Protein AF-A0A1I7TPJ6-F1 (afdb_monomer_lite)

Radius of gyration: 53.23 Å; chains: 1; bounding box: 113×97×142 Å

Structure (mmCIF, N/CA/C/O backbone):
data_AF-A0A1I7TPJ6-F1
#
_entry.id   AF-A0A1I7TPJ6-F1
#
loop_
_atom_site.group_PDB
_atom_site.id
_atom_site.type_symbol
_atom_site.label_atom_id
_atom_site.label_alt_id
_atom_site.label_comp_id
_atom_site.label_asym_id
_atom_site.label_entity_id
_atom_site.label_seq_id
_atom_site.pdbx_PDB_ins_code
_atom_site.Cartn_x
_atom_site.Cartn_y
_atom_site.Cartn_z
_atom_site.occupancy
_atom_site.B_iso_or_equiv
_atom_site.auth_seq_id
_atom_site.auth_comp_id
_atom_site.auth_asym_id
_atom_site.auth_atom_id
_atom_site.pdbx_PDB_model_num
ATOM 1 N N . MET A 1 1 ? 13.352 22.222 0.165 1.00 38.56 1 MET A N 1
ATOM 2 C CA . MET A 1 1 ? 12.117 21.508 -0.223 1.00 38.56 1 MET A CA 1
ATOM 3 C C . MET A 1 1 ? 12.011 21.688 -1.730 1.00 38.56 1 MET A C 1
ATOM 5 O O . MET A 1 1 ? 11.904 22.831 -2.150 1.00 38.56 1 MET A O 1
ATOM 9 N N . ASN A 1 2 ? 12.201 20.639 -2.536 1.00 46.34 2 ASN A N 1
ATOM 10 C CA . ASN A 1 2 ? 12.143 20.795 -3.993 1.00 46.34 2 ASN A CA 1
ATOM 11 C C . ASN A 1 2 ? 10.685 21.022 -4.400 1.00 46.34 2 ASN A C 1
ATOM 13 O O . ASN A 1 2 ? 9.875 20.104 -4.343 1.00 46.34 2 ASN A O 1
ATOM 17 N N . GLU A 1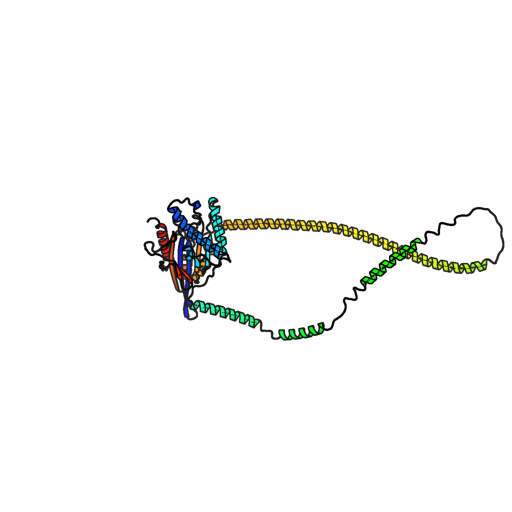 3 ? 10.367 22.255 -4.795 1.00 52.31 3 GLU A N 1
ATOM 18 C CA . GLU A 1 3 ? 9.046 22.699 -5.270 1.00 52.31 3 GLU A CA 1
ATOM 19 C C . GLU A 1 3 ? 8.545 21.892 -6.488 1.00 52.31 3 GLU A C 1
ATOM 21 O O . GLU A 1 3 ? 7.364 21.926 -6.814 1.00 52.31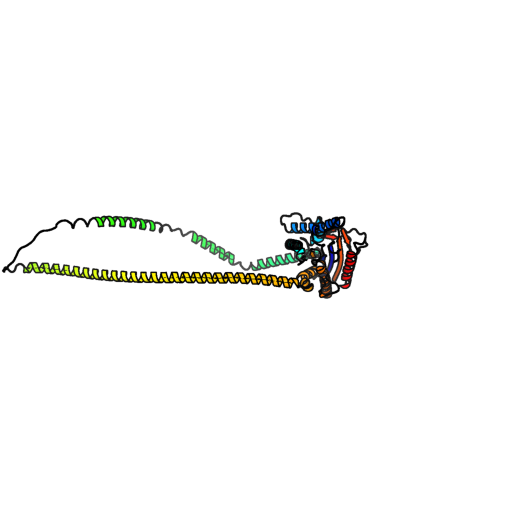 3 GLU A O 1
ATOM 26 N N . HIS A 1 4 ? 9.441 21.137 -7.134 1.00 58.94 4 HIS A N 1
ATOM 27 C CA . HIS A 1 4 ? 9.160 20.324 -8.310 1.00 58.94 4 HIS A CA 1
ATOM 28 C C . HIS A 1 4 ? 8.537 18.953 -7.988 1.00 58.94 4 HIS A C 1
ATOM 30 O O . HIS A 1 4 ? 7.575 18.551 -8.638 1.00 58.94 4 HIS A O 1
ATOM 36 N N . SER A 1 5 ? 9.029 18.225 -6.971 1.00 63.25 5 SER A N 1
ATOM 37 C CA . SER A 1 5 ? 8.524 16.866 -6.683 1.00 63.25 5 SER A CA 1
ATOM 38 C C . SER A 1 5 ? 7.110 16.861 -6.100 1.00 63.25 5 SER A C 1
ATOM 40 O O . SER A 1 5 ? 6.420 15.849 -6.147 1.00 63.25 5 SER A O 1
ATOM 42 N N . SER A 1 6 ? 6.644 18.002 -5.592 1.00 69.12 6 SER A N 1
ATOM 43 C CA . SER A 1 6 ? 5.277 18.171 -5.103 1.00 69.12 6 SER A CA 1
ATOM 44 C C . SER A 1 6 ? 4.238 18.332 -6.209 1.00 69.12 6 SER A C 1
ATOM 46 O O . SER A 1 6 ? 3.049 18.195 -5.925 1.00 69.12 6 SER A O 1
ATOM 48 N N . ARG A 1 7 ? 4.655 18.631 -7.446 1.00 77.38 7 ARG A N 1
ATOM 49 C CA . ARG A 1 7 ? 3.756 19.049 -8.533 1.00 77.38 7 ARG A CA 1
ATOM 50 C C . ARG A 1 7 ? 3.685 18.086 -9.713 1.00 77.38 7 ARG A C 1
ATOM 52 O O . ARG A 1 7 ? 2.904 18.313 -10.633 1.00 77.38 7 ARG A O 1
ATOM 59 N N . SER A 1 8 ? 4.458 17.011 -9.691 1.00 86.25 8 SER A N 1
ATOM 60 C CA . SER A 1 8 ? 4.451 15.995 -10.737 1.00 86.25 8 SER A CA 1
ATOM 61 C C . SER A 1 8 ? 4.476 14.596 -10.148 1.00 86.25 8 SER A C 1
ATOM 63 O O . SER A 1 8 ? 5.032 14.374 -9.071 1.00 86.25 8 SER A O 1
ATOM 65 N N . HIS A 1 9 ? 3.885 13.649 -10.872 1.00 90.75 9 HIS A N 1
ATOM 66 C CA . HIS A 1 9 ? 3.980 12.231 -10.534 1.00 90.75 9 HIS A CA 1
ATOM 67 C C . HIS A 1 9 ? 5.177 11.642 -11.256 1.00 90.75 9 HIS A C 1
ATOM 69 O O . HIS A 1 9 ? 5.275 11.775 -12.474 1.00 90.75 9 HIS A O 1
ATOM 75 N N . ALA A 1 10 ? 6.060 10.974 -10.531 1.00 92.69 10 ALA A N 1
ATOM 76 C CA . ALA A 1 10 ? 7.191 10.271 -11.114 1.00 92.69 10 ALA A CA 1
ATOM 77 C C . ALA A 1 10 ? 6.977 8.764 -11.000 1.00 92.69 10 ALA A C 1
ATOM 79 O O . ALA A 1 10 ? 6.566 8.268 -9.952 1.00 92.69 10 ALA A O 1
ATOM 80 N N . ILE A 1 11 ? 7.232 8.041 -12.088 1.00 95.38 11 ILE A N 1
ATOM 81 C CA . ILE A 1 11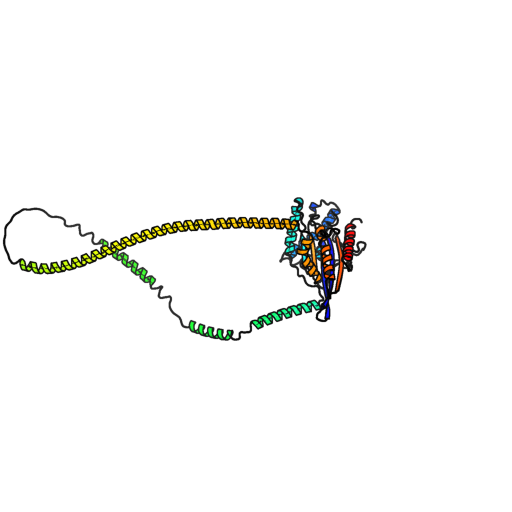 ? 7.073 6.588 -12.154 1.00 95.38 11 ILE A CA 1
ATOM 82 C C . ILE A 1 11 ? 8.378 5.995 -12.672 1.00 95.38 11 ILE A C 1
ATOM 84 O O . ILE A 1 11 ? 8.694 6.104 -13.860 1.00 95.38 11 ILE A O 1
ATOM 88 N N . PHE A 1 12 ? 9.127 5.365 -11.772 1.00 96.81 12 PHE A N 1
ATOM 89 C CA . PHE A 1 12 ? 10.301 4.571 -12.106 1.00 96.81 12 PHE A CA 1
ATOM 90 C C . PHE A 1 12 ? 9.878 3.114 -12.297 1.00 96.81 12 PHE A C 1
ATOM 92 O O . PHE A 1 12 ? 9.250 2.522 -11.422 1.00 96.81 12 PHE A O 1
ATOM 99 N N . ILE A 1 13 ? 10.173 2.547 -13.461 1.00 96.75 13 ILE A N 1
ATOM 100 C CA . ILE A 1 13 ? 9.723 1.213 -13.857 1.00 96.75 13 ILE A CA 1
ATOM 101 C C . ILE A 1 13 ? 10.949 0.334 -14.030 1.00 96.75 13 ILE A C 1
ATOM 103 O O . ILE A 1 13 ? 11.799 0.623 -14.872 1.00 96.75 13 ILE A O 1
ATOM 107 N N . ILE A 1 14 ? 11.000 -0.765 -13.285 1.00 97.44 14 ILE A N 1
ATOM 108 C CA . ILE A 1 14 ? 11.990 -1.826 -13.462 1.00 97.44 14 ILE A CA 1
ATOM 109 C C . ILE A 1 14 ? 11.263 -3.031 -14.050 1.00 97.44 14 ILE A C 1
ATOM 111 O O . ILE A 1 14 ? 10.301 -3.531 -13.473 1.00 97.44 14 ILE A O 1
ATOM 115 N N . THR A 1 15 ? 11.690 -3.482 -15.223 1.00 96.06 15 THR A N 1
ATOM 116 C CA . THR A 1 15 ? 11.204 -4.719 -15.842 1.00 96.06 15 THR A CA 1
ATOM 117 C C . THR A 1 15 ? 12.300 -5.764 -15.739 1.00 96.06 15 THR A C 1
ATOM 119 O O . THR A 1 15 ? 13.427 -5.504 -16.155 1.00 96.06 15 THR A O 1
ATOM 122 N N . VAL A 1 16 ? 11.968 -6.919 -15.173 1.00 96.00 16 VAL A N 1
ATOM 123 C CA . VAL A 1 16 ? 12.872 -8.057 -15.013 1.00 96.00 16 VAL A CA 1
ATOM 124 C C . VAL A 1 16 ? 12.317 -9.195 -15.853 1.00 96.00 16 VAL A C 1
ATOM 126 O O . VAL A 1 16 ? 11.252 -9.725 -15.556 1.00 96.00 16 VAL A O 1
ATOM 129 N N . GLU A 1 17 ? 13.013 -9.547 -16.924 1.00 93.69 17 GLU A N 1
ATOM 130 C CA . GLU A 1 17 ? 12.715 -10.741 -17.711 1.00 93.69 17 GLU A CA 1
ATOM 131 C C . GLU A 1 17 ? 13.633 -11.860 -17.205 1.00 93.69 17 GLU A C 1
ATOM 133 O O . GLU A 1 17 ? 14.839 -11.652 -17.066 1.00 93.69 17 GLU A O 1
ATOM 138 N N . CYS A 1 18 ? 13.070 -13.023 -16.895 1.00 92.31 18 CYS A N 1
ATOM 139 C CA . CYS A 1 18 ? 13.801 -14.198 -16.434 1.00 92.31 18 CYS A CA 1
ATOM 140 C C . CYS A 1 18 ? 13.520 -15.363 -17.379 1.00 92.31 18 CYS A C 1
ATOM 142 O O . CYS A 1 18 ? 12.359 -15.712 -17.608 1.00 92.31 18 CYS A O 1
ATOM 144 N N . SER A 1 19 ? 14.582 -15.956 -17.916 1.00 89.50 19 SER A N 1
ATOM 145 C CA . SER A 1 19 ? 14.543 -17.182 -18.702 1.00 89.50 19 SER A CA 1
ATOM 146 C C . SER A 1 19 ? 15.068 -18.341 -17.866 1.00 89.50 19 SER A C 1
ATOM 148 O O . SER A 1 19 ? 16.164 -18.277 -17.300 1.00 89.50 19 SER A O 1
ATOM 150 N N . ARG A 1 20 ? 14.282 -19.415 -17.793 1.00 86.75 20 ARG A N 1
ATOM 151 C CA . ARG A 1 20 ? 14.638 -20.662 -17.110 1.00 86.75 20 ARG A CA 1
ATOM 152 C C . ARG A 1 20 ? 14.422 -21.842 -18.044 1.00 86.75 20 ARG A C 1
ATOM 154 O O . ARG A 1 20 ? 13.446 -21.868 -18.786 1.00 86.75 20 ARG A O 1
ATOM 161 N N . ILE A 1 21 ? 15.305 -22.831 -17.980 1.00 82.00 21 ILE A N 1
ATOM 162 C CA . ILE A 1 21 ? 15.105 -24.090 -18.702 1.00 82.00 21 ILE A CA 1
ATOM 163 C C . ILE A 1 21 ? 14.187 -24.976 -17.853 1.00 82.00 21 ILE A C 1
ATOM 165 O O . ILE A 1 21 ? 14.495 -25.259 -16.692 1.00 82.00 21 ILE A O 1
ATOM 169 N N . GLY A 1 22 ? 13.042 -25.354 -18.413 1.00 74.19 22 GLY A N 1
ATOM 170 C CA . GLY A 1 22 ? 12.067 -26.245 -17.800 1.00 74.19 22 GLY A CA 1
ATOM 171 C C . GLY A 1 22 ? 12.551 -27.688 -17.712 1.00 74.19 22 GLY A C 1
ATOM 172 O O . GLY A 1 22 ? 13.564 -28.081 -18.292 1.00 74.19 22 GLY A O 1
ATOM 173 N N . ALA A 1 23 ? 11.804 -28.513 -16.978 1.00 71.75 23 ALA A N 1
ATOM 174 C CA . ALA A 1 23 ? 12.074 -29.951 -16.886 1.00 71.75 23 ALA A CA 1
ATOM 175 C C . ALA A 1 23 ? 11.844 -30.693 -18.220 1.00 71.75 23 ALA A C 1
ATOM 177 O O . ALA A 1 23 ? 12.318 -31.814 -18.395 1.00 71.75 23 ALA A O 1
ATOM 178 N N . ASP A 1 24 ? 11.122 -30.065 -19.146 1.00 73.44 24 ASP A N 1
ATOM 179 C CA . ASP A 1 24 ? 10.908 -30.480 -20.534 1.00 73.44 24 ASP A CA 1
ATOM 180 C C . ASP A 1 24 ? 12.093 -30.146 -21.462 1.00 73.44 24 ASP A C 1
ATOM 182 O O . ASP A 1 24 ? 12.145 -30.635 -22.590 1.00 73.44 24 ASP A O 1
ATOM 186 N N . GLY A 1 25 ? 13.068 -29.367 -20.980 1.00 72.75 25 GLY A N 1
ATOM 187 C CA . GLY A 1 25 ? 14.196 -28.878 -21.766 1.00 72.75 25 GLY A CA 1
ATOM 188 C C . GLY A 1 25 ? 13.875 -27.647 -22.619 1.00 72.75 25 GLY A C 1
ATOM 189 O O . GLY A 1 25 ? 14.748 -27.211 -23.371 1.00 72.75 25 GLY A O 1
ATOM 190 N N . GLU A 1 26 ? 12.670 -27.075 -22.508 1.00 78.38 26 GLU A N 1
ATOM 191 C CA . GLU A 1 26 ? 12.290 -25.837 -23.192 1.00 78.38 26 GLU A CA 1
ATOM 192 C C . GLU A 1 26 ? 12.621 -24.603 -22.335 1.00 78.38 26 GLU A C 1
ATOM 194 O O . GLU A 1 26 ? 12.798 -24.672 -21.119 1.00 78.38 26 GLU A O 1
ATOM 199 N N . SER A 1 27 ? 12.780 -23.447 -22.984 1.00 78.12 27 SER A N 1
ATOM 200 C CA . SER A 1 27 ? 13.052 -22.179 -22.302 1.00 78.12 27 SER A CA 1
ATOM 201 C C . SER A 1 27 ? 11.731 -21.489 -21.975 1.00 78.12 27 SER A C 1
ATOM 203 O O . SER A 1 27 ? 11.024 -21.052 -22.879 1.00 78.12 27 SER A O 1
ATOM 205 N N . HIS A 1 28 ? 11.427 -21.366 -20.684 1.00 84.81 28 HIS A N 1
ATOM 206 C CA . HIS A 1 28 ? 10.275 -20.624 -20.182 1.00 84.81 28 HIS A CA 1
ATOM 207 C C . HIS A 1 28 ? 10.694 -19.212 -19.798 1.00 84.81 28 HIS A C 1
ATOM 209 O O . HIS A 1 28 ? 11.647 -19.024 -19.031 1.00 84.81 28 HIS A O 1
ATOM 215 N N . ILE A 1 29 ? 9.955 -18.221 -20.291 1.00 87.56 29 ILE A N 1
ATOM 216 C CA . ILE A 1 29 ? 10.223 -16.808 -20.027 1.00 87.56 29 ILE A CA 1
ATOM 217 C C . ILE A 1 29 ? 9.126 -16.251 -19.129 1.00 87.56 29 ILE A C 1
ATOM 219 O O . ILE A 1 29 ? 7.937 -16.361 -19.424 1.00 87.56 29 ILE A O 1
ATOM 223 N N . THR A 1 30 ? 9.541 -15.603 -18.046 1.00 91.88 30 THR A N 1
ATOM 224 C CA . THR A 1 30 ? 8.658 -14.862 -17.141 1.00 91.88 30 THR A CA 1
ATOM 225 C C . THR A 1 30 ? 9.065 -13.395 -17.099 1.00 91.88 30 THR A C 1
ATOM 227 O O . THR A 1 30 ? 10.245 -13.067 -17.224 1.00 91.88 30 THR A O 1
ATOM 230 N N . VAL A 1 31 ? 8.094 -12.493 -16.951 1.00 92.25 31 VAL A N 1
ATOM 231 C CA . VAL A 1 31 ? 8.340 -11.044 -16.960 1.00 92.25 31 VAL A CA 1
ATOM 232 C C . VAL A 1 31 ? 7.730 -10.386 -15.732 1.00 92.25 31 VAL A C 1
ATOM 234 O O . VAL A 1 31 ? 6.521 -10.196 -15.636 1.00 92.25 31 VAL A O 1
ATOM 237 N N . GLY A 1 32 ? 8.578 -9.971 -14.801 1.00 94.81 32 GLY A N 1
ATOM 238 C CA . GLY A 1 32 ? 8.197 -9.137 -13.673 1.00 94.81 32 GLY A CA 1
ATOM 239 C C . GLY A 1 32 ? 8.246 -7.658 -14.027 1.00 94.81 32 GLY A C 1
ATOM 240 O O . GLY A 1 32 ? 9.173 -7.196 -14.695 1.00 94.81 32 GLY A O 1
ATOM 241 N N . ARG A 1 33 ? 7.280 -6.877 -13.540 1.00 95.56 33 ARG A N 1
ATOM 242 C CA . ARG A 1 33 ? 7.325 -5.410 -13.634 1.00 95.56 33 ARG A CA 1
ATOM 243 C C . ARG A 1 33 ? 7.125 -4.787 -12.266 1.00 95.56 33 ARG A C 1
ATOM 245 O O . ARG A 1 33 ? 6.070 -4.962 -11.672 1.00 95.56 33 ARG A O 1
ATOM 252 N N . LEU A 1 34 ? 8.102 -4.014 -11.810 1.00 97.31 34 LEU A N 1
ATOM 253 C CA . LEU A 1 34 ? 8.031 -3.211 -10.597 1.00 97.31 34 LEU A CA 1
ATOM 254 C C . LEU A 1 34 ? 7.831 -1.737 -10.959 1.00 97.31 34 LEU A C 1
ATOM 256 O O . LEU A 1 34 ? 8.707 -1.119 -11.563 1.00 97.31 34 LEU A O 1
ATOM 260 N N . ASN A 1 35 ? 6.697 -1.169 -10.561 1.00 96.69 35 ASN A N 1
ATOM 261 C CA . ASN A 1 35 ? 6.416 0.258 -10.679 1.00 96.69 35 ASN A CA 1
ATOM 262 C C . ASN A 1 35 ? 6.639 0.938 -9.322 1.00 96.69 35 ASN A C 1
ATOM 264 O O . ASN A 1 35 ? 5.951 0.636 -8.348 1.00 96.69 35 ASN A O 1
ATOM 268 N N . LEU A 1 36 ? 7.575 1.878 -9.263 1.00 96.94 36 LEU A N 1
ATOM 269 C CA . LEU A 1 36 ? 7.893 2.688 -8.089 1.00 96.94 36 LEU A CA 1
ATOM 270 C C . LEU A 1 36 ? 7.405 4.115 -8.351 1.00 96.94 36 LEU A C 1
ATOM 272 O O . LEU A 1 36 ? 7.956 4.830 -9.188 1.00 96.94 36 LEU A O 1
ATOM 276 N N . VAL A 1 37 ? 6.332 4.508 -7.670 1.00 95.75 37 VAL A N 1
ATOM 277 C CA . VAL A 1 37 ? 5.565 5.718 -7.980 1.00 95.75 37 VAL A CA 1
ATOM 278 C C . VAL A 1 37 ? 5.658 6.734 -6.839 1.00 95.75 37 VAL A C 1
ATOM 280 O O . VAL A 1 37 ? 5.186 6.491 -5.728 1.00 95.75 37 VAL A O 1
ATOM 283 N N . ASP A 1 38 ? 6.219 7.905 -7.125 1.00 94.12 38 ASP A N 1
ATOM 284 C CA . ASP A 1 38 ? 6.204 9.075 -6.240 1.00 94.12 38 ASP A CA 1
ATOM 285 C C . ASP A 1 38 ? 5.122 10.042 -6.733 1.00 94.12 38 ASP A C 1
ATOM 287 O O . ASP A 1 38 ? 5.304 10.731 -7.743 1.00 94.12 38 ASP A O 1
ATOM 291 N N . LEU A 1 39 ? 3.959 10.040 -6.071 1.00 91.44 39 LEU A N 1
ATOM 292 C CA . LEU A 1 39 ? 2.837 10.893 -6.461 1.00 91.44 39 LEU A CA 1
ATOM 293 C C . LEU A 1 39 ? 3.055 12.344 -6.019 1.00 91.44 39 LEU A C 1
ATOM 295 O O . LEU A 1 39 ? 3.709 12.622 -5.014 1.00 91.44 39 LEU A O 1
ATOM 299 N N . ALA A 1 40 ? 2.421 13.272 -6.732 1.00 88.69 40 ALA A N 1
ATOM 300 C CA . ALA A 1 40 ? 2.334 14.674 -6.346 1.00 88.69 40 ALA A CA 1
ATOM 301 C C . ALA A 1 40 ? 1.659 14.855 -4.968 1.00 88.69 40 ALA A C 1
ATOM 303 O O . ALA A 1 40 ? 1.023 13.949 -4.419 1.00 88.69 40 ALA A O 1
ATOM 304 N N . GLY A 1 41 ? 1.800 16.048 -4.388 1.00 87.06 41 GLY A N 1
ATOM 305 C CA . GLY A 1 41 ? 1.165 16.403 -3.120 1.00 87.06 41 GLY A CA 1
ATOM 306 C C . GLY A 1 41 ? -0.360 16.297 -3.170 1.00 87.06 41 GLY A C 1
ATOM 307 O O . GLY A 1 41 ? -0.985 16.785 -4.106 1.00 87.06 41 GLY A O 1
ATOM 308 N N . SER A 1 42 ? -0.962 15.665 -2.157 1.00 84.75 42 SER A N 1
ATOM 309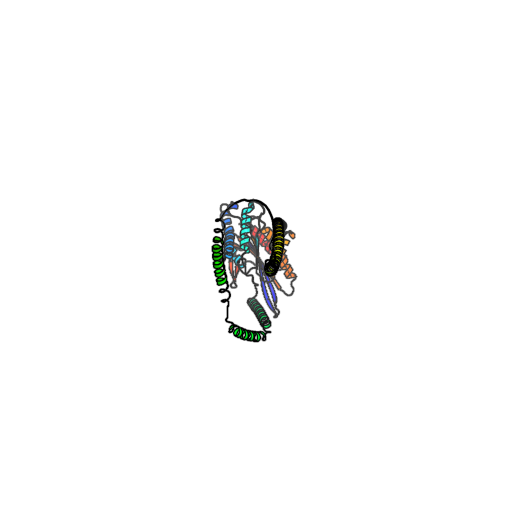 C CA . SER A 1 42 ? -2.419 15.501 -2.060 1.00 84.75 42 SER A CA 1
ATOM 310 C C . SER A 1 42 ? -3.166 16.708 -1.484 1.00 84.75 42 SER A C 1
ATOM 312 O O . SER A 1 42 ? -4.379 16.628 -1.287 1.00 84.75 42 SER A O 1
ATOM 314 N N . GLU A 1 43 ? -2.463 17.791 -1.148 1.00 80.12 43 GLU A N 1
ATOM 315 C CA . GLU A 1 43 ? -3.059 18.979 -0.542 1.00 80.12 43 GLU A CA 1
ATOM 316 C C . GLU A 1 43 ? -4.122 19.651 -1.412 1.00 80.12 43 GLU A C 1
ATOM 318 O O . GLU A 1 43 ? -4.038 19.745 -2.641 1.00 80.12 43 GLU A O 1
ATOM 323 N N . ARG A 1 44 ? -5.123 20.224 -0.739 1.00 69.69 44 ARG A N 1
ATOM 324 C CA . ARG A 1 44 ? -6.157 21.005 -1.421 1.00 69.69 44 ARG A CA 1
ATOM 325 C C . ARG A 1 44 ? -5.600 22.325 -1.949 1.00 69.69 44 ARG A C 1
ATOM 327 O O . ARG A 1 44 ? -4.876 23.038 -1.258 1.00 69.69 44 ARG A O 1
ATOM 334 N N . GLN A 1 45 ? -6.054 22.715 -3.141 1.00 64.38 45 GLN A N 1
ATOM 335 C CA . GLN A 1 45 ? -5.731 24.002 -3.782 1.00 64.38 45 GLN A CA 1
ATOM 336 C C . GLN A 1 45 ? -5.962 25.217 -2.882 1.00 64.38 45 GLN A C 1
ATOM 338 O O . GLN A 1 45 ? -5.183 26.162 -2.915 1.00 64.38 45 GLN A O 1
ATOM 343 N N . SER A 1 46 ? -7.004 25.198 -2.049 1.00 63.84 46 SER A N 1
ATOM 344 C CA . SER A 1 46 ? -7.299 26.292 -1.117 1.00 63.84 46 SER A CA 1
ATOM 345 C C . SER A 1 46 ? -6.161 26.561 -0.125 1.00 63.84 46 SER A C 1
ATOM 347 O O . SER A 1 46 ? -6.075 27.658 0.415 1.00 63.84 46 SER A O 1
ATOM 349 N N . LYS A 1 47 ? -5.280 25.579 0.102 1.00 64.81 47 LYS A N 1
ATOM 350 C CA . LYS A 1 47 ? -4.147 25.653 1.028 1.00 64.81 47 LYS A CA 1
ATOM 351 C C . LYS A 1 47 ? -2.870 26.194 0.373 1.00 64.81 47 LYS A C 1
ATOM 353 O O . LYS A 1 47 ? -1.969 26.623 1.084 1.00 64.81 47 LYS A O 1
ATOM 358 N N . THR A 1 48 ? -2.776 26.190 -0.961 1.00 64.81 48 THR A N 1
ATOM 359 C CA . THR A 1 48 ? -1.550 26.587 -1.679 1.00 64.81 48 THR A CA 1
ATOM 360 C C . THR A 1 48 ? -1.455 28.091 -1.934 1.00 64.81 48 THR A C 1
ATOM 362 O O . THR A 1 48 ? -0.371 28.582 -2.234 1.00 64.81 48 THR A O 1
ATOM 365 N N . GLY A 1 49 ? -2.568 28.831 -1.833 1.00 63.50 49 GLY A N 1
ATOM 366 C CA . GLY A 1 49 ? -2.604 30.283 -2.062 1.00 63.50 49 GLY A CA 1
ATOM 367 C C . GLY A 1 49 ? -2.215 30.712 -3.486 1.00 63.50 49 GLY A C 1
ATOM 368 O O . GLY A 1 49 ? -1.904 31.881 -3.708 1.00 63.50 49 GLY A O 1
ATOM 369 N N . ALA A 1 50 ? -2.191 29.781 -4.447 1.00 64.69 50 ALA A N 1
ATOM 370 C CA . ALA A 1 50 ? -1.731 30.035 -5.809 1.00 64.69 50 ALA A CA 1
ATOM 371 C C . ALA A 1 50 ? -2.730 30.890 -6.611 1.00 64.69 50 ALA A C 1
ATOM 373 O O . ALA A 1 50 ? -3.927 30.609 -6.628 1.00 64.69 50 ALA A O 1
ATOM 374 N N . THR A 1 51 ? -2.234 31.900 -7.333 1.00 68.38 51 THR A N 1
ATOM 375 C CA . THR A 1 51 ? -3.019 32.777 -8.222 1.00 68.38 51 THR A CA 1
ATOM 376 C C . THR A 1 51 ? -2.501 32.708 -9.669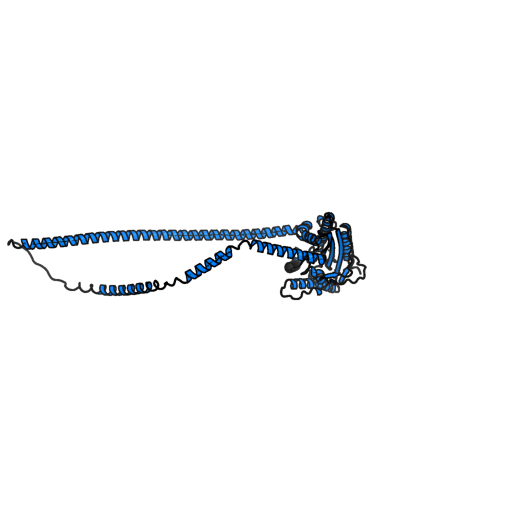 1.00 68.38 51 THR A C 1
ATOM 378 O O . THR A 1 51 ? -1.368 32.292 -9.919 1.00 68.38 51 THR A O 1
ATOM 381 N N . GLY A 1 52 ? -3.332 33.073 -10.654 1.00 76.75 52 GLY A N 1
ATOM 382 C CA . GLY A 1 52 ? -2.917 33.182 -12.064 1.00 76.75 52 GLY A CA 1
ATOM 383 C C . GLY A 1 52 ? -2.588 31.845 -12.751 1.00 76.75 52 GLY A C 1
ATOM 384 O O . GLY A 1 52 ? -3.372 30.901 -12.706 1.00 76.75 52 GLY A O 1
ATOM 385 N N . GLU A 1 53 ? -1.444 31.745 -13.433 1.00 68.00 53 GLU A N 1
ATOM 386 C CA . GLU A 1 53 ? -1.039 30.518 -14.149 1.00 68.00 53 GLU A CA 1
ATOM 387 C C . GLU A 1 53 ? -0.742 29.344 -13.210 1.00 68.00 53 GLU A C 1
ATOM 389 O O . GLU A 1 53 ? -1.146 28.215 -13.492 1.00 68.00 53 GLU A O 1
ATOM 394 N N . ARG A 1 54 ? -0.172 29.620 -12.030 1.00 67.25 54 ARG A N 1
ATOM 395 C CA . ARG A 1 54 ? 0.027 28.614 -10.973 1.00 67.25 54 ARG A CA 1
ATOM 396 C C . ARG A 1 54 ? -1.294 28.024 -10.475 1.00 67.25 54 ARG A C 1
ATOM 398 O O . ARG A 1 54 ? -1.341 26.871 -10.059 1.00 67.25 54 ARG A O 1
ATOM 405 N N . PHE A 1 55 ? -2.387 28.785 -10.553 1.00 68.25 55 PHE A N 1
ATOM 406 C CA . PHE A 1 55 ? -3.724 28.280 -10.237 1.00 68.25 55 PHE A CA 1
ATOM 407 C C . PHE A 1 55 ? -4.217 27.270 -11.289 1.00 68.25 55 PHE A C 1
ATOM 409 O O . PHE A 1 55 ? -4.745 26.211 -10.940 1.00 68.25 55 PHE A O 1
ATOM 416 N N . LYS A 1 56 ? -3.995 27.548 -12.583 1.00 72.00 56 LYS A N 1
ATOM 417 C CA . LYS A 1 56 ? -4.328 26.610 -13.673 1.00 72.00 56 LYS A CA 1
ATOM 418 C C . LYS A 1 56 ? -3.499 25.325 -13.586 1.00 72.00 56 LYS A C 1
ATOM 420 O O . LYS A 1 56 ? -4.036 24.239 -13.791 1.00 72.00 56 LYS A O 1
ATOM 425 N N . GLU A 1 57 ? -2.221 25.439 -13.237 1.00 69.31 57 GLU A N 1
ATOM 426 C CA . GLU A 1 57 ? -1.325 24.304 -12.995 1.00 69.31 57 GLU A CA 1
ATOM 427 C C . GLU A 1 57 ? -1.813 23.436 -11.822 1.00 69.31 57 GLU A C 1
ATOM 429 O O . GLU A 1 57 ? -2.046 22.239 -11.994 1.00 69.31 57 GLU A O 1
ATOM 434 N N . ALA A 1 58 ? -2.068 24.042 -10.656 1.00 67.88 58 ALA A N 1
ATOM 435 C CA . ALA A 1 58 ? -2.582 23.337 -9.479 1.00 67.88 58 ALA A CA 1
ATOM 436 C C . ALA A 1 58 ? -3.942 22.658 -9.737 1.00 67.88 58 ALA A C 1
ATOM 438 O O . ALA A 1 58 ? -4.246 21.616 -9.150 1.00 67.88 58 ALA A O 1
ATOM 439 N N . THR A 1 59 ? -4.753 23.217 -10.644 1.00 71.88 59 THR A N 1
ATOM 440 C CA . THR A 1 59 ? -6.005 22.601 -11.117 1.00 71.88 59 THR A CA 1
ATOM 441 C C . THR A 1 59 ? -5.752 21.277 -11.828 1.00 71.88 59 THR A C 1
ATOM 443 O O . THR A 1 59 ? -6.390 20.275 -11.505 1.00 71.88 59 THR A O 1
ATOM 446 N N . LYS A 1 60 ? -4.783 21.241 -12.746 1.00 72.69 60 LYS A N 1
ATOM 447 C CA . LYS A 1 60 ? -4.444 20.028 -13.502 1.00 72.69 60 LYS A CA 1
ATOM 448 C C . LYS A 1 60 ? -3.762 18.960 -12.648 1.00 72.69 60 LYS A C 1
ATOM 450 O O . LYS A 1 60 ? -4.025 17.780 -12.840 1.00 72.69 60 LYS A O 1
ATOM 455 N N . ILE A 1 61 ? -2.928 19.345 -11.684 1.00 69.94 61 ILE A N 1
ATOM 456 C CA . ILE A 1 61 ? -2.279 18.384 -10.774 1.00 69.94 61 ILE A CA 1
ATOM 457 C C . ILE A 1 61 ? -3.340 17.655 -9.942 1.00 69.94 61 ILE A C 1
ATOM 459 O O . ILE A 1 61 ? -3.367 16.425 -9.901 1.00 69.94 61 ILE A O 1
ATOM 463 N N . ASN A 1 62 ? -4.293 18.392 -9.372 1.00 73.44 62 ASN A N 1
ATOM 464 C CA . ASN A 1 62 ? -5.362 17.786 -8.581 1.00 73.44 62 ASN A CA 1
ATOM 465 C C . ASN A 1 62 ? -6.393 17.024 -9.413 1.00 73.44 62 ASN A C 1
ATOM 467 O O . ASN A 1 62 ? -7.091 16.188 -8.843 1.00 73.44 62 ASN A O 1
ATOM 471 N N . LEU A 1 63 ? -6.488 17.257 -10.728 1.00 84.25 63 LEU A N 1
ATOM 472 C CA . LEU A 1 63 ? -7.336 16.453 -11.612 1.00 84.25 63 LEU A CA 1
ATOM 473 C C . LEU A 1 63 ? -6.942 14.973 -11.533 1.00 84.25 63 LEU A C 1
ATOM 475 O O . LEU A 1 63 ? -7.791 14.133 -11.250 1.00 84.25 63 LEU A O 1
ATOM 479 N N . SER A 1 64 ? -5.650 14.673 -11.686 1.00 86.31 64 SER A N 1
ATOM 480 C CA . SER A 1 64 ? -5.124 13.302 -11.630 1.00 86.31 64 SER A CA 1
ATOM 481 C C . SER A 1 64 ? -5.380 12.610 -10.283 1.00 86.31 64 SER A C 1
ATOM 483 O O . SER A 1 64 ? -5.849 11.473 -10.246 1.00 86.31 64 SER A O 1
ATOM 485 N N . LEU A 1 65 ? -5.155 13.306 -9.162 1.00 86.38 65 LEU A N 1
ATOM 486 C CA . LEU A 1 65 ? -5.381 12.763 -7.818 1.00 86.38 65 LEU A CA 1
ATOM 487 C C . LEU A 1 65 ? -6.873 12.628 -7.482 1.00 86.38 65 LEU A C 1
ATOM 489 O O . LEU A 1 65 ? -7.270 11.677 -6.804 1.00 86.38 65 LEU A O 1
ATOM 493 N N . SER A 1 66 ? -7.714 13.537 -7.984 1.00 87.31 66 SER A N 1
ATOM 494 C CA . SER A 1 66 ? -9.172 13.452 -7.834 1.00 87.31 66 SER A CA 1
ATOM 495 C C . SER A 1 66 ? -9.738 12.282 -8.637 1.00 87.31 66 SER A C 1
ATOM 497 O O . SER A 1 66 ? -10.515 11.497 -8.098 1.00 87.31 66 SER A O 1
ATOM 499 N N . ALA A 1 67 ? -9.294 12.111 -9.887 1.00 90.81 67 ALA A N 1
ATOM 500 C CA . ALA A 1 67 ? -9.635 10.958 -10.719 1.00 90.81 67 ALA A CA 1
ATOM 501 C C . ALA A 1 67 ? -9.212 9.646 -10.042 1.00 90.81 67 ALA A C 1
ATOM 503 O O . ALA A 1 67 ? -10.006 8.710 -9.953 1.00 90.81 67 ALA A O 1
ATOM 504 N N . LEU A 1 68 ? -8.005 9.604 -9.467 1.00 91.12 68 LEU A N 1
ATOM 505 C CA . LEU A 1 68 ? -7.535 8.457 -8.689 1.00 91.12 68 LEU A CA 1
ATOM 506 C C . LEU A 1 68 ? -8.448 8.177 -7.485 1.00 91.12 68 LEU A C 1
ATOM 508 O O . LEU A 1 68 ? -8.823 7.034 -7.240 1.00 91.12 68 LEU A O 1
ATOM 512 N N . GLY A 1 69 ? -8.879 9.216 -6.764 1.00 89.75 69 GLY A N 1
ATOM 513 C CA . GLY A 1 69 ? -9.856 9.091 -5.679 1.00 89.75 69 GLY A CA 1
ATOM 514 C C . GLY A 1 69 ? -11.221 8.547 -6.122 1.00 89.75 69 GLY A C 1
ATOM 515 O O . GLY A 1 69 ? -11.831 7.765 -5.384 1.00 89.75 69 GLY A O 1
ATOM 516 N N . ASN A 1 70 ? -11.685 8.912 -7.319 1.00 91.06 70 ASN A N 1
ATOM 517 C CA . ASN A 1 70 ? -12.927 8.401 -7.904 1.00 91.06 70 ASN A CA 1
ATOM 518 C C . ASN A 1 70 ? -12.802 6.922 -8.284 1.00 91.06 70 ASN A C 1
ATOM 520 O O . ASN A 1 70 ? -13.679 6.137 -7.931 1.00 91.06 70 ASN A O 1
ATOM 524 N N . VAL A 1 71 ? -11.691 6.527 -8.915 1.00 93.56 71 VAL A N 1
ATOM 525 C CA . VAL A 1 71 ? -11.386 5.123 -9.246 1.00 93.56 71 VAL A CA 1
ATOM 526 C C . VAL A 1 71 ? -11.386 4.250 -7.994 1.00 93.56 71 VAL A C 1
ATOM 528 O O . VAL A 1 71 ? -12.070 3.233 -7.959 1.00 93.56 71 VAL A O 1
ATOM 531 N N . ILE A 1 72 ? -10.695 4.673 -6.932 1.00 90.56 72 ILE A N 1
ATOM 532 C CA . ILE A 1 72 ? -10.673 3.930 -5.664 1.00 90.56 72 ILE A CA 1
ATOM 533 C C . ILE A 1 72 ? -12.072 3.826 -5.053 1.00 90.56 72 ILE A C 1
ATOM 535 O O . ILE A 1 72 ? -12.448 2.772 -4.549 1.00 90.56 72 ILE A O 1
ATOM 539 N N . SER A 1 73 ? -12.857 4.904 -5.097 1.00 89.81 73 SER A N 1
ATOM 540 C CA . SER A 1 73 ? -14.220 4.890 -4.550 1.00 89.81 73 SER A CA 1
ATOM 541 C C . SER A 1 73 ? -15.126 3.930 -5.321 1.00 89.81 73 SER A C 1
ATOM 543 O O . SER A 1 73 ? -15.873 3.183 -4.697 1.00 89.81 73 SER A O 1
ATOM 545 N N . ALA A 1 74 ? -15.011 3.908 -6.650 1.00 92.25 74 ALA A N 1
ATOM 546 C CA . ALA A 1 74 ? -15.758 2.998 -7.509 1.00 92.25 74 ALA A CA 1
ATOM 547 C C . ALA A 1 74 ? -15.333 1.532 -7.311 1.00 92.25 74 ALA A C 1
ATOM 549 O O . ALA A 1 74 ? -16.180 0.653 -7.304 1.00 92.25 74 ALA A O 1
ATOM 550 N N . LEU A 1 75 ? -14.042 1.257 -7.089 1.00 90.62 75 LEU A N 1
ATOM 551 C CA . LEU A 1 75 ? -13.544 -0.109 -6.866 1.00 90.62 75 LEU A CA 1
ATOM 552 C C . LEU A 1 75 ? -13.992 -0.717 -5.533 1.00 90.62 75 LEU A C 1
ATOM 554 O O . LEU A 1 75 ? -14.096 -1.935 -5.413 1.00 90.62 75 LEU A O 1
ATOM 558 N N . VAL A 1 76 ? -14.223 0.120 -4.523 1.00 88.19 76 VAL A N 1
ATOM 559 C CA . VAL A 1 76 ? -14.686 -0.323 -3.199 1.00 88.19 76 VAL A CA 1
ATOM 560 C C . VAL A 1 76 ? -16.212 -0.443 -3.153 1.00 88.19 76 VAL A C 1
ATOM 562 O O . VAL A 1 76 ? -16.744 -1.244 -2.384 1.00 88.19 76 VAL A O 1
ATOM 565 N N . ASP A 1 77 ? -16.930 0.331 -3.968 1.00 86.75 77 ASP A N 1
ATOM 566 C CA . ASP A 1 77 ? -18.384 0.249 -4.071 1.00 86.75 77 ASP A CA 1
ATOM 567 C C . ASP A 1 77 ? -18.821 -0.891 -5.002 1.00 86.75 77 ASP A C 1
ATOM 569 O O . ASP A 1 77 ? -18.778 -0.780 -6.224 1.00 86.75 77 ASP A O 1
ATOM 573 N N . ALA A 1 78 ? -19.342 -1.972 -4.417 1.00 72.19 78 ALA A N 1
ATOM 574 C CA . ALA A 1 78 ? -19.829 -3.142 -5.151 1.00 72.19 78 ALA A CA 1
ATOM 575 C C . ALA A 1 78 ? -20.966 -2.843 -6.154 1.00 72.19 78 ALA A C 1
ATOM 577 O O . ALA A 1 78 ? -21.300 -3.704 -6.967 1.00 72.19 78 ALA A O 1
ATOM 578 N N . LYS A 1 79 ? -21.587 -1.655 -6.099 1.00 78.44 79 LYS A N 1
ATOM 579 C CA . LYS A 1 79 ? -22.641 -1.231 -7.036 1.00 78.44 79 LYS A CA 1
ATOM 580 C C . LYS A 1 79 ? -22.105 -0.535 -8.287 1.00 78.44 79 LYS A C 1
ATOM 582 O O . LYS A 1 79 ? -22.860 -0.345 -9.243 1.00 78.44 79 LYS A O 1
ATOM 587 N N . SER A 1 80 ? -20.839 -0.131 -8.293 1.00 80.31 80 SER A N 1
ATOM 588 C CA . SER A 1 80 ? -20.245 0.599 -9.409 1.00 80.31 80 SER A CA 1
ATOM 589 C C . SER A 1 80 ? -19.897 -0.358 -10.554 1.00 80.31 80 SER A C 1
ATOM 591 O O . SER A 1 80 ? -18.929 -1.106 -10.488 1.00 80.31 80 SER A O 1
ATOM 593 N N . ALA A 1 81 ? -20.691 -0.328 -11.629 1.00 81.44 81 ALA A N 1
ATOM 594 C CA . ALA A 1 81 ? -20.480 -1.181 -12.805 1.00 81.44 81 ALA A CA 1
ATOM 595 C C . ALA A 1 81 ? -19.329 -0.710 -13.716 1.00 81.44 81 ALA A C 1
ATOM 597 O O . ALA A 1 81 ? -18.791 -1.496 -14.491 1.00 81.44 81 ALA A O 1
ATOM 598 N N . HIS A 1 82 ? -18.962 0.573 -13.650 1.00 90.44 82 HIS A N 1
ATOM 599 C CA . HIS A 1 82 ? -17.919 1.171 -14.481 1.00 90.44 82 HIS A CA 1
ATOM 600 C C . HIS A 1 82 ? -16.884 1.883 -13.612 1.00 90.44 82 HIS A C 1
ATOM 602 O O . HIS A 1 82 ? -17.234 2.751 -12.810 1.00 90.44 82 HIS A O 1
ATOM 608 N N . ILE A 1 83 ? -15.608 1.552 -13.818 1.00 92.06 83 ILE A N 1
ATOM 609 C CA . ILE A 1 83 ? -14.487 2.187 -13.128 1.00 92.06 83 ILE A CA 1
ATOM 610 C C . ILE A 1 83 ? -13.859 3.242 -14.055 1.00 92.06 83 ILE A C 1
ATOM 612 O O . ILE A 1 83 ? -13.401 2.898 -15.148 1.00 92.06 83 ILE A O 1
ATOM 616 N N . PRO A 1 84 ? -13.809 4.526 -13.658 1.00 93.50 84 PRO A N 1
ATOM 617 C CA . PRO A 1 84 ? -13.427 5.629 -14.538 1.00 93.50 84 PRO A CA 1
ATOM 618 C C . PRO A 1 84 ? -11.902 5.787 -14.689 1.00 93.50 84 PRO A C 1
ATOM 620 O O . PRO A 1 84 ? -11.343 6.860 -14.475 1.00 93.50 84 PRO A O 1
ATOM 623 N N . TYR A 1 85 ? -11.187 4.730 -15.091 1.00 92.81 85 TYR A N 1
ATOM 624 C CA . TYR A 1 85 ? -9.729 4.802 -15.284 1.00 92.81 85 TYR A CA 1
ATOM 625 C C . TYR A 1 85 ? -9.313 5.825 -16.341 1.00 92.81 85 TYR A C 1
ATOM 627 O O . TYR A 1 85 ? -8.190 6.317 -16.300 1.00 92.81 85 TYR A O 1
ATOM 635 N N . ARG A 1 86 ? -10.199 6.153 -17.287 1.00 91.69 86 ARG A N 1
ATOM 636 C CA . ARG A 1 86 ? -9.914 7.045 -18.420 1.00 91.69 86 ARG A CA 1
ATOM 637 C C . ARG A 1 86 ? -9.908 8.535 -18.072 1.00 91.69 86 ARG A C 1
ATOM 639 O O . ARG A 1 86 ? -9.460 9.316 -18.905 1.00 91.69 86 ARG A O 1
ATOM 646 N N . ASP A 1 87 ? -10.333 8.907 -16.867 1.00 91.38 87 ASP A N 1
ATOM 647 C CA . ASP A 1 87 ? -10.461 10.306 -16.437 1.00 91.38 87 ASP A CA 1
ATOM 648 C C . ASP A 1 87 ? -9.111 11.026 -16.276 1.00 91.38 87 ASP A C 1
ATOM 650 O O . ASP A 1 87 ? -9.065 12.255 -16.293 1.00 91.38 87 ASP A O 1
ATOM 654 N N . SER A 1 88 ? -8.003 10.287 -16.141 1.00 92.75 88 SER A N 1
ATOM 655 C CA . SER A 1 88 ? -6.645 10.847 -16.152 1.00 92.75 88 SER A CA 1
ATOM 656 C C . SER A 1 88 ? -5.625 9.883 -16.759 1.00 92.75 88 SER A C 1
ATOM 658 O O . SER A 1 88 ? -5.819 8.664 -16.756 1.00 92.75 88 SER A O 1
ATOM 660 N N . LYS A 1 89 ? -4.487 10.399 -17.241 1.00 91.69 89 LYS A N 1
ATOM 661 C CA . LYS A 1 89 ? -3.382 9.538 -17.713 1.00 91.69 89 LYS A CA 1
ATOM 662 C C . LYS A 1 89 ? -2.800 8.693 -16.574 1.00 91.69 89 LYS A C 1
ATOM 664 O O . LYS A 1 89 ? -2.455 7.534 -16.803 1.00 91.69 89 LYS A O 1
ATOM 669 N N . LEU A 1 90 ? -2.755 9.240 -15.355 1.00 91.94 90 LEU A N 1
ATOM 670 C CA . LEU A 1 90 ? -2.290 8.540 -14.154 1.00 91.94 90 LEU A CA 1
ATOM 671 C C . LEU A 1 90 ? -3.153 7.311 -13.839 1.00 91.94 90 LEU A C 1
ATOM 673 O O . LEU A 1 90 ? -2.623 6.218 -13.661 1.00 91.94 90 LEU A O 1
ATOM 677 N N . THR A 1 91 ? -4.478 7.466 -13.806 1.00 93.12 91 THR A N 1
ATOM 678 C CA . THR A 1 91 ? -5.404 6.360 -13.512 1.00 93.12 91 THR A CA 1
ATOM 679 C C . THR A 1 91 ? -5.380 5.276 -14.580 1.00 93.12 91 THR A C 1
ATOM 681 O O . THR A 1 91 ? -5.528 4.107 -14.240 1.00 93.12 91 THR A O 1
ATOM 684 N N . ARG A 1 92 ? -5.130 5.628 -15.849 1.00 92.56 92 ARG A N 1
ATOM 685 C CA . ARG A 1 92 ? -4.915 4.633 -16.913 1.00 92.56 92 ARG A CA 1
ATOM 686 C C . ARG A 1 92 ? -3.626 3.844 -16.693 1.00 92.56 92 ARG A C 1
ATOM 688 O O . ARG A 1 92 ? -3.634 2.628 -16.812 1.00 92.56 92 ARG A O 1
ATOM 695 N N . LEU A 1 93 ? -2.531 4.517 -16.342 1.00 92.12 93 LEU A N 1
ATOM 696 C CA . LEU A 1 93 ? -1.244 3.875 -16.036 1.00 92.12 93 LEU A CA 1
ATOM 697 C C . LEU A 1 93 ? -1.317 2.963 -14.806 1.00 92.12 93 LEU A C 1
ATOM 699 O O . LEU A 1 93 ? -0.688 1.910 -14.783 1.00 92.12 93 LEU A O 1
ATOM 703 N N . LEU A 1 94 ? -2.101 3.350 -13.802 1.00 92.06 94 LEU A N 1
ATOM 704 C CA . LEU A 1 94 ? -2.298 2.582 -12.573 1.00 92.06 94 LEU A CA 1
ATOM 705 C C . LEU A 1 94 ? -3.465 1.590 -12.649 1.00 92.06 94 LEU A C 1
ATOM 707 O O . LEU A 1 94 ? -3.800 0.986 -11.633 1.00 92.06 94 LEU A O 1
ATOM 711 N N . GLN A 1 95 ? -4.071 1.390 -13.822 1.00 91.81 95 GLN A N 1
ATOM 712 C CA . GLN A 1 95 ? -5.210 0.485 -13.989 1.00 91.81 95 GLN A CA 1
ATOM 713 C C . GLN A 1 95 ? -4.872 -0.941 -13.534 1.00 91.81 95 GLN A C 1
ATOM 715 O O . GLN A 1 95 ? -5.637 -1.549 -12.791 1.00 91.81 95 GLN A O 1
ATOM 720 N N . ASP A 1 96 ? -3.683 -1.434 -13.885 1.00 90.31 96 ASP A N 1
ATOM 721 C CA . ASP A 1 96 ? -3.224 -2.758 -13.450 1.00 90.31 96 ASP A CA 1
ATOM 722 C C . ASP A 1 96 ? -2.933 -2.802 -11.941 1.00 90.31 96 ASP A C 1
ATOM 724 O O . ASP A 1 96 ? -3.079 -3.838 -11.299 1.00 90.31 96 ASP A O 1
ATOM 728 N N . SER A 1 97 ? -2.566 -1.657 -11.356 1.00 92.56 97 SER A N 1
ATOM 729 C CA . SER A 1 97 ? -2.231 -1.513 -9.932 1.00 92.56 97 SER A CA 1
ATOM 730 C C . SER A 1 97 ? -3.455 -1.396 -9.022 1.00 92.56 97 SER A C 1
ATOM 732 O O . SER A 1 97 ? -3.380 -1.707 -7.838 1.00 92.56 97 SER A O 1
ATOM 734 N N . LEU A 1 98 ? -4.589 -0.933 -9.542 1.00 91.56 98 LEU A N 1
ATOM 735 C CA . LEU A 1 98 ? -5.800 -0.686 -8.763 1.00 91.56 98 LEU A CA 1
ATOM 736 C C . LEU A 1 98 ? -6.943 -1.498 -9.360 1.00 91.56 98 LEU A C 1
ATOM 738 O O . LEU A 1 98 ? -7.624 -1.019 -10.254 1.00 91.56 98 LEU A O 1
ATOM 742 N N . GLY A 1 99 ? -7.159 -2.715 -8.865 1.00 88.38 99 GLY A N 1
ATOM 743 C CA . GLY A 1 99 ? -8.192 -3.645 -9.335 1.00 88.38 99 GLY A CA 1
ATOM 744 C C . GLY A 1 99 ? -7.765 -4.567 -10.483 1.00 88.38 99 GLY A C 1
ATOM 745 O O . GLY A 1 99 ? -8.598 -5.319 -10.983 1.00 88.38 99 GLY A O 1
ATOM 746 N N . GLY A 1 100 ? -6.496 -4.530 -10.904 1.00 91.38 100 GLY A N 1
ATOM 747 C CA . GLY A 1 100 ? -5.978 -5.297 -12.041 1.00 91.38 100 GLY A CA 1
ATOM 748 C C . GLY A 1 100 ? -4.925 -6.352 -11.682 1.00 91.38 100 GLY A C 1
ATOM 749 O O . GLY A 1 100 ? -4.885 -6.875 -10.563 1.00 91.38 100 GLY A O 1
ATOM 750 N N . ASN A 1 101 ? -4.078 -6.679 -12.665 1.00 92.69 101 ASN A N 1
ATOM 751 C CA . ASN A 1 101 ? -2.980 -7.636 -12.529 1.00 92.69 101 ASN A CA 1
ATOM 752 C C . ASN A 1 101 ? -1.731 -6.970 -11.930 1.00 92.69 101 ASN A C 1
ATOM 754 O O . ASN A 1 101 ? -0.785 -6.651 -12.651 1.00 92.69 101 ASN A O 1
ATOM 758 N N . SER A 1 102 ? -1.731 -6.758 -10.614 1.00 94.06 102 SER A N 1
ATOM 759 C CA . SER A 1 102 ? -0.550 -6.324 -9.863 1.00 94.06 102 SER A CA 1
ATOM 760 C C . SER A 1 102 ? -0.709 -6.618 -8.378 1.00 94.06 102 SER A C 1
ATOM 762 O O . SER A 1 102 ? -1.780 -6.424 -7.802 1.00 94.06 102 SER A O 1
ATOM 764 N N . LYS A 1 103 ? 0.378 -7.002 -7.711 1.00 95.94 103 LYS A N 1
ATOM 765 C CA . LYS A 1 103 ? 0.484 -6.862 -6.255 1.00 95.94 103 LYS A CA 1
ATOM 766 C C . LYS A 1 103 ? 0.763 -5.392 -5.953 1.00 95.94 103 LYS A C 1
ATOM 768 O O . LYS A 1 103 ? 1.613 -4.790 -6.603 1.00 95.94 103 LYS A O 1
ATOM 773 N N . THR A 1 104 ? 0.029 -4.766 -5.043 1.00 95.69 104 THR A N 1
ATOM 774 C CA . THR A 1 104 ? 0.119 -3.307 -4.891 1.00 95.69 104 THR A CA 1
ATOM 775 C C . THR A 1 104 ? 0.180 -2.896 -3.437 1.00 95.69 104 THR A C 1
ATOM 777 O O . THR A 1 104 ? -0.651 -3.307 -2.632 1.00 95.69 104 THR A O 1
ATOM 780 N N . VAL A 1 105 ? 1.164 -2.054 -3.128 1.00 95.56 105 VAL A N 1
ATOM 781 C CA . VAL A 1 105 ? 1.369 -1.460 -1.813 1.00 95.56 105 VAL A CA 1
ATOM 782 C C . VAL A 1 105 ? 1.273 0.056 -1.934 1.00 95.56 105 VAL A C 1
ATOM 784 O O . VAL A 1 105 ? 1.966 0.687 -2.732 1.00 95.56 105 VAL A O 1
ATOM 787 N N . MET A 1 106 ? 0.407 0.640 -1.110 1.00 93.94 106 MET A N 1
ATOM 788 C CA . MET A 1 106 ? 0.297 2.082 -0.934 1.00 93.94 106 MET A CA 1
ATOM 789 C C . MET A 1 106 ? 0.996 2.485 0.362 1.00 93.94 106 MET A C 1
ATOM 791 O O . MET A 1 106 ? 0.627 2.011 1.437 1.00 93.94 106 MET A O 1
ATOM 795 N N . VAL A 1 107 ? 1.932 3.425 0.276 1.00 93.69 107 VAL A N 1
ATOM 796 C CA . VAL A 1 107 ? 2.549 4.063 1.440 1.00 93.69 107 VAL A CA 1
ATOM 797 C C . VAL A 1 107 ? 1.835 5.380 1.720 1.00 93.69 107 VAL A C 1
ATOM 799 O O . VAL A 1 107 ? 1.893 6.317 0.924 1.00 93.69 107 VAL A O 1
ATOM 802 N N . ALA A 1 108 ? 1.146 5.456 2.856 1.00 93.06 108 ALA A N 1
ATOM 803 C CA . ALA A 1 108 ? 0.464 6.665 3.304 1.00 93.06 108 ALA A CA 1
ATOM 804 C C . ALA A 1 108 ? 1.420 7.555 4.119 1.00 93.06 108 ALA A C 1
ATOM 806 O O . ALA A 1 108 ? 1.655 7.310 5.301 1.00 93.06 108 ALA A O 1
ATOM 807 N N . CYS A 1 109 ? 1.956 8.604 3.499 1.00 91.12 109 CYS A N 1
ATOM 808 C CA . CYS A 1 109 ? 2.884 9.540 4.130 1.00 91.12 109 CYS A CA 1
ATOM 809 C C . CYS A 1 109 ? 2.117 10.655 4.854 1.00 91.12 109 CYS A C 1
ATOM 811 O O . CYS A 1 109 ? 1.478 11.499 4.217 1.00 91.12 109 CYS A O 1
ATOM 813 N N . ILE A 1 110 ? 2.213 10.700 6.183 1.00 88.94 110 ILE A N 1
ATOM 814 C CA . ILE A 1 110 ? 1.470 11.641 7.033 1.00 88.94 110 ILE A CA 1
ATOM 815 C C . ILE A 1 110 ? 2.397 12.599 7.783 1.00 88.94 110 ILE A C 1
ATOM 817 O O . ILE A 1 110 ? 3.519 12.256 8.141 1.00 88.94 110 ILE A O 1
ATOM 821 N N . GLY A 1 111 ? 1.917 13.818 8.033 1.00 83.06 111 GLY A N 1
ATOM 822 C CA . GLY A 1 111 ? 2.638 14.807 8.832 1.00 83.06 111 GLY A CA 1
ATOM 823 C C . GLY A 1 111 ? 2.152 14.792 10.286 1.00 83.06 111 GLY A C 1
ATOM 824 O O . GLY A 1 111 ? 0.942 14.911 10.493 1.00 83.06 111 GLY A O 1
ATOM 825 N N . PRO A 1 112 ? 3.043 14.709 11.293 1.00 80.62 112 PRO A N 1
ATOM 826 C CA . PRO A 1 112 ? 2.643 14.691 12.705 1.00 80.62 112 PRO A CA 1
ATOM 827 C C . PRO A 1 112 ? 2.252 16.078 13.244 1.00 80.62 112 PRO A C 1
ATOM 829 O O . PRO A 1 112 ? 1.646 16.182 14.306 1.00 80.62 112 PRO A O 1
ATOM 832 N N . ALA A 1 113 ? 2.600 17.153 12.530 1.00 79.81 113 ALA A N 1
ATOM 833 C CA . ALA A 1 113 ? 2.330 18.517 12.966 1.00 79.81 113 ALA A CA 1
ATOM 834 C C . ALA A 1 113 ? 0.828 18.856 12.940 1.00 79.81 113 ALA A C 1
ATOM 836 O O . ALA A 1 113 ? 0.109 18.486 12.011 1.00 79.81 113 ALA A O 1
ATOM 837 N N . SER A 1 114 ? 0.367 19.635 13.923 1.00 78.62 114 SER A N 1
ATOM 838 C CA . SER A 1 114 ? -1.051 19.993 14.098 1.00 78.62 114 SER A CA 1
ATOM 839 C C . SER A 1 114 ? -1.668 20.692 12.879 1.00 78.62 114 SER A C 1
ATOM 841 O O . SER A 1 114 ? -2.813 20.420 12.529 1.00 78.62 114 SER A O 1
ATOM 843 N N . TYR A 1 115 ? -0.907 21.524 12.162 1.00 80.94 115 TYR A N 1
ATOM 844 C CA . TYR A 1 115 ? -1.366 22.208 10.943 1.00 80.94 115 TYR A CA 1
ATOM 845 C C . TYR A 1 115 ? -1.555 21.275 9.724 1.00 80.94 115 TYR A C 1
ATOM 847 O O . TYR A 1 115 ? -2.109 21.682 8.694 1.00 80.94 115 TYR A O 1
ATOM 855 N N . ASN A 1 116 ? -1.114 20.016 9.820 1.00 80.19 116 ASN A N 1
ATOM 856 C CA . ASN A 1 116 ? -1.344 18.979 8.812 1.00 80.19 116 ASN A CA 1
ATOM 857 C C . ASN A 1 116 ? -2.545 18.084 9.146 1.00 80.19 116 ASN A C 1
ATOM 859 O O . ASN A 1 116 ? -2.859 17.201 8.355 1.00 80.19 116 ASN A O 1
ATOM 863 N N . PHE A 1 117 ? -3.249 18.316 10.261 1.00 81.75 117 PHE A N 1
ATOM 864 C CA . PHE A 1 117 ? -4.323 17.442 10.746 1.00 81.75 117 PHE A CA 1
ATOM 865 C C . PHE A 1 117 ? -5.365 17.079 9.674 1.00 81.75 117 PHE A C 1
ATOM 867 O O . PHE A 1 117 ? -5.638 15.897 9.462 1.00 81.75 117 PHE A O 1
ATOM 874 N N . GLU A 1 118 ? -5.907 18.067 8.954 1.00 82.25 118 GLU A N 1
ATOM 875 C CA . GLU A 1 118 ? -6.921 17.822 7.916 1.00 82.25 118 GLU A CA 1
ATOM 876 C C . GLU A 1 118 ? -6.394 16.961 6.757 1.00 82.25 118 GLU A C 1
ATOM 878 O O . GLU A 1 118 ? -7.093 16.068 6.274 1.00 82.25 118 GLU A O 1
ATOM 883 N N . GLU A 1 119 ? -5.149 17.193 6.338 1.00 86.25 119 GLU A N 1
ATOM 884 C CA . GLU A 1 119 ? -4.513 16.483 5.223 1.00 86.25 119 GLU A CA 1
ATOM 885 C C . GLU A 1 119 ? -4.077 15.070 5.629 1.00 86.25 119 GLU A C 1
ATOM 887 O O . GLU A 1 119 ? -4.259 14.112 4.873 1.00 86.25 119 GLU A O 1
ATOM 892 N N . THR A 1 120 ? -3.583 14.908 6.858 1.00 85.75 120 THR A N 1
ATOM 893 C CA . THR A 1 120 ? -3.307 13.603 7.470 1.00 85.75 120 THR A CA 1
ATOM 894 C C . THR A 1 120 ? -4.587 12.772 7.542 1.00 85.75 120 THR A C 1
ATOM 896 O O . THR A 1 120 ? -4.597 11.617 7.116 1.00 85.75 120 THR A O 1
ATOM 899 N N . LEU A 1 121 ? -5.703 13.359 7.985 1.00 84.12 121 LEU A N 1
ATOM 900 C CA . LEU A 1 121 ? -6.995 12.673 8.010 1.00 84.12 121 LEU A CA 1
ATOM 901 C C . LEU A 1 121 ? -7.486 12.311 6.598 1.00 84.12 121 LEU A C 1
ATOM 903 O O . LEU A 1 121 ? -8.004 11.212 6.390 1.00 84.12 121 LEU A O 1
ATOM 907 N N . GLY A 1 122 ? -7.305 13.203 5.619 1.00 85.19 122 GLY A N 1
ATOM 908 C CA . GLY A 1 122 ? -7.598 12.932 4.209 1.00 85.19 122 GLY A CA 1
ATOM 909 C C . GLY A 1 122 ? -6.793 11.752 3.659 1.00 85.19 122 GLY A C 1
ATOM 910 O O . GLY A 1 122 ? -7.364 10.840 3.060 1.00 85.19 122 GLY A O 1
ATOM 911 N N . THR A 1 123 ? -5.490 11.729 3.941 1.00 89.75 123 THR A N 1
ATOM 912 C CA . THR A 1 123 ? -4.553 10.664 3.553 1.00 89.75 123 THR A CA 1
ATOM 913 C C . THR A 1 123 ? -4.946 9.318 4.166 1.00 89.75 123 THR A C 1
ATOM 915 O O . THR A 1 123 ? -5.043 8.321 3.453 1.00 89.75 123 THR A O 1
ATOM 918 N N . LEU A 1 124 ? -5.266 9.282 5.463 1.00 87.81 124 LEU A N 1
ATOM 919 C CA . LEU A 1 124 ? -5.686 8.056 6.151 1.00 87.81 124 LEU A CA 1
ATOM 920 C C . LEU A 1 124 ? -7.033 7.527 5.641 1.00 87.81 124 LEU A C 1
ATOM 922 O O . LEU A 1 124 ? -7.187 6.325 5.430 1.00 87.81 124 LEU A O 1
ATOM 926 N N . ARG A 1 125 ? -8.009 8.409 5.385 1.00 86.00 125 ARG A N 1
ATOM 927 C CA . ARG A 1 125 ? -9.295 8.016 4.777 1.00 86.00 125 ARG A CA 1
ATOM 928 C C . ARG A 1 125 ? -9.106 7.450 3.375 1.00 86.00 125 ARG A C 1
ATOM 930 O O . ARG A 1 125 ? -9.784 6.496 2.998 1.00 86.00 125 ARG A O 1
ATOM 937 N N . TYR A 1 126 ? -8.195 8.037 2.605 1.00 87.31 126 TYR A N 1
ATOM 938 C CA . TYR A 1 126 ? -7.830 7.541 1.287 1.00 87.31 126 TYR A CA 1
ATOM 939 C C . TYR A 1 126 ? -7.209 6.141 1.377 1.00 87.31 126 TYR A C 1
ATOM 941 O O . TYR A 1 126 ? -7.710 5.222 0.732 1.00 87.31 126 TYR A O 1
ATOM 949 N N . ALA A 1 127 ? -6.210 5.956 2.246 1.00 89.50 127 ALA A N 1
ATOM 950 C CA . ALA A 1 127 ? -5.556 4.668 2.479 1.00 89.50 127 ALA A CA 1
ATOM 951 C C . ALA A 1 127 ? -6.541 3.588 2.950 1.00 89.50 127 ALA A C 1
ATOM 953 O O . ALA A 1 127 ? -6.511 2.461 2.462 1.00 89.50 127 ALA A O 1
ATOM 954 N N . ASN A 1 128 ? -7.475 3.940 3.839 1.00 87.31 128 ASN A N 1
ATOM 955 C CA . ASN A 1 128 ? -8.502 3.015 4.309 1.00 87.31 128 ASN A CA 1
ATOM 956 C C . ASN A 1 128 ? -9.426 2.535 3.177 1.00 87.31 128 ASN A C 1
ATOM 958 O O . ASN A 1 128 ? -9.823 1.375 3.167 1.00 87.31 128 ASN A O 1
ATOM 962 N N . ARG A 1 129 ? -9.759 3.393 2.202 1.00 87.81 129 ARG A N 1
ATOM 963 C CA . ARG A 1 129 ? -10.501 2.958 1.006 1.00 87.81 129 ARG A CA 1
ATOM 964 C C . ARG A 1 129 ? -9.630 2.078 0.112 1.00 87.81 129 ARG A C 1
ATOM 966 O O . ARG A 1 129 ? -10.054 0.981 -0.228 1.00 87.81 129 ARG A O 1
ATOM 973 N N . ALA A 1 130 ? -8.407 2.514 -0.192 1.00 90.25 130 ALA A N 1
ATOM 974 C CA . ALA A 1 130 ? -7.470 1.774 -1.038 1.00 90.25 130 ALA A CA 1
ATOM 975 C C . ALA A 1 130 ? -7.205 0.345 -0.525 1.00 90.25 130 ALA A C 1
ATOM 977 O O . ALA A 1 130 ? -7.174 -0.592 -1.314 1.00 90.25 130 ALA A O 1
ATOM 978 N N . LYS A 1 131 ? -7.113 0.165 0.802 1.00 90.50 131 LYS A N 1
ATOM 979 C CA . LYS A 1 131 ? -6.935 -1.139 1.465 1.00 90.50 131 LYS A CA 1
ATOM 980 C C . LYS A 1 131 ? -8.012 -2.174 1.105 1.00 90.50 131 LYS A C 1
ATOM 982 O O . LYS A 1 131 ? -7.752 -3.368 1.190 1.00 90.50 131 LYS A O 1
ATOM 987 N N . ASN A 1 132 ? -9.215 -1.736 0.735 1.00 88.94 132 ASN A N 1
ATOM 988 C CA . ASN A 1 132 ? -10.334 -2.626 0.419 1.00 88.94 132 ASN A CA 1
ATOM 989 C C . ASN A 1 132 ? -10.410 -3.016 -1.067 1.00 88.94 132 ASN A C 1
ATOM 991 O O . ASN A 1 132 ? -11.292 -3.786 -1.446 1.00 88.94 132 ASN A O 1
ATOM 995 N N . ILE A 1 133 ? -9.506 -2.506 -1.908 1.00 92.00 133 ILE A N 1
ATOM 996 C CA . ILE A 1 133 ? -9.419 -2.900 -3.316 1.00 92.00 133 ILE A CA 1
ATOM 997 C C . ILE A 1 133 ? -8.861 -4.321 -3.399 1.00 92.00 133 ILE A C 1
ATOM 999 O O . ILE A 1 133 ? -7.874 -4.658 -2.746 1.00 92.00 133 ILE A O 1
ATOM 1003 N N . LYS A 1 134 ? -9.485 -5.158 -4.230 1.00 91.19 134 LYS A N 1
ATOM 1004 C CA . LYS A 1 134 ? -9.020 -6.520 -4.504 1.00 91.19 134 LYS A CA 1
ATOM 1005 C C . LYS A 1 134 ? -8.377 -6.575 -5.884 1.00 91.19 134 LYS A C 1
ATOM 1007 O O . LYS A 1 134 ? -9.071 -6.431 -6.886 1.00 91.19 134 LYS A O 1
ATOM 1012 N N . ASN A 1 135 ? -7.070 -6.809 -5.920 1.00 92.38 135 ASN A N 1
ATOM 1013 C CA . ASN A 1 135 ? -6.334 -7.060 -7.159 1.00 92.38 135 ASN A CA 1
ATOM 1014 C C . ASN A 1 135 ? -6.330 -8.555 -7.500 1.00 92.38 135 ASN A C 1
ATOM 1016 O O . ASN A 1 135 ? -6.543 -9.403 -6.632 1.00 92.38 135 ASN A O 1
ATOM 1020 N N . GLN A 1 136 ? -6.044 -8.873 -8.762 1.00 91.31 136 GLN A N 1
ATOM 1021 C CA . GLN A 1 136 ? -5.907 -10.242 -9.267 1.00 91.31 136 GLN A CA 1
ATOM 1022 C C . GLN A 1 136 ? -4.505 -10.440 -9.864 1.00 91.31 136 GLN A C 1
ATOM 1024 O O . GLN A 1 136 ? -4.365 -10.500 -11.087 1.00 91.31 136 GLN A O 1
ATOM 1029 N N . PRO A 1 137 ? -3.453 -10.486 -9.025 1.00 92.62 137 PRO A N 1
ATOM 1030 C CA . PRO A 1 137 ? -2.088 -10.676 -9.496 1.00 92.62 137 PRO A CA 1
ATOM 1031 C C . PRO A 1 137 ? -1.912 -12.062 -10.126 1.00 92.62 137 PRO A C 1
ATOM 1033 O O . PRO A 1 137 ? -2.314 -13.072 -9.551 1.00 92.62 137 PRO A O 1
ATOM 1036 N N . LYS A 1 138 ? -1.274 -12.099 -11.292 1.00 91.38 138 LYS A N 1
ATOM 1037 C CA . LYS A 1 138 ? -0.948 -13.290 -12.079 1.00 91.38 138 LYS A CA 1
ATOM 1038 C C . LYS A 1 138 ? 0.510 -13.205 -12.536 1.00 91.38 138 LYS A C 1
ATOM 1040 O O . LYS A 1 138 ? 1.051 -12.107 -12.675 1.00 91.38 138 LYS A O 1
ATOM 1045 N N . ILE A 1 139 ? 1.131 -14.360 -12.750 1.00 91.00 139 ILE A N 1
ATOM 1046 C CA . ILE A 1 139 ? 2.474 -14.452 -13.333 1.00 91.00 139 ILE A CA 1
ATOM 1047 C C . ILE A 1 139 ? 2.365 -14.099 -14.817 1.00 91.00 139 ILE A C 1
ATOM 1049 O O . ILE A 1 139 ? 1.480 -14.610 -15.503 1.00 91.00 139 ILE A O 1
ATOM 1053 N N . ASN A 1 140 ? 3.238 -13.219 -15.307 1.00 87.69 140 ASN A N 1
ATOM 1054 C CA . ASN A 1 140 ? 3.337 -12.944 -16.735 1.00 87.69 140 ASN A CA 1
ATOM 1055 C C . ASN A 1 140 ? 4.333 -13.936 -17.351 1.00 87.69 140 ASN A C 1
ATOM 1057 O O . ASN A 1 140 ? 5.546 -13.764 -17.233 1.00 87.69 140 ASN A O 1
ATOM 1061 N N . GLU A 1 141 ? 3.803 -14.973 -17.985 1.00 84.19 141 GLU A N 1
ATOM 1062 C CA . GLU A 1 141 ? 4.535 -16.048 -18.662 1.00 84.19 141 GLU A CA 1
ATOM 1063 C C . GLU A 1 141 ? 4.011 -16.212 -20.101 1.00 84.19 141 GLU A C 1
ATOM 1065 O O . GLU A 1 141 ? 2.998 -15.600 -20.460 1.00 84.19 141 GLU A O 1
ATOM 1070 N N . ASP A 1 142 ? 4.700 -16.984 -20.950 1.00 76.75 142 ASP A N 1
ATOM 1071 C CA . ASP A 1 142 ? 4.196 -17.280 -22.300 1.00 76.75 142 ASP A CA 1
ATOM 1072 C C . ASP A 1 142 ? 2.792 -17.917 -22.200 1.00 76.75 142 ASP A C 1
ATOM 1074 O O . ASP A 1 142 ? 2.576 -18.783 -21.347 1.00 76.75 142 ASP A O 1
ATOM 1078 N N . PRO A 1 143 ? 1.814 -17.535 -23.045 1.00 70.31 143 PRO A N 1
ATOM 1079 C CA . PRO A 1 143 ? 0.482 -18.140 -23.044 1.00 70.31 143 PRO A CA 1
ATOM 1080 C C . PRO A 1 143 ? 0.472 -19.676 -23.083 1.00 70.31 143 PRO A C 1
ATOM 1082 O O . PRO A 1 143 ? -0.440 -20.289 -22.527 1.00 70.31 143 PRO A O 1
ATOM 1085 N N . LYS A 1 144 ? 1.463 -20.308 -23.728 1.00 66.06 144 LYS A N 1
ATOM 1086 C CA . LYS A 1 144 ? 1.608 -21.771 -23.731 1.00 66.06 144 LYS A CA 1
ATOM 1087 C C . LYS A 1 144 ? 1.964 -22.308 -22.348 1.00 66.06 144 LYS A C 1
ATOM 1089 O O . LYS A 1 144 ? 1.345 -23.273 -21.903 1.00 66.06 144 LYS A O 1
ATOM 1094 N N . ASP A 1 145 ? 2.906 -21.659 -21.674 1.00 68.88 145 ASP A N 1
ATOM 1095 C CA . ASP A 1 145 ? 3.366 -22.016 -20.331 1.00 68.88 145 ASP A CA 1
ATOM 1096 C C . ASP A 1 145 ? 2.261 -21.792 -19.295 1.00 68.88 145 ASP A C 1
ATOM 1098 O O . ASP A 1 145 ? 2.015 -22.650 -18.447 1.00 68.88 145 ASP A O 1
ATOM 1102 N N . ALA A 1 146 ? 1.521 -20.685 -19.429 1.00 67.75 146 ALA A N 1
ATOM 1103 C CA . ALA A 1 146 ? 0.362 -20.381 -18.596 1.00 67.75 146 ALA A CA 1
ATOM 1104 C C . ALA A 1 146 ? -0.714 -21.470 -18.703 1.00 67.75 146 ALA A C 1
ATOM 1106 O O . ALA A 1 146 ? -1.218 -21.950 -17.686 1.00 67.75 146 ALA A O 1
ATOM 1107 N N . LEU A 1 147 ? -1.035 -21.888 -19.932 1.00 70.38 147 LEU A N 1
ATOM 1108 C CA . LEU A 1 147 ? -2.029 -22.927 -20.191 1.00 70.38 147 LEU A CA 1
ATOM 1109 C C . LEU A 1 147 ? -1.558 -24.304 -19.698 1.00 70.38 147 LEU A C 1
ATOM 1111 O O . LEU A 1 147 ? -2.344 -25.061 -19.132 1.00 70.38 147 LEU A O 1
ATOM 1115 N N . LEU A 1 148 ? -0.272 -24.625 -19.876 1.00 68.19 148 LEU A N 1
ATOM 1116 C CA . LEU A 1 148 ? 0.336 -25.849 -19.350 1.00 68.19 148 LEU A CA 1
ATOM 1117 C C . LEU A 1 148 ? 0.249 -25.908 -17.824 1.00 68.19 148 LEU A C 1
ATOM 1119 O O . LEU A 1 148 ? -0.128 -26.948 -17.286 1.00 68.19 148 LEU A O 1
ATOM 1123 N N . ARG A 1 149 ? 0.548 -24.805 -17.127 1.00 72.75 149 ARG A N 1
ATOM 1124 C CA . ARG A 1 149 ? 0.446 -24.729 -15.666 1.00 72.75 149 ARG A CA 1
ATOM 1125 C C . ARG A 1 149 ? -1.000 -24.843 -15.190 1.00 72.75 149 ARG A C 1
ATOM 1127 O O . ARG A 1 149 ? -1.259 -25.602 -14.263 1.00 72.75 149 ARG A O 1
ATOM 1134 N N . GLU A 1 150 ? -1.938 -24.153 -15.837 1.00 73.44 150 GLU A N 1
ATOM 1135 C CA . GLU A 1 150 ? -3.367 -24.249 -15.508 1.00 73.44 150 GLU A CA 1
ATOM 1136 C C . GLU A 1 150 ? -3.875 -25.689 -15.669 1.00 73.44 150 GLU A C 1
ATOM 1138 O O . GLU A 1 150 ? -4.498 -26.232 -14.756 1.00 73.44 150 GLU A O 1
ATOM 1143 N N . PHE A 1 151 ? -3.515 -26.362 -16.766 1.00 68.62 151 PHE A N 1
ATOM 1144 C CA . PHE A 1 151 ? -3.840 -27.776 -16.947 1.00 68.62 151 PHE A CA 1
ATOM 1145 C C . PHE A 1 151 ? -3.146 -28.684 -15.930 1.00 68.62 151 PHE A C 1
ATOM 1147 O O . PHE A 1 151 ? -3.752 -29.656 -15.483 1.00 68.62 151 PHE A O 1
ATOM 1154 N N . GLN A 1 152 ? -1.900 -28.406 -15.538 1.00 69.62 152 GLN A N 1
ATOM 1155 C CA . GLN A 1 152 ? -1.209 -29.175 -14.499 1.00 69.62 152 GLN A CA 1
ATOM 1156 C C . GLN A 1 152 ? -1.885 -29.019 -13.130 1.00 69.62 152 GLN A C 1
ATOM 1158 O O . GLN A 1 152 ? -2.143 -30.029 -12.476 1.00 69.62 152 GLN A O 1
ATOM 1163 N N . GLU A 1 153 ? -2.232 -27.795 -12.728 1.00 74.69 153 GLU A N 1
ATOM 1164 C CA . GLU A 1 153 ? -2.963 -27.502 -11.488 1.00 74.69 153 GLU A CA 1
ATOM 1165 C C . GLU A 1 153 ? -4.354 -28.153 -11.491 1.00 74.69 153 GLU A C 1
ATOM 1167 O O . GLU A 1 153 ? -4.765 -28.758 -10.497 1.00 74.69 153 GLU A O 1
ATOM 1172 N N . GLU A 1 154 ? -5.064 -28.108 -12.622 1.00 71.50 154 GLU A N 1
ATOM 1173 C CA . GLU A 1 154 ? -6.359 -28.772 -12.776 1.00 71.50 154 GLU A CA 1
ATOM 1174 C C . GLU A 1 154 ? -6.221 -30.301 -12.707 1.00 71.50 154 GLU A C 1
ATOM 1176 O O . GLU A 1 154 ? -7.003 -30.963 -12.020 1.00 71.50 154 GLU A O 1
ATOM 1181 N N . ILE A 1 155 ? -5.193 -30.882 -13.339 1.00 72.81 155 ILE A N 1
ATOM 1182 C CA . ILE A 1 155 ? -4.881 -32.316 -13.237 1.00 72.81 155 ILE A CA 1
ATOM 1183 C C . ILE A 1 155 ? -4.567 -32.702 -11.788 1.00 72.81 155 ILE A C 1
ATOM 1185 O O . ILE A 1 155 ? -5.050 -33.737 -11.326 1.00 72.81 155 ILE A O 1
ATOM 1189 N N . GLU A 1 156 ? -3.774 -31.907 -11.070 1.00 75.88 156 GLU A N 1
ATOM 1190 C CA . GLU A 1 156 ? -3.435 -32.123 -9.660 1.00 75.88 156 GLU A CA 1
ATOM 1191 C C . GLU A 1 156 ? -4.704 -32.096 -8.797 1.00 75.88 156 GLU A C 1
ATOM 1193 O O . GLU A 1 156 ? -4.984 -33.051 -8.071 1.00 75.88 156 GLU A O 1
ATOM 1198 N N . MET A 1 157 ? -5.545 -31.071 -8.963 1.00 78.81 157 MET A N 1
ATOM 1199 C CA . MET A 1 157 ? -6.812 -30.937 -8.246 1.00 78.81 157 MET A CA 1
ATOM 1200 C C . MET A 1 157 ? -7.762 -32.106 -8.544 1.00 78.81 157 MET A C 1
ATOM 1202 O O . MET A 1 157 ? -8.352 -32.681 -7.626 1.00 78.81 157 MET A O 1
ATOM 1206 N N . LEU A 1 158 ? -7.901 -32.507 -9.810 1.00 72.25 158 LEU A N 1
ATOM 1207 C CA . LEU A 1 158 ? -8.724 -33.651 -10.208 1.00 72.25 158 LEU A CA 1
ATOM 1208 C C . LEU A 1 158 ? -8.162 -34.972 -9.664 1.00 72.25 158 LEU A C 1
ATOM 1210 O O . LEU A 1 158 ? -8.930 -35.839 -9.236 1.00 72.25 158 LEU A O 1
ATOM 1214 N N . ARG A 1 159 ? -6.834 -35.140 -9.621 1.00 73.19 159 ARG A N 1
ATOM 1215 C CA . ARG A 1 159 ? -6.176 -36.299 -8.994 1.00 73.19 159 ARG A CA 1
ATOM 1216 C C . ARG A 1 159 ? -6.421 -36.336 -7.489 1.00 73.19 159 ARG A C 1
ATOM 1218 O O . ARG A 1 159 ? -6.740 -37.408 -6.972 1.00 73.19 159 ARG A O 1
ATOM 1225 N N . GLU A 1 160 ? -6.339 -35.198 -6.806 1.00 82.00 160 GLU A N 1
ATOM 1226 C CA . GLU A 1 160 ? -6.641 -35.045 -5.379 1.00 82.00 160 GLU A CA 1
ATOM 1227 C C . GLU A 1 160 ? -8.102 -35.428 -5.097 1.00 82.00 160 GLU A C 1
ATOM 1229 O O . GLU A 1 160 ? -8.385 -36.264 -4.236 1.00 82.00 160 GLU A O 1
ATOM 1234 N N . GLN A 1 161 ? -9.040 -34.913 -5.899 1.00 77.06 161 GLN A N 1
ATOM 1235 C CA . GLN A 1 161 ? -10.462 -35.254 -5.810 1.00 77.06 161 GLN A CA 1
ATOM 1236 C C . GLN A 1 161 ? -10.710 -36.746 -6.065 1.00 77.06 161 GLN A C 1
ATOM 1238 O O . GLN A 1 161 ? -11.480 -37.379 -5.340 1.00 77.06 161 GLN A O 1
ATOM 1243 N N . LEU A 1 162 ? -10.037 -37.353 -7.047 1.00 71.00 162 LEU A N 1
ATOM 1244 C CA . LEU A 1 162 ? -10.112 -38.795 -7.292 1.00 71.00 162 LEU A CA 1
ATOM 1245 C C . LEU A 1 162 ? -9.520 -39.607 -6.135 1.00 71.00 162 LEU A C 1
ATOM 1247 O O . LEU A 1 162 ? -10.059 -40.662 -5.802 1.00 71.00 162 LEU A O 1
ATOM 1251 N N . LYS A 1 163 ? -8.454 -39.126 -5.492 1.00 72.19 163 LYS A N 1
ATOM 1252 C CA . LYS A 1 163 ? -7.826 -39.763 -4.326 1.00 72.19 163 LYS A CA 1
ATOM 1253 C C . LYS A 1 163 ? -8.733 -39.689 -3.096 1.00 72.19 163 LYS A C 1
ATOM 1255 O O . LYS A 1 163 ? -8.925 -40.707 -2.437 1.00 72.19 163 LYS A O 1
ATOM 1260 N N . GLN A 1 164 ? -9.382 -38.549 -2.859 1.00 69.38 164 GLN A N 1
ATOM 1261 C CA . GLN A 1 164 ? -10.399 -38.373 -1.813 1.00 69.38 164 GLN A CA 1
ATOM 1262 C C . GLN A 1 164 ? -11.670 -39.196 -2.080 1.00 69.38 164 GLN A C 1
ATOM 1264 O O . GLN A 1 164 ? -12.327 -39.687 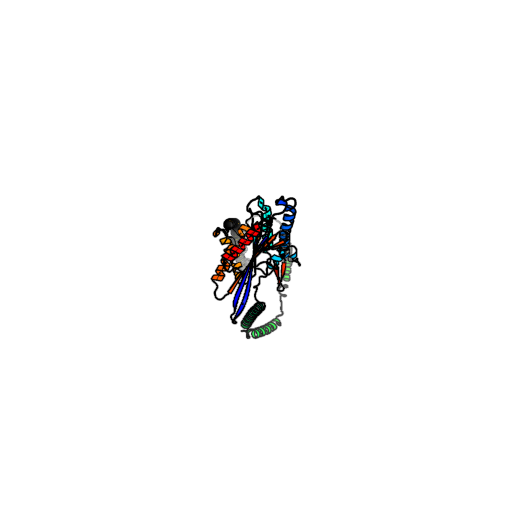-1.162 1.00 69.38 164 GLN A O 1
ATOM 1269 N N . ARG A 1 165 ? -12.027 -39.395 -3.352 1.00 60.59 165 ARG A N 1
ATOM 1270 C CA . ARG A 1 165 ? -13.166 -40.235 -3.742 1.00 60.59 165 ARG A CA 1
ATOM 1271 C C . ARG A 1 165 ? -12.835 -41.731 -3.675 1.00 60.59 165 ARG A C 1
ATOM 1273 O O . ARG A 1 165 ? -13.721 -42.529 -3.383 1.00 60.59 165 ARG A O 1
ATOM 1280 N N . LYS A 1 166 ? -11.567 -42.108 -3.881 1.00 53.41 166 LYS A N 1
ATOM 1281 C CA . LYS A 1 166 ? -11.047 -43.468 -3.661 1.00 53.41 166 LYS A CA 1
ATOM 1282 C C . LYS A 1 166 ? -10.869 -43.792 -2.175 1.00 53.41 166 LYS A C 1
ATOM 1284 O O . LYS A 1 166 ? -11.191 -44.907 -1.790 1.00 53.41 166 LYS A O 1
ATOM 1289 N N . SER A 1 167 ? -10.470 -42.840 -1.327 1.00 49.81 167 SER A N 1
ATOM 1290 C CA . SER A 1 167 ? -10.428 -43.048 0.133 1.00 49.81 167 SER A CA 1
ATOM 1291 C C . SER A 1 167 ? -11.823 -43.192 0.758 1.00 49.81 167 SER A C 1
ATOM 1293 O O . SER A 1 167 ? -11.967 -43.841 1.789 1.00 49.81 167 SER A O 1
ATOM 1295 N N . ARG A 1 168 ? -12.871 -42.678 0.097 1.00 48.53 168 ARG A N 1
ATOM 1296 C CA . ARG A 1 168 ? -14.286 -42.938 0.426 1.00 48.53 168 ARG A CA 1
ATOM 1297 C C . ARG A 1 168 ? -14.851 -44.255 -0.127 1.00 48.53 168 ARG A C 1
ATOM 1299 O O . ARG A 1 168 ? -15.969 -44.611 0.231 1.00 48.53 168 ARG A O 1
ATOM 1306 N N . LYS A 1 169 ? -14.115 -45.002 -0.958 1.00 46.50 169 LYS A N 1
ATOM 1307 C CA . LYS A 1 169 ? -14.513 -46.338 -1.439 1.00 46.50 169 LYS A CA 1
ATOM 1308 C C . LYS A 1 169 ? -13.634 -47.424 -0.822 1.00 46.50 169 LYS A C 1
ATOM 1310 O O . LYS A 1 169 ? -12.788 -48.018 -1.479 1.00 46.50 169 LYS A O 1
ATOM 1315 N N . GLY A 1 170 ? -13.898 -47.674 0.457 1.00 46.28 170 GLY A N 1
ATOM 1316 C CA . GLY A 1 170 ? -13.517 -48.884 1.186 1.00 46.28 170 GLY A CA 1
ATOM 1317 C C . GLY A 1 170 ? -14.707 -49.502 1.932 1.00 46.28 170 GLY A C 1
ATOM 1318 O O . GLY A 1 170 ? -14.517 -50.066 3.000 1.00 46.28 170 GLY A O 1
ATOM 1319 N N . GLY A 1 171 ? -15.939 -49.348 1.429 1.00 44.59 171 GLY A N 1
ATOM 1320 C CA . GLY A 1 171 ? -17.153 -49.697 2.173 1.00 44.59 171 GLY A CA 1
ATOM 1321 C C . GLY A 1 171 ? -18.288 -50.216 1.296 1.00 44.59 171 GLY A C 1
ATOM 1322 O O . GLY A 1 171 ? -19.310 -49.551 1.185 1.00 44.59 171 GLY A O 1
ATOM 1323 N N . ASP A 1 172 ? -18.123 -51.408 0.722 1.00 49.16 172 ASP A N 1
ATOM 1324 C CA . ASP A 1 172 ? -19.241 -52.210 0.182 1.00 49.16 172 ASP A CA 1
ATOM 1325 C C . ASP A 1 172 ? -20.019 -52.960 1.291 1.00 49.16 172 ASP A C 1
ATOM 1327 O O . ASP A 1 172 ? -20.955 -53.686 1.004 1.00 49.16 172 ASP A O 1
ATOM 1331 N N . SER A 1 173 ? -19.676 -52.769 2.572 1.00 49.91 173 SER A N 1
ATOM 1332 C CA . SER A 1 173 ? -20.350 -53.403 3.725 1.00 49.91 173 SER A CA 1
ATOM 1333 C C . SER A 1 173 ? -21.475 -52.540 4.338 1.00 49.91 173 SER A C 1
ATOM 1335 O O . SER A 1 173 ? -22.435 -53.045 4.911 1.00 49.91 173 SER A O 1
ATOM 1337 N N . TYR A 1 174 ? -21.413 -51.213 4.171 1.00 48.69 174 TYR A N 1
ATOM 1338 C CA . TYR A 1 174 ? -22.287 -50.274 4.890 1.00 48.69 174 TYR A CA 1
ATOM 1339 C C . TYR A 1 174 ? -23.720 -50.188 4.334 1.00 48.69 174 TYR A C 1
ATOM 1341 O O . TYR A 1 174 ? -24.660 -49.931 5.083 1.00 48.69 174 TYR A O 1
ATOM 1349 N N . TYR A 1 175 ? -23.909 -50.398 3.028 1.00 44.69 175 TYR A N 1
ATOM 1350 C CA . TYR A 1 175 ? -25.224 -50.248 2.391 1.00 44.69 175 TYR A CA 1
ATOM 1351 C C . TYR A 1 175 ? -26.146 -51.462 2.596 1.00 44.69 175 TYR A C 1
ATOM 1353 O O . TYR A 1 175 ? -27.365 -51.288 2.616 1.00 44.69 175 TYR A O 1
ATOM 1361 N N . ASP A 1 176 ? -25.585 -52.655 2.819 1.00 50.34 176 ASP A N 1
ATOM 1362 C CA . ASP A 1 176 ? -26.360 -53.873 3.087 1.00 50.34 176 ASP A CA 1
ATOM 1363 C C . ASP A 1 176 ? -26.858 -53.922 4.544 1.00 50.34 176 ASP A C 1
ATOM 1365 O O . ASP A 1 176 ? -28.023 -54.239 4.784 1.00 50.34 176 ASP A O 1
ATOM 1369 N N . GLU A 1 177 ? -26.039 -53.496 5.516 1.00 52.22 177 GLU A N 1
ATOM 1370 C CA . GLU A 1 177 ? -26.456 -53.389 6.928 1.00 52.22 177 GLU A CA 1
ATOM 1371 C C . GLU A 1 177 ? -27.546 -52.330 7.150 1.00 52.22 177 GLU A C 1
ATOM 1373 O O . GLU A 1 177 ? -28.405 -52.483 8.021 1.00 52.22 177 GLU A O 1
ATOM 1378 N N . GLN A 1 178 ? -27.528 -51.244 6.370 1.00 50.19 178 GLN A N 1
ATOM 1379 C CA . GLN A 1 178 ? -28.497 -50.162 6.525 1.00 50.19 178 GLN A CA 1
ATOM 1380 C C . GLN A 1 178 ? -29.876 -50.540 5.966 1.00 50.19 178 GLN A C 1
ATOM 1382 O O . GLN A 1 178 ? -30.885 -50.121 6.524 1.00 50.19 178 GLN A O 1
ATOM 1387 N N . ARG A 1 179 ? -29.938 -51.375 4.918 1.00 50.59 179 ARG A N 1
ATOM 1388 C CA . ARG A 1 179 ? -31.200 -51.877 4.348 1.00 50.59 179 ARG A CA 1
ATOM 1389 C C . ARG A 1 179 ? -31.950 -52.815 5.296 1.00 50.59 179 ARG A C 1
ATOM 1391 O O . ARG A 1 179 ? -33.150 -52.638 5.458 1.00 50.59 179 ARG A O 1
ATOM 1398 N N . ALA A 1 180 ? -31.244 -53.728 5.963 1.00 54.72 180 ALA A N 1
ATOM 1399 C CA . ALA A 1 180 ? -31.849 -54.673 6.907 1.00 54.72 180 ALA A CA 1
ATOM 1400 C C . ALA A 1 180 ? -32.470 -53.970 8.130 1.00 54.72 180 ALA A C 1
ATOM 1402 O O . ALA A 1 180 ? -33.581 -54.293 8.537 1.00 54.72 180 ALA A O 1
ATOM 1403 N N . ARG A 1 181 ? -31.807 -52.932 8.665 1.00 60.38 181 ARG A N 1
ATOM 1404 C CA . ARG A 1 181 ? -32.351 -52.149 9.792 1.00 60.38 181 ARG A CA 1
ATOM 1405 C C . ARG A 1 181 ? -33.640 -51.404 9.451 1.00 60.38 181 ARG A C 1
ATOM 1407 O O . ARG A 1 181 ? -34.496 -51.273 10.315 1.00 60.38 181 ARG A O 1
ATOM 1414 N N . PHE A 1 182 ? -33.775 -50.909 8.220 1.00 45.91 182 PHE A N 1
ATOM 1415 C CA . PHE A 1 182 ? -34.984 -50.197 7.798 1.00 45.91 182 PHE A CA 1
ATOM 1416 C C . PHE A 1 182 ? -36.186 -51.128 7.596 1.00 45.91 182 PHE A C 1
ATOM 1418 O O . PHE A 1 182 ? -37.317 -50.670 7.720 1.00 45.91 182 PHE A O 1
ATOM 1425 N N . GLU A 1 183 ? -35.970 -52.412 7.309 1.00 52.19 183 GLU A N 1
ATOM 1426 C CA . GLU A 1 183 ? -37.049 -53.404 7.202 1.00 52.19 183 GLU A CA 1
ATOM 1427 C C . GLU A 1 183 ? -37.555 -53.829 8.596 1.00 52.19 183 GLU A C 1
ATOM 1429 O O . GLU A 1 183 ? -38.766 -53.835 8.816 1.00 52.19 183 GLU A O 1
ATOM 1434 N N . ASP A 1 184 ? -36.650 -54.023 9.565 1.00 52.53 184 ASP A N 1
ATOM 1435 C CA . ASP A 1 184 ? -36.987 -54.332 10.969 1.00 52.53 184 ASP A CA 1
ATOM 1436 C C . ASP A 1 184 ? -37.728 -53.174 11.680 1.00 52.53 184 ASP A C 1
ATOM 1438 O O . ASP A 1 184 ? -38.628 -53.384 12.496 1.00 52.53 184 ASP A O 1
ATOM 1442 N N . GLU A 1 185 ? -37.371 -51.922 11.371 1.00 48.03 185 GLU A N 1
ATOM 1443 C CA . GLU A 1 185 ? -37.956 -50.728 11.999 1.00 48.03 185 GLU A CA 1
ATOM 1444 C C . GLU A 1 185 ? -39.368 -50.410 11.457 1.00 48.03 185 GLU A C 1
ATOM 1446 O O . GLU A 1 185 ? -40.202 -49.853 12.170 1.00 48.03 185 GLU A O 1
ATOM 1451 N N . VAL A 1 186 ? -39.683 -50.827 10.224 1.00 48.22 186 VAL A N 1
ATOM 1452 C CA . VAL A 1 186 ? -41.018 -50.679 9.611 1.00 48.22 186 VAL A CA 1
ATOM 1453 C C . VAL A 1 186 ? -42.022 -51.698 10.168 1.00 48.22 186 VAL A C 1
ATOM 1455 O O . VAL A 1 186 ? -43.201 -51.370 10.314 1.00 48.22 186 VAL A O 1
ATOM 1458 N N . GLU A 1 187 ? -41.572 -52.899 10.540 1.00 48.66 187 GLU A N 1
ATOM 1459 C CA . GLU A 1 187 ? -42.418 -53.960 11.111 1.00 48.66 187 GLU A CA 1
ATOM 1460 C C . GLU A 1 187 ? -42.787 -53.687 12.587 1.00 48.66 187 GLU A C 1
ATOM 1462 O O . GLU A 1 187 ? -43.901 -53.983 13.028 1.00 48.66 187 GLU A O 1
ATOM 1467 N N . ALA A 1 188 ? -41.902 -53.017 13.338 1.00 52.62 188 ALA A N 1
ATOM 1468 C CA . ALA A 1 188 ? -42.134 -52.612 14.729 1.00 52.62 188 ALA A CA 1
ATOM 1469 C C . ALA A 1 188 ? -43.131 -51.440 14.881 1.00 52.62 188 ALA A C 1
ATOM 1471 O O . ALA A 1 188 ? -43.818 -51.335 15.895 1.00 52.62 188 ALA A O 1
ATOM 1472 N N . ILE A 1 189 ? -43.249 -50.573 13.869 1.00 50.22 189 ILE A N 1
ATOM 1473 C CA . ILE A 1 189 ? -44.143 -49.397 13.880 1.00 50.22 189 ILE A CA 1
ATOM 1474 C C . ILE A 1 189 ? -45.596 -49.767 13.517 1.00 50.22 189 ILE A C 1
ATOM 1476 O O . ILE A 1 189 ? -46.523 -49.025 13.837 1.00 50.22 189 ILE A O 1
ATOM 1480 N N . GLN A 1 190 ? -45.831 -50.932 12.901 1.00 47.88 190 GLN A N 1
ATOM 1481 C CA . GLN A 1 190 ? -47.174 -51.399 12.528 1.00 47.88 190 GLN A CA 1
ATOM 1482 C C . GLN A 1 190 ? -47.994 -52.010 13.683 1.00 47.88 190 GLN A C 1
ATOM 1484 O O . GLN A 1 190 ? -49.176 -52.276 13.478 1.00 47.88 190 GLN A O 1
ATOM 1489 N N . ASN A 1 191 ? -47.423 -52.213 14.880 1.00 47.69 191 ASN A N 1
ATOM 1490 C CA . ASN A 1 191 ? -48.019 -53.090 15.901 1.00 47.69 191 ASN A CA 1
ATOM 1491 C C . ASN A 1 191 ? -48.270 -52.496 17.301 1.00 47.69 191 ASN A C 1
ATOM 1493 O O . ASN A 1 191 ? -48.643 -53.265 18.181 1.00 47.69 191 ASN A O 1
ATOM 1497 N N . ASP A 1 192 ? -48.160 -51.184 17.535 1.00 40.12 192 ASP A N 1
ATOM 1498 C CA . ASP A 1 192 ? -48.470 -50.626 18.867 1.00 40.12 192 ASP A CA 1
ATOM 1499 C C . ASP A 1 192 ? -49.379 -49.390 18.816 1.00 40.12 192 ASP A C 1
ATOM 1501 O O . ASP A 1 192 ? -48.976 -48.229 18.886 1.00 40.12 192 ASP A O 1
ATOM 1505 N N . ASP A 1 193 ? -50.669 -49.697 18.712 1.00 43.38 193 ASP A N 1
ATOM 1506 C CA . ASP A 1 193 ? -51.788 -48.844 19.079 1.00 43.38 193 ASP A CA 1
ATOM 1507 C C . ASP A 1 193 ? -52.122 -49.200 20.536 1.00 43.38 193 ASP A C 1
ATOM 1509 O O . ASP A 1 193 ? -52.500 -50.345 20.772 1.00 43.38 193 ASP A O 1
ATOM 1513 N N . THR A 1 194 ? -51.959 -48.293 21.519 1.00 40.78 194 THR A N 1
ATOM 1514 C CA . THR A 1 194 ? -52.876 -48.125 22.680 1.00 40.78 194 THR A CA 1
ATOM 1515 C C . THR A 1 194 ? -52.371 -47.214 23.833 1.00 40.78 194 THR A C 1
ATOM 1517 O O . THR A 1 194 ? -51.479 -47.536 24.604 1.00 40.78 194 THR A O 1
ATOM 1520 N N . ILE A 1 195 ? -53.141 -46.130 24.039 1.00 45.56 195 ILE A N 1
ATOM 1521 C CA . ILE A 1 195 ? -53.660 -45.605 25.329 1.00 45.56 195 ILE A CA 1
ATOM 1522 C C . ILE A 1 195 ? -52.772 -44.667 26.180 1.00 45.56 195 ILE A C 1
ATOM 1524 O O . ILE A 1 195 ? -52.132 -45.044 27.151 1.00 45.56 195 ILE A O 1
ATOM 1528 N N . LEU A 1 196 ? -52.989 -43.363 25.954 1.00 52.00 196 LEU A N 1
ATOM 1529 C CA . LEU A 1 196 ? -52.832 -42.257 26.924 1.00 52.00 196 LEU A CA 1
ATOM 1530 C C . LEU A 1 196 ? -54.203 -41.638 27.294 1.00 52.00 196 LEU A C 1
ATOM 1532 O O . LEU A 1 196 ? -54.330 -40.457 27.620 1.00 52.00 196 LEU A O 1
ATOM 1536 N N . LYS A 1 197 ? -55.274 -42.441 27.192 1.00 51.62 197 LYS A N 1
ATOM 1537 C CA . LYS A 1 197 ? -56.671 -42.004 27.388 1.00 51.62 197 LYS A CA 1
ATOM 1538 C C . LYS A 1 197 ? -57.265 -42.406 28.745 1.00 51.62 197 LYS A C 1
ATOM 1540 O O . LYS A 1 197 ? -58.241 -41.800 29.168 1.00 51.62 197 LYS A O 1
ATOM 1545 N N . GLN A 1 198 ? -56.663 -43.370 29.449 1.00 49.84 198 GLN A N 1
ATOM 1546 C CA . GLN A 1 198 ? -57.211 -43.917 30.700 1.00 49.84 198 GLN A CA 1
ATOM 1547 C C . GLN A 1 198 ? -56.792 -43.160 31.975 1.00 49.84 198 GLN A C 1
ATOM 1549 O O . GLN A 1 198 ? -57.525 -43.193 32.960 1.00 49.84 198 GLN A O 1
ATOM 1554 N N . GLU A 1 199 ? -55.687 -42.407 31.975 1.00 54.66 199 GLU A N 1
ATOM 1555 C CA . GLU A 1 199 ? -55.263 -41.645 33.168 1.00 54.66 199 GLU A CA 1
ATOM 1556 C C . GLU A 1 199 ? -55.948 -40.276 33.298 1.00 54.66 199 GLU A C 1
ATOM 1558 O O . GLU A 1 199 ? -56.163 -39.780 34.405 1.00 54.66 199 GLU A O 1
ATOM 1563 N N . LYS A 1 200 ? -56.392 -39.689 32.182 1.00 49.56 200 LYS A N 1
ATOM 1564 C CA . LYS A 1 200 ? -57.078 -38.388 32.174 1.00 49.56 200 LYS A CA 1
ATOM 1565 C C . LYS A 1 200 ? -58.523 -38.467 32.699 1.00 49.56 200 LYS A C 1
ATOM 1567 O O . LYS A 1 200 ? -59.029 -37.493 33.246 1.00 49.56 200 LYS A O 1
ATOM 1572 N N . GLU A 1 201 ? -59.175 -39.626 32.583 1.00 52.44 201 GLU A N 1
ATOM 1573 C CA . GLU A 1 201 ? -60.565 -39.856 33.024 1.00 52.44 201 GLU A CA 1
ATOM 1574 C C . GLU A 1 201 ? -60.695 -40.324 34.487 1.00 52.44 201 GLU A C 1
ATOM 1576 O O . GLU A 1 201 ? -61.810 -40.417 35.014 1.00 52.44 201 GLU A O 1
ATOM 1581 N N . LYS A 1 202 ? -59.576 -40.630 35.154 1.00 55.06 202 LYS A N 1
ATOM 1582 C CA . LYS A 1 202 ? -59.542 -41.067 36.559 1.00 55.06 202 LYS A CA 1
ATOM 1583 C C . LYS A 1 202 ? -59.438 -39.875 37.522 1.00 55.06 202 LYS A C 1
ATOM 1585 O O . LYS A 1 202 ? -60.189 -39.803 38.489 1.00 55.06 202 LYS A O 1
ATOM 1590 N N . LEU A 1 203 ? -58.627 -38.871 37.171 1.00 54.16 203 LEU A N 1
ATOM 1591 C CA . LEU A 1 203 ? -58.416 -37.649 37.967 1.00 54.16 203 LEU A CA 1
ATOM 1592 C C . LEU A 1 203 ? -59.655 -36.736 38.071 1.00 54.16 203 LEU A C 1
ATOM 1594 O O . LEU A 1 203 ? -59.805 -36.001 39.042 1.00 54.16 203 LEU A O 1
ATOM 1598 N N . ILE A 1 204 ? -60.550 -36.768 37.075 1.00 55.34 204 ILE A N 1
ATOM 1599 C CA . ILE A 1 204 ? -61.757 -35.918 37.047 1.00 55.34 204 ILE A CA 1
ATOM 1600 C C . ILE A 1 204 ? -62.838 -36.438 38.015 1.00 55.34 204 ILE A C 1
ATOM 1602 O O . ILE A 1 204 ? -63.580 -35.640 38.582 1.00 55.34 204 ILE A O 1
ATOM 1606 N N . ARG A 1 205 ? -62.892 -37.755 38.262 1.00 59.28 205 ARG A N 1
ATOM 1607 C CA . ARG A 1 205 ? -63.877 -38.382 39.162 1.00 59.28 205 ARG A CA 1
ATOM 1608 C C . ARG A 1 205 ? -63.531 -38.211 40.644 1.00 59.28 205 ARG A C 1
ATOM 1610 O O . ARG A 1 205 ? -64.414 -37.896 41.435 1.00 59.28 205 ARG A O 1
ATOM 1617 N N . GLU A 1 206 ? -62.252 -38.301 41.008 1.00 60.44 206 GLU A N 1
ATOM 1618 C CA . GLU A 1 206 ? -61.802 -38.147 42.406 1.00 60.44 206 GLU A CA 1
ATOM 1619 C C . GLU A 1 206 ? -62.013 -36.728 42.967 1.00 60.44 206 GLU A C 1
ATOM 1621 O O . GLU A 1 206 ? -62.208 -36.550 44.170 1.00 60.44 206 GLU A O 1
ATOM 1626 N N . ILE A 1 207 ? -62.012 -35.702 42.107 1.00 59.53 207 ILE A N 1
ATOM 1627 C CA . ILE A 1 207 ? -62.248 -34.307 42.517 1.00 59.53 207 ILE A CA 1
ATOM 1628 C C . ILE A 1 207 ? -63.741 -34.043 42.791 1.00 59.53 207 ILE A C 1
ATOM 1630 O O . ILE A 1 207 ? -64.065 -33.219 43.646 1.00 59.53 207 ILE A O 1
ATOM 1634 N N . GLN A 1 208 ? -64.652 -34.753 42.116 1.00 54.56 208 GLN A N 1
ATOM 1635 C CA . GLN A 1 208 ? -66.100 -34.566 42.274 1.00 54.56 208 GLN A CA 1
ATOM 1636 C C . GLN A 1 208 ? -66.651 -35.255 43.535 1.00 54.56 208 GLN A C 1
ATOM 1638 O O . GLN A 1 208 ? -67.453 -34.654 44.246 1.00 54.56 208 GLN A O 1
ATOM 1643 N N . GLU A 1 209 ? -66.158 -36.445 43.893 1.00 63.19 209 GLU A N 1
ATOM 1644 C CA . GLU A 1 209 ? -66.604 -37.168 45.100 1.00 63.19 209 GLU A CA 1
ATOM 1645 C C . GLU A 1 209 ? -66.187 -36.477 46.411 1.00 63.19 209 GLU A C 1
ATOM 1647 O O . GLU A 1 209 ? -66.924 -36.485 47.400 1.00 63.19 209 GLU A O 1
ATOM 1652 N N . LYS A 1 210 ? -65.025 -35.812 46.426 1.00 57.81 210 LYS A N 1
ATOM 1653 C CA . LYS A 1 210 ? -64.500 -35.137 47.626 1.00 57.81 210 LYS A CA 1
ATOM 1654 C C . LYS A 1 210 ? -65.279 -33.871 48.003 1.00 57.81 210 LYS A C 1
ATOM 1656 O O . LYS A 1 210 ? -65.272 -33.476 49.167 1.00 57.81 210 LYS A O 1
ATOM 1661 N N . HIS A 1 211 ? -65.951 -33.243 47.036 1.00 50.91 211 HIS A N 1
ATOM 1662 C CA . HIS A 1 211 ? -66.716 -32.013 47.250 1.00 50.91 211 HIS A CA 1
ATOM 1663 C C . HIS A 1 211 ? -68.118 -32.285 47.834 1.00 50.91 211 HIS A C 1
ATOM 1665 O O . HIS A 1 211 ? -68.652 -31.445 48.557 1.00 50.91 211 HIS A O 1
ATOM 1671 N N . GLU A 1 212 ? -68.704 -33.460 47.582 1.00 60.03 212 GLU A N 1
ATOM 1672 C CA . GLU A 1 212 ? -70.032 -33.829 48.102 1.00 60.03 212 GLU A CA 1
ATOM 1673 C C . GLU A 1 212 ? -70.009 -34.324 49.558 1.00 60.03 212 GLU A C 1
ATOM 1675 O O . GLU A 1 212 ? -71.009 -34.198 50.269 1.00 60.03 212 GLU A O 1
ATOM 1680 N N . LEU A 1 213 ? -68.877 -34.857 50.032 1.00 60.03 213 LEU A N 1
ATOM 1681 C CA . LEU A 1 213 ? -68.748 -35.380 51.398 1.00 60.03 213 LEU A CA 1
ATOM 1682 C C . LEU A 1 213 ? -68.705 -34.263 52.461 1.00 60.03 213 LEU A C 1
ATOM 1684 O O . LEU A 1 213 ? -69.306 -34.393 53.525 1.00 60.03 213 LEU A O 1
ATOM 1688 N N . LEU A 1 214 ? -68.053 -33.140 52.140 1.00 56.06 214 LEU A N 1
ATOM 1689 C CA . LEU A 1 214 ? -67.863 -31.986 53.034 1.00 56.06 214 LEU A CA 1
ATOM 1690 C C . LEU A 1 214 ? -69.166 -31.228 53.348 1.00 56.06 214 LEU A C 1
ATOM 1692 O O . LEU A 1 214 ? -69.314 -30.672 54.435 1.00 56.06 214 LEU A O 1
ATOM 1696 N N . GLU A 1 215 ? -70.135 -31.232 52.431 1.00 57.53 215 GLU A N 1
ATOM 1697 C CA . GLU A 1 215 ? -71.440 -30.587 52.644 1.00 57.53 215 GLU A CA 1
ATOM 1698 C C . GLU A 1 215 ? -72.385 -31.428 53.523 1.00 57.53 215 GLU A C 1
ATOM 1700 O O . GLU A 1 215 ? -73.284 -30.883 54.164 1.00 57.53 215 GLU A O 1
ATOM 1705 N N . ARG A 1 216 ? -72.167 -32.749 53.628 1.00 56.81 216 ARG A N 1
ATOM 1706 C CA . ARG A 1 216 ? -72.991 -33.635 54.472 1.00 56.81 216 ARG A CA 1
ATOM 1707 C C . ARG A 1 216 ? -72.618 -33.562 55.957 1.00 56.81 216 ARG A C 1
ATOM 1709 O O . ARG A 1 216 ? -73.512 -33.608 56.798 1.00 56.81 216 ARG A O 1
ATOM 1716 N N . GLU A 1 217 ? -71.343 -33.355 56.292 1.00 54.91 217 GLU A N 1
ATOM 1717 C CA . GLU A 1 217 ? -70.886 -33.221 57.690 1.00 54.91 217 GLU A CA 1
ATOM 1718 C C . GLU A 1 217 ? -71.345 -31.908 58.352 1.00 54.91 217 GLU A C 1
ATOM 1720 O O . GLU A 1 217 ? -71.579 -31.857 59.562 1.00 54.91 217 GLU A O 1
ATOM 1725 N N . ARG A 1 218 ? -71.565 -30.849 57.562 1.00 53.25 218 ARG A N 1
ATOM 1726 C CA . ARG A 1 218 ? -71.988 -29.530 58.064 1.00 53.25 218 ARG A CA 1
ATOM 1727 C C . ARG A 1 218 ? -73.449 -29.486 58.541 1.00 53.25 218 ARG A C 1
ATOM 1729 O O . ARG A 1 218 ? -73.828 -28.564 59.261 1.00 53.25 218 ARG A O 1
ATOM 1736 N N . VAL A 1 219 ? -74.264 -30.470 58.152 1.00 56.22 219 VAL A N 1
ATOM 1737 C CA . VAL A 1 219 ? -75.706 -30.534 58.456 1.00 56.22 219 VAL A CA 1
ATOM 1738 C C . VAL A 1 219 ? -76.005 -31.356 59.722 1.00 56.22 219 VAL A C 1
ATOM 1740 O O . VAL A 1 219 ? -77.006 -31.095 60.389 1.00 56.22 219 VAL A O 1
ATOM 1743 N N . GLU A 1 220 ? -75.130 -32.282 60.133 1.00 54.75 220 GLU A N 1
ATOM 1744 C CA . GLU A 1 220 ? -75.345 -33.091 61.349 1.00 54.75 220 GLU A CA 1
ATOM 1745 C C . GLU A 1 220 ? -74.905 -32.407 62.654 1.00 54.75 220 GLU A C 1
ATOM 1747 O O . GLU A 1 220 ? -75.529 -32.621 63.696 1.00 54.75 220 GLU A O 1
ATOM 1752 N N . GLN A 1 221 ? -73.916 -31.507 62.621 1.00 45.88 221 GLN A N 1
ATOM 1753 C CA . GLN A 1 221 ? -73.468 -30.790 63.828 1.00 45.88 221 GLN A CA 1
ATOM 1754 C C . GLN A 1 221 ? -74.470 -29.743 64.354 1.00 45.88 221 GLN A C 1
ATOM 1756 O O . GLN A 1 221 ? -74.318 -29.248 65.469 1.00 45.88 221 GLN A O 1
ATOM 1761 N N . ALA A 1 222 ? -75.540 -29.443 63.612 1.00 48.66 222 ALA A N 1
ATOM 1762 C CA . ALA A 1 222 ? -76.558 -28.467 64.006 1.00 48.66 222 ALA A CA 1
ATOM 1763 C C . ALA A 1 222 ? -77.734 -29.055 64.820 1.00 48.66 222 ALA A C 1
ATOM 1765 O O . ALA A 1 222 ? -78.632 -28.308 65.201 1.00 48.66 222 ALA A O 1
ATOM 1766 N N . ARG A 1 223 ? -77.770 -30.372 65.100 1.00 51.03 223 ARG A N 1
ATOM 1767 C CA . ARG A 1 223 ? -78.973 -31.042 65.654 1.00 51.03 223 ARG A CA 1
ATOM 1768 C C . ARG A 1 223 ? -78.883 -31.554 67.098 1.00 51.03 223 ARG A C 1
ATOM 1770 O O . ARG A 1 223 ? -79.864 -32.103 67.592 1.00 51.03 223 ARG A O 1
ATOM 1777 N N . VAL A 1 224 ? -77.760 -31.356 67.794 1.00 52.00 224 VAL A N 1
ATOM 1778 C CA . VAL A 1 224 ? -77.541 -31.896 69.160 1.00 52.00 224 VAL A CA 1
ATOM 1779 C C . VAL A 1 224 ? -77.452 -30.806 70.248 1.00 52.00 224 VAL A C 1
ATOM 1781 O O . VAL A 1 224 ? -77.464 -31.114 71.436 1.00 52.00 224 VAL A O 1
ATOM 1784 N N . ALA A 1 225 ? -77.487 -29.521 69.886 1.00 43.75 225 ALA A N 1
ATOM 1785 C CA . ALA A 1 225 ? -77.397 -28.413 70.848 1.00 43.75 225 ALA A CA 1
ATOM 1786 C C . ALA A 1 225 ? -78.731 -28.011 71.525 1.00 43.75 225 ALA A C 1
ATOM 1788 O O . ALA A 1 225 ? -78.715 -27.188 72.434 1.00 43.75 225 ALA A O 1
ATOM 1789 N N . ASP A 1 226 ? -79.871 -28.600 71.144 1.00 44.22 226 ASP A N 1
ATOM 1790 C CA . ASP A 1 226 ? -81.204 -28.065 71.496 1.00 44.22 226 ASP A CA 1
ATOM 1791 C C . ASP A 1 226 ? -82.009 -28.916 72.503 1.00 44.22 226 ASP A C 1
ATOM 1793 O O . ASP A 1 226 ? -83.219 -28.753 72.655 1.00 44.22 226 ASP A O 1
ATOM 1797 N N . ARG A 1 227 ? -81.365 -29.858 73.214 1.00 45.91 227 ARG A N 1
ATOM 1798 C CA . ARG A 1 227 ? -82.069 -30.778 74.140 1.00 45.91 227 ARG A CA 1
ATOM 1799 C C . ARG A 1 227 ? -81.554 -30.805 75.582 1.00 45.91 227 ARG A C 1
ATOM 1801 O O . ARG A 1 227 ? -82.078 -31.567 76.387 1.00 45.91 227 ARG A O 1
ATOM 1808 N N . ILE A 1 228 ? -80.600 -29.941 75.940 1.00 41.72 228 ILE A N 1
ATOM 1809 C CA . ILE A 1 228 ? -80.072 -29.802 77.316 1.00 41.72 228 ILE A CA 1
ATOM 1810 C C . ILE A 1 228 ? -80.354 -28.385 77.841 1.00 41.72 228 ILE A C 1
ATOM 1812 O O . ILE A 1 228 ? -79.471 -27.658 78.280 1.00 41.72 228 ILE A O 1
ATOM 1816 N N . ALA A 1 229 ? -81.616 -27.966 77.752 1.00 37.94 229 ALA A N 1
ATOM 1817 C CA . ALA A 1 229 ? -82.079 -26.701 78.328 1.00 37.94 229 ALA A CA 1
ATOM 1818 C C . ALA A 1 229 ? -83.477 -26.791 78.960 1.00 37.94 229 ALA A C 1
ATOM 1820 O O . ALA A 1 229 ? -84.044 -25.768 79.333 1.00 37.94 229 ALA A O 1
ATOM 1821 N N . ASN A 1 230 ? -84.053 -27.987 79.118 1.00 33.25 230 ASN A N 1
ATOM 1822 C CA . ASN A 1 230 ? -85.383 -28.110 79.702 1.00 33.25 230 ASN A CA 1
ATOM 1823 C C . ASN A 1 230 ? -85.444 -29.244 80.724 1.00 33.25 230 ASN A C 1
ATOM 1825 O O . ASN A 1 230 ? -85.184 -30.394 80.383 1.00 33.25 230 ASN A O 1
ATOM 1829 N N . ILE A 1 231 ? -85.859 -28.874 81.943 1.00 37.19 231 ILE A N 1
ATOM 1830 C CA . ILE A 1 231 ? -86.050 -29.697 83.150 1.00 37.19 231 ILE A CA 1
ATOM 1831 C C . ILE A 1 231 ? -84.723 -29.920 83.903 1.00 37.19 231 ILE A C 1
ATOM 1833 O O . ILE A 1 231 ? -84.065 -30.939 83.752 1.00 37.19 231 ILE A O 1
ATOM 1837 N N . GLN A 1 232 ? -84.163 -28.965 84.654 1.00 27.42 232 GLN A N 1
ATOM 1838 C CA . GLN A 1 232 ? -84.741 -28.084 85.680 1.00 27.42 232 GLN A CA 1
ATOM 1839 C C . GLN A 1 232 ? -85.491 -28.816 86.808 1.00 27.42 232 GLN A C 1
ATOM 1841 O O . GLN A 1 232 ? -86.589 -29.321 86.621 1.00 27.42 232 GLN A O 1
ATOM 1846 N N . SER A 1 233 ? -84.858 -28.752 87.987 1.00 31.52 233 SER A N 1
ATOM 1847 C CA . SER A 1 233 ? -85.447 -28.480 89.304 1.00 31.52 233 SER A CA 1
ATOM 1848 C C . SER A 1 233 ? -86.541 -29.413 89.840 1.00 31.52 233 SER A C 1
ATOM 1850 O O . SER A 1 233 ? -87.661 -29.451 89.344 1.00 31.52 233 SER A O 1
ATOM 1852 N N . ARG A 1 234 ? -86.266 -30.012 91.011 1.00 32.56 234 ARG A N 1
ATOM 1853 C CA . ARG A 1 234 ? -87.107 -29.845 92.215 1.00 32.56 234 ARG A CA 1
ATOM 1854 C C . ARG A 1 234 ? -86.543 -30.545 93.458 1.00 32.56 234 ARG A C 1
ATOM 1856 O O . ARG A 1 234 ? -86.483 -31.762 93.508 1.00 32.56 234 ARG A O 1
ATOM 1863 N N . LEU A 1 235 ? -86.237 -29.693 94.441 1.00 27.92 235 LEU A N 1
ATOM 1864 C CA . LEU A 1 235 ? -86.623 -29.766 95.860 1.00 27.92 235 LEU A CA 1
ATOM 1865 C C . LEU A 1 235 ? -86.209 -31.008 96.689 1.00 27.92 235 LEU A C 1
ATOM 1867 O O . LEU A 1 235 ? -86.606 -32.119 96.384 1.00 27.92 235 LEU A O 1
ATOM 1871 N N . ILE A 1 236 ? -85.345 -30.886 97.709 1.00 28.05 236 ILE A N 1
ATOM 1872 C CA . ILE A 1 236 ? -85.493 -30.217 99.032 1.00 28.05 236 ILE A CA 1
ATOM 1873 C C . ILE A 1 236 ? -86.114 -31.149 100.098 1.00 28.05 236 ILE A C 1
ATOM 1875 O O . ILE A 1 236 ? -87.307 -31.417 100.076 1.00 28.05 236 ILE A O 1
ATOM 1879 N N . VAL A 1 237 ? -85.243 -31.492 101.066 1.00 28.39 237 VAL A N 1
ATOM 1880 C CA . VAL A 1 237 ? -85.438 -31.610 102.532 1.00 28.39 237 VAL A CA 1
ATOM 1881 C C . VAL A 1 237 ? -86.097 -32.863 103.121 1.00 28.39 237 VAL A C 1
ATOM 1883 O O . VAL A 1 237 ? -87.222 -33.208 102.787 1.00 28.39 237 VAL A O 1
ATOM 1886 N N . GLY A 1 238 ? -85.427 -33.411 104.149 1.00 26.98 238 GLY A N 1
ATOM 1887 C CA . GLY A 1 238 ? -86.111 -33.839 105.377 1.00 26.98 238 GLY A CA 1
ATOM 1888 C C . GLY A 1 238 ? -85.634 -35.129 106.051 1.00 26.98 238 GLY A C 1
ATOM 1889 O O . GLY A 1 238 ? -86.205 -36.173 105.788 1.00 26.98 238 GLY A O 1
ATOM 1890 N N . THR A 1 239 ? -84.651 -34.995 106.952 1.00 28.17 239 THR A N 1
ATOM 1891 C CA . THR A 1 239 ? -84.568 -35.575 108.322 1.00 28.17 239 THR A CA 1
ATOM 1892 C C . THR A 1 239 ? -84.698 -37.090 108.595 1.00 28.17 239 THR A C 1
ATOM 1894 O O . THR A 1 239 ? -85.754 -37.677 108.412 1.00 28.17 239 THR A O 1
ATOM 1897 N N . GLU A 1 240 ? -83.598 -37.615 109.157 1.00 29.78 240 GLU A N 1
ATOM 1898 C CA . GLU A 1 240 ? -83.411 -38.421 110.391 1.00 29.78 240 GLU A CA 1
ATOM 1899 C C . GLU A 1 240 ? -84.180 -39.727 110.713 1.00 29.78 240 GLU A C 1
ATOM 1901 O O . GLU A 1 240 ? -85.402 -39.803 110.703 1.00 29.78 240 GLU A O 1
ATOM 1906 N N . GLU A 1 241 ? -83.340 -40.681 111.152 1.00 27.77 241 GLU A N 1
ATOM 1907 C CA . GLU A 1 241 ? -83.510 -41.756 112.149 1.00 27.77 241 GLU A CA 1
ATOM 1908 C C . GLU A 1 241 ? -84.279 -43.063 111.824 1.00 27.77 241 GLU A C 1
ATOM 1910 O O . GLU A 1 241 ? -85.498 -43.155 111.860 1.00 27.77 241 GLU A O 1
ATOM 1915 N N . ASP A 1 242 ? -83.457 -44.102 111.602 1.00 28.95 242 ASP A N 1
ATOM 1916 C CA . ASP A 1 242 ? -83.276 -45.298 112.452 1.00 28.95 242 ASP A CA 1
ATOM 1917 C C . ASP A 1 242 ? -84.225 -46.530 112.377 1.00 28.95 242 ASP A C 1
ATOM 1919 O O . ASP A 1 242 ? -85.444 -46.444 112.267 1.00 28.95 242 ASP A O 1
ATOM 1923 N N . VAL A 1 243 ? -83.581 -47.701 112.548 1.00 30.02 243 VAL A N 1
ATOM 1924 C CA . VAL A 1 243 ? -84.086 -49.050 112.927 1.00 30.02 243 VAL A CA 1
ATOM 1925 C C . VAL A 1 243 ? -84.587 -50.060 111.854 1.00 30.02 243 VAL A C 1
ATOM 1927 O O . VAL A 1 243 ? -85.710 -50.044 111.363 1.00 30.02 243 VAL A O 1
ATOM 1930 N N . GLU A 1 244 ? -83.693 -51.028 111.599 1.00 34.16 244 GLU A N 1
ATOM 1931 C CA . GLU A 1 244 ? -83.801 -52.505 111.472 1.00 34.16 244 GLU A CA 1
ATOM 1932 C C . GLU A 1 244 ? -85.014 -53.286 110.882 1.00 34.16 244 GLU A C 1
ATOM 1934 O O . GLU A 1 244 ? -86.141 -53.289 111.371 1.00 34.16 244 GLU A O 1
ATOM 1939 N N . SER A 1 245 ? -84.613 -54.237 110.013 1.00 33.38 245 SER A N 1
ATOM 1940 C CA . SER A 1 245 ? -85.123 -55.611 109.780 1.00 33.38 245 SER A CA 1
ATOM 1941 C C . SER A 1 245 ? -86.050 -55.885 108.575 1.00 33.38 245 SER A C 1
ATOM 1943 O O . SER A 1 245 ? -87.242 -55.602 108.578 1.00 33.38 245 SER A O 1
ATOM 1945 N N . ARG A 1 246 ? -85.513 -56.596 107.565 1.00 36.53 246 ARG A N 1
ATOM 1946 C CA . ARG A 1 246 ? -85.978 -57.938 107.139 1.00 36.53 246 ARG A CA 1
ATOM 1947 C C . ARG A 1 246 ? -85.101 -58.505 106.020 1.00 36.53 246 ARG A C 1
ATOM 1949 O O . ARG A 1 246 ? -84.820 -57.873 105.011 1.00 36.53 246 ARG A O 1
ATOM 1956 N N . THR A 1 247 ? -84.631 -59.716 106.271 1.00 49.03 247 THR A N 1
ATOM 1957 C CA . THR A 1 247 ? -83.567 -60.444 105.589 1.00 49.03 247 THR A CA 1
ATOM 1958 C C . THR A 1 247 ? -84.088 -61.391 104.502 1.00 49.03 247 THR A C 1
ATOM 1960 O O . THR A 1 247 ? -85.179 -61.943 104.608 1.00 49.03 247 THR A O 1
ATOM 1963 N N . LYS A 1 248 ? -83.187 -61.665 103.544 1.00 50.28 248 LYS A N 1
ATOM 1964 C CA . LYS A 1 248 ? -82.985 -62.913 102.771 1.00 50.28 248 LYS A CA 1
ATOM 1965 C C . LYS A 1 248 ? -83.370 -62.962 101.280 1.00 50.28 248 LYS A C 1
ATOM 1967 O O . LYS A 1 248 ? -82.717 -63.716 100.572 1.00 50.28 248 LYS A O 1
ATOM 1972 N N . GLU A 1 249 ? -84.252 -62.113 100.750 1.00 52.00 249 GLU A N 1
ATOM 1973 C CA . GLU A 1 249 ? -84.549 -62.104 99.290 1.00 52.00 249 GLU A CA 1
ATOM 1974 C C . GLU A 1 249 ? -83.619 -61.202 98.453 1.00 52.00 249 GLU A C 1
ATOM 1976 O O . GLU A 1 249 ? -83.490 -61.373 97.243 1.00 52.00 249 GLU A O 1
ATOM 1981 N N . GLN A 1 250 ? -82.887 -60.282 99.086 1.00 47.78 250 GLN A N 1
ATOM 1982 C CA . GLN A 1 250 ? -81.944 -59.398 98.387 1.00 47.78 250 GLN A CA 1
ATOM 1983 C C . GLN A 1 250 ? -80.644 -60.086 97.935 1.00 47.78 250 GLN A C 1
ATOM 1985 O O . GLN A 1 250 ? -79.914 -59.507 97.136 1.00 47.78 250 GLN A O 1
ATOM 1990 N N . TYR A 1 251 ? -80.330 -61.298 98.406 1.00 53.28 251 TYR A N 1
ATOM 1991 C CA . TYR A 1 251 ? -79.034 -61.928 98.118 1.00 53.28 251 TYR A CA 1
ATOM 1992 C C . TYR A 1 251 ? -78.916 -62.480 96.686 1.00 53.28 251 TYR A C 1
ATOM 1994 O O . TYR A 1 251 ? -77.861 -62.328 96.076 1.00 53.28 251 TYR A O 1
ATOM 2002 N N . GLU A 1 252 ? -79.980 -63.048 96.111 1.00 59.75 252 GLU A N 1
ATOM 2003 C CA . GLU A 1 252 ? -79.913 -63.656 94.767 1.00 59.75 252 GLU A CA 1
ATOM 2004 C C . GLU A 1 252 ? -79.921 -62.612 93.639 1.00 59.75 252 GLU A C 1
ATOM 2006 O O . GLU A 1 252 ? -79.172 -62.728 92.668 1.00 59.75 252 GLU A O 1
ATOM 2011 N N . GLN A 1 253 ? -80.693 -61.530 93.786 1.00 57.91 253 GLN A N 1
ATOM 2012 C CA . GLN A 1 253 ? -80.715 -60.431 92.806 1.00 57.91 253 GLN A CA 1
ATOM 2013 C C . GLN A 1 253 ? -79.396 -59.634 92.775 1.00 57.91 253 GLN A C 1
ATOM 2015 O O . GLN A 1 253 ? -79.063 -59.009 91.767 1.00 57.91 253 GLN A O 1
ATOM 2020 N N . LEU A 1 254 ? -78.625 -59.667 93.868 1.00 56.88 254 LEU A N 1
ATOM 2021 C CA . LEU A 1 254 ? -77.305 -59.040 93.970 1.00 56.88 254 LEU A CA 1
ATOM 2022 C C . LEU A 1 254 ? -76.220 -59.811 93.199 1.00 56.88 254 LEU A C 1
ATOM 2024 O O . LEU A 1 254 ? -75.228 -59.208 92.783 1.00 56.88 254 LEU A O 1
ATOM 2028 N N . GLU A 1 255 ? -76.385 -61.119 92.982 1.00 64.81 255 GLU A N 1
ATOM 2029 C CA . GLU A 1 255 ? -75.345 -61.967 92.387 1.00 64.81 255 GLU A CA 1
ATOM 2030 C C . GLU A 1 255 ? -75.344 -61.932 90.849 1.00 64.81 255 GLU A C 1
ATOM 2032 O O . GLU A 1 255 ? -74.281 -61.831 90.229 1.00 64.81 255 GLU A O 1
ATOM 2037 N N . THR A 1 256 ? -76.518 -61.922 90.213 1.00 72.44 256 THR A N 1
ATOM 2038 C CA . THR A 1 256 ? -76.646 -61.781 88.749 1.00 72.44 256 THR A CA 1
ATOM 2039 C C . THR A 1 256 ? -76.210 -60.397 88.279 1.00 72.44 256 THR A C 1
ATOM 2041 O O . THR A 1 256 ? -75.372 -60.287 87.381 1.00 72.44 256 THR A O 1
ATOM 2044 N N . LYS A 1 257 ? -76.655 -59.340 88.970 1.00 69.75 257 LYS A N 1
ATOM 2045 C CA . LYS A 1 257 ? -76.185 -57.973 88.708 1.00 69.75 257 LYS A CA 1
ATOM 2046 C C . LYS A 1 257 ? -74.683 -57.808 88.927 1.00 69.75 257 LYS A C 1
ATOM 2048 O O . LYS A 1 257 ? -74.059 -57.021 88.224 1.00 69.75 257 LYS A O 1
ATOM 2053 N N . ARG A 1 258 ? -74.069 -58.558 89.850 1.00 63.84 258 ARG A N 1
ATOM 2054 C CA . ARG A 1 258 ? -72.607 -58.550 90.037 1.00 63.84 258 ARG A CA 1
ATOM 2055 C C . ARG A 1 258 ? -71.844 -59.082 88.822 1.00 63.84 258 ARG A C 1
ATOM 2057 O O . ARG A 1 258 ? -70.771 -58.557 88.539 1.00 63.84 258 ARG A O 1
ATOM 2064 N N . LYS A 1 259 ? -72.371 -60.087 88.111 1.00 73.81 259 LYS A N 1
ATOM 2065 C CA . LYS A 1 259 ? -71.723 -60.658 86.914 1.00 73.81 259 LYS A CA 1
ATOM 2066 C C . LYS A 1 259 ? -71.802 -59.722 85.708 1.00 73.81 259 LYS A C 1
ATOM 2068 O O . LYS A 1 259 ? -70.775 -59.469 85.086 1.00 73.81 259 LYS A O 1
ATOM 2073 N N . GLU A 1 260 ? -72.969 -59.143 85.436 1.00 76.44 260 GLU A N 1
ATOM 2074 C CA . GLU A 1 260 ? -73.131 -58.150 84.359 1.00 76.44 260 GLU A CA 1
ATOM 2075 C C . GLU A 1 260 ? -72.290 -56.891 84.620 1.00 76.44 260 GLU A C 1
ATOM 2077 O O . GLU A 1 260 ? -71.585 -56.409 83.732 1.00 76.44 260 GLU A O 1
ATOM 2082 N N . LEU A 1 261 ? -72.270 -56.416 85.874 1.00 70.06 261 LEU A N 1
ATOM 2083 C CA . LEU A 1 261 ? -71.433 -55.289 86.288 1.00 70.06 261 LEU A CA 1
ATOM 2084 C C . LEU A 1 261 ? -69.933 -55.590 86.116 1.00 70.06 261 LEU A C 1
ATOM 2086 O O . LEU A 1 261 ? -69.151 -54.677 85.863 1.00 70.06 261 LEU A O 1
ATOM 2090 N N . ALA A 1 262 ? -69.511 -56.850 86.251 1.00 76.00 262 ALA A N 1
ATOM 2091 C CA . ALA A 1 262 ? -68.117 -57.245 86.067 1.00 76.00 262 ALA A CA 1
ATOM 2092 C C . ALA A 1 262 ? -67.699 -57.261 84.586 1.00 76.00 262 ALA A C 1
ATOM 2094 O O . ALA A 1 262 ? -66.614 -56.778 84.264 1.00 76.00 262 ALA A O 1
ATOM 2095 N N . GLU A 1 263 ? -68.547 -57.756 83.679 1.00 80.25 263 GLU A N 1
ATOM 2096 C CA . GLU A 1 263 ? -68.265 -57.711 82.235 1.00 80.25 263 GLU A CA 1
ATOM 2097 C C . GLU A 1 263 ? -68.279 -56.284 81.683 1.00 80.25 263 GLU A C 1
ATOM 2099 O O . GLU A 1 263 ? -67.393 -55.922 80.904 1.00 80.25 263 GLU A O 1
ATOM 2104 N N . GLN A 1 264 ? -69.233 -55.455 82.118 1.00 75.00 264 GLN A N 1
ATOM 2105 C CA . GLN A 1 264 ? -69.283 -54.045 81.734 1.00 75.00 264 GLN A CA 1
ATOM 2106 C C . GLN A 1 264 ? -68.016 -53.307 82.185 1.00 75.00 264 GLN A C 1
ATOM 2108 O O . GLN A 1 264 ? -67.373 -52.645 81.372 1.00 75.00 264 GLN A O 1
ATOM 2113 N N . LYS A 1 265 ? -67.587 -53.514 83.438 1.00 73.38 265 LYS A N 1
ATOM 2114 C CA . LYS A 1 265 ? -66.330 -52.955 83.955 1.00 73.38 265 LYS A CA 1
ATOM 2115 C C . LYS A 1 265 ? -65.101 -53.420 83.176 1.00 73.38 265 LYS A C 1
ATOM 2117 O O . LYS A 1 265 ? -64.141 -52.664 83.062 1.00 73.38 265 LYS A O 1
ATOM 2122 N N . ARG A 1 266 ? -65.101 -54.647 82.641 1.00 81.19 266 ARG A N 1
ATOM 2123 C CA . ARG A 1 266 ? -63.984 -55.148 81.827 1.00 81.19 266 ARG A CA 1
ATOM 2124 C C . ARG A 1 266 ? -63.897 -54.423 80.483 1.00 81.19 266 ARG A C 1
ATOM 2126 O O . ARG A 1 266 ? -62.817 -53.972 80.124 1.00 81.19 266 ARG A O 1
ATOM 2133 N N . ARG A 1 267 ? -65.025 -54.262 79.781 1.00 79.38 267 ARG A N 1
ATOM 2134 C CA . ARG A 1 267 ? -65.075 -53.524 78.504 1.00 79.38 267 ARG A CA 1
ATOM 2135 C C . ARG A 1 267 ? -64.762 -52.041 78.679 1.00 79.38 267 ARG A C 1
ATOM 2137 O O . ARG A 1 267 ? -64.049 -51.480 77.857 1.00 79.38 267 ARG A O 1
ATOM 2144 N N . GLU A 1 268 ? -65.257 -51.423 79.753 1.00 71.81 268 GLU A N 1
ATOM 2145 C CA . GLU A 1 268 ? -64.903 -50.041 80.103 1.00 71.81 268 GLU A CA 1
ATOM 2146 C C . GLU A 1 268 ? -63.395 -49.895 80.321 1.00 71.81 268 GLU A C 1
ATOM 2148 O O . GLU A 1 268 ? -62.802 -48.939 79.834 1.00 71.81 268 GLU A O 1
ATOM 2153 N N . ARG A 1 269 ? -62.754 -50.868 80.980 1.00 77.88 269 ARG A N 1
ATOM 2154 C CA . ARG A 1 269 ? -61.303 -50.859 81.193 1.00 77.88 269 ARG A CA 1
ATOM 2155 C C . ARG A 1 269 ? -60.510 -51.024 79.895 1.00 77.88 269 ARG A C 1
ATOM 2157 O O . ARG A 1 269 ? -59.582 -50.262 79.667 1.00 77.88 269 ARG A O 1
ATOM 2164 N N . GLU A 1 270 ? -60.899 -51.964 79.034 1.00 84.88 270 GLU A N 1
ATOM 2165 C CA . GLU A 1 270 ? -60.266 -52.173 77.720 1.00 84.88 270 GLU A CA 1
ATOM 2166 C C . GLU A 1 270 ? -60.394 -50.923 76.822 1.00 84.88 270 GLU A C 1
ATOM 2168 O O . GLU A 1 270 ? -59.444 -50.540 76.142 1.00 84.88 270 GLU A O 1
ATOM 2173 N N . MET A 1 271 ? -61.553 -50.254 76.846 1.00 81.31 271 MET A N 1
ATOM 2174 C CA . MET A 1 271 ? -61.784 -49.013 76.100 1.00 81.31 271 MET A CA 1
ATOM 2175 C C . MET A 1 271 ? -60.981 -47.837 76.672 1.00 81.31 271 MET A C 1
ATOM 2177 O O . MET A 1 271 ? -60.451 -47.040 75.903 1.00 81.31 271 MET A O 1
ATOM 2181 N N . MET A 1 272 ? -60.857 -47.748 77.999 1.00 76.44 272 MET A N 1
ATOM 2182 C CA . MET A 1 272 ? -60.059 -46.721 78.675 1.00 76.44 272 MET A CA 1
ATOM 2183 C C . MET A 1 272 ? -58.562 -46.875 78.362 1.00 76.44 272 MET A C 1
ATOM 2185 O O . MET A 1 272 ? -57.917 -45.894 78.011 1.00 76.44 272 MET A O 1
ATOM 2189 N N . GLU A 1 273 ? -58.034 -48.104 78.376 1.00 84.81 273 GLU A N 1
ATOM 2190 C CA . GLU A 1 273 ? -56.638 -48.391 78.002 1.00 84.81 273 GLU A CA 1
ATOM 2191 C C . GLU A 1 273 ? -56.346 -48.077 76.522 1.00 84.81 273 GLU A C 1
ATOM 2193 O O . GLU A 1 273 ? -55.256 -47.616 76.180 1.00 84.81 273 GLU A O 1
ATOM 2198 N N . ALA A 1 274 ? -57.307 -48.311 75.622 1.00 84.88 274 ALA A N 1
ATOM 2199 C CA . ALA A 1 274 ? -57.164 -47.942 74.213 1.00 84.88 274 ALA A CA 1
ATOM 2200 C C . ALA A 1 274 ? -57.176 -46.417 74.007 1.00 84.88 274 ALA A C 1
ATOM 2202 O O . ALA A 1 274 ? -56.422 -45.912 73.174 1.00 84.88 274 ALA A O 1
ATOM 2203 N N . LEU A 1 275 ? -58.003 -45.696 74.774 1.00 80.81 275 LEU A N 1
ATOM 2204 C CA . LEU A 1 275 ? -58.073 -44.236 74.735 1.00 80.81 275 LEU A CA 1
ATOM 2205 C C . LEU A 1 275 ? -56.768 -43.601 75.239 1.00 80.81 275 LEU A C 1
ATOM 2207 O O . LEU A 1 275 ? -56.253 -42.702 74.585 1.00 80.81 275 LEU A O 1
ATOM 2211 N N . GLU A 1 276 ? -56.202 -44.114 76.338 1.00 82.44 276 GLU A N 1
ATOM 2212 C CA . GLU A 1 276 ? -54.917 -43.641 76.881 1.00 82.44 276 GLU A CA 1
ATOM 2213 C C . GLU A 1 276 ? -53.774 -43.789 75.870 1.00 82.44 276 GLU A C 1
ATOM 2215 O O . GLU A 1 276 ? -53.028 -42.836 75.659 1.00 82.44 276 GLU A O 1
ATOM 2220 N N . ARG A 1 277 ? -53.665 -44.933 75.177 1.00 85.00 277 ARG A N 1
ATOM 2221 C CA . ARG A 1 277 ? -52.638 -45.108 74.129 1.00 85.00 277 ARG A CA 1
ATOM 2222 C C . ARG A 1 277 ? -52.805 -44.122 72.981 1.00 85.00 277 ARG A C 1
ATOM 2224 O O . ARG A 1 277 ? -51.824 -43.592 72.475 1.00 85.00 277 ARG A O 1
ATOM 2231 N N . GLN A 1 278 ? -54.045 -43.874 72.563 1.00 81.81 278 GLN A N 1
ATOM 2232 C CA . GLN A 1 278 ? -54.313 -42.931 71.482 1.00 81.81 278 GLN A CA 1
ATOM 2233 C C . GLN A 1 278 ? -54.005 -41.486 71.909 1.00 81.81 278 GLN A C 1
ATOM 2235 O O . GLN A 1 278 ? -53.498 -40.703 71.105 1.00 81.81 278 GLN A O 1
ATOM 2240 N N . GLU A 1 279 ? -54.277 -41.124 73.166 1.00 79.06 279 GLU A N 1
ATOM 2241 C CA . GLU A 1 279 ? -53.860 -39.836 73.724 1.00 79.06 279 GLU A CA 1
ATOM 2242 C C . GLU A 1 279 ? -52.330 -39.712 73.753 1.00 79.06 279 GLU A C 1
ATOM 2244 O O . GLU A 1 279 ? -51.810 -38.697 73.286 1.00 79.06 279 GLU A O 1
ATOM 2249 N N . GLU A 1 280 ? -51.612 -40.751 74.185 1.00 85.50 280 GLU A N 1
ATOM 2250 C CA . GLU A 1 280 ? -50.143 -40.802 74.199 1.00 85.50 280 GLU A CA 1
ATOM 2251 C C . GLU A 1 280 ? -49.549 -40.616 72.786 1.00 85.50 280 GLU A C 1
ATOM 2253 O O . GLU A 1 280 ? -48.764 -39.689 72.562 1.00 85.50 280 GLU A O 1
ATOM 2258 N N . ASP A 1 281 ? -50.042 -41.361 71.788 1.00 85.81 281 ASP A N 1
ATOM 2259 C CA . ASP A 1 281 ? -49.627 -41.231 70.382 1.00 85.81 281 ASP A CA 1
ATOM 2260 C C . ASP A 1 281 ? -49.874 -39.813 69.824 1.00 85.81 281 ASP A C 1
ATOM 2262 O O . ASP A 1 281 ? -49.068 -39.263 69.063 1.00 85.81 281 ASP A O 1
ATOM 2266 N N . THR A 1 282 ? -50.998 -39.178 70.187 1.00 83.00 282 THR A N 1
ATOM 2267 C CA . THR A 1 282 ? -51.294 -37.809 69.726 1.00 83.00 282 THR A CA 1
ATOM 2268 C C . THR A 1 282 ? -50.409 -36.751 70.378 1.00 83.00 282 THR A C 1
ATOM 2270 O O . THR A 1 282 ? -50.146 -35.713 69.757 1.00 83.00 282 THR A O 1
ATOM 2273 N N . VAL A 1 283 ? -49.946 -36.984 71.607 1.00 86.19 283 VAL A N 1
ATOM 2274 C CA . VAL A 1 283 ? -48.982 -36.113 72.287 1.00 86.19 283 VAL A CA 1
ATOM 2275 C C . VAL A 1 283 ? -47.621 -36.218 71.599 1.00 86.19 283 VAL A C 1
ATOM 2277 O O . VAL A 1 283 ? -47.062 -35.184 71.221 1.00 86.19 283 VAL A O 1
ATOM 2280 N N . ASP A 1 284 ? -47.153 -37.432 71.314 1.00 86.44 284 ASP A N 1
ATOM 2281 C CA . ASP A 1 284 ? -45.889 -37.672 70.607 1.00 86.44 284 ASP A CA 1
ATOM 2282 C C . ASP A 1 284 ? -45.886 -37.082 69.187 1.00 86.44 284 ASP A C 1
ATOM 2284 O O . ASP A 1 284 ? -44.909 -36.461 68.745 1.00 86.44 284 ASP A O 1
ATOM 2288 N N . LEU A 1 285 ? -47.009 -37.184 68.468 1.00 86.31 285 LEU A N 1
ATOM 2289 C CA . LEU A 1 285 ? -47.154 -36.589 67.138 1.00 86.31 285 LEU A CA 1
ATOM 2290 C C . LEU A 1 285 ? -47.117 -35.048 67.180 1.00 86.31 285 LEU A C 1
ATOM 2292 O O . LEU A 1 285 ? -46.533 -34.401 66.307 1.00 86.31 285 LEU A O 1
ATOM 2296 N N . LYS A 1 286 ? -47.716 -34.428 68.205 1.00 86.06 286 LYS A N 1
ATOM 2297 C CA . LYS A 1 286 ? -47.646 -32.968 68.400 1.00 86.06 286 LYS A CA 1
ATOM 2298 C C . LYS A 1 286 ? -46.229 -32.514 68.745 1.00 86.06 286 LYS A C 1
ATOM 2300 O O . LYS A 1 286 ? -45.792 -31.478 68.238 1.00 86.06 286 LYS A O 1
ATOM 2305 N N . GLN A 1 287 ? -45.523 -33.284 69.571 1.00 91.00 287 GLN A N 1
ATOM 2306 C CA . GLN A 1 287 ? -44.134 -33.027 69.945 1.00 91.00 287 GLN A CA 1
ATOM 2307 C C . GLN A 1 287 ? -43.230 -33.049 68.702 1.00 91.00 287 GLN A C 1
ATOM 2309 O O . GLN A 1 287 ? -42.571 -32.057 68.389 1.00 91.00 287 GLN A O 1
ATOM 2314 N N . THR A 1 288 ? -43.294 -34.127 67.917 1.00 90.88 288 THR A N 1
ATOM 2315 C CA . THR A 1 288 ? -42.507 -34.280 66.681 1.00 90.88 288 THR A CA 1
ATOM 2316 C C . THR A 1 288 ? -42.826 -33.210 65.636 1.00 90.88 288 THR A C 1
ATOM 2318 O O . THR A 1 288 ? -41.915 -32.684 64.993 1.00 90.88 288 THR A O 1
ATOM 2321 N N . PHE A 1 289 ? -44.094 -32.814 65.485 1.00 91.50 289 PHE A N 1
ATOM 2322 C CA . PHE A 1 289 ? -44.467 -31.713 64.591 1.00 91.50 289 PHE A CA 1
ATOM 2323 C C . PHE A 1 289 ? -43.887 -30.365 65.047 1.00 91.50 289 PHE A C 1
ATOM 2325 O O . PHE A 1 289 ? -43.446 -29.563 64.218 1.00 91.50 289 PHE A O 1
ATOM 2332 N N . SER A 1 290 ? -43.862 -30.109 66.359 1.00 90.94 290 SER A N 1
ATOM 2333 C CA . SER A 1 290 ? -43.239 -28.912 66.934 1.00 90.94 290 SER A CA 1
ATOM 2334 C C . SER A 1 290 ? -41.733 -28.868 66.648 1.00 90.94 290 SER A C 1
ATOM 2336 O O . SER A 1 290 ? -41.230 -27.844 66.174 1.00 90.94 290 SER A O 1
ATOM 2338 N N . ASP A 1 291 ? -41.031 -29.983 66.854 1.00 93.62 291 ASP A N 1
ATOM 2339 C CA . ASP A 1 291 ? -39.587 -30.090 66.616 1.00 93.62 291 ASP A CA 1
ATOM 2340 C C . ASP A 1 291 ? -39.241 -29.896 65.134 1.00 93.62 291 ASP A C 1
ATOM 2342 O O . ASP A 1 291 ? -38.368 -29.093 64.784 1.00 93.62 291 ASP A O 1
ATOM 2346 N N . LEU A 1 292 ? -39.993 -30.545 64.238 1.00 92.12 292 LEU A N 1
ATOM 2347 C CA . LEU A 1 292 ? -39.811 -30.403 62.793 1.00 92.12 292 LEU A CA 1
ATOM 2348 C C . LEU A 1 292 ? -40.051 -28.955 62.337 1.00 92.12 292 LEU A C 1
ATOM 2350 O O . LEU A 1 292 ? -39.319 -28.423 61.497 1.00 92.12 292 LEU A O 1
ATOM 2354 N N . ARG A 1 293 ? -41.044 -28.274 62.924 1.00 92.19 293 ARG A N 1
ATOM 2355 C CA . ARG A 1 293 ? -41.334 -26.864 62.634 1.00 92.19 293 ARG A CA 1
ATOM 2356 C C . ARG A 1 293 ? -40.184 -25.949 63.058 1.00 92.19 293 ARG A C 1
ATOM 2358 O O . ARG A 1 293 ? -39.817 -25.056 62.289 1.00 92.19 293 ARG A O 1
ATOM 2365 N N . GLN A 1 294 ? -39.588 -26.179 64.231 1.00 92.62 294 GLN A N 1
ATOM 2366 C CA . GLN A 1 294 ? -38.398 -25.439 64.663 1.00 92.62 294 GLN A CA 1
ATOM 2367 C C . GLN A 1 294 ? -37.205 -25.689 63.731 1.00 92.62 294 GLN A C 1
ATOM 2369 O O . GLN A 1 294 ? -36.490 -24.746 63.376 1.00 92.62 294 GLN A O 1
ATOM 2374 N N . GLU A 1 295 ? -37.010 -26.928 63.273 1.00 94.00 295 GLU A N 1
ATOM 2375 C CA . GLU A 1 295 ? -35.924 -27.271 62.353 1.00 94.00 295 GLU A CA 1
ATOM 2376 C C . GLU A 1 295 ? -36.080 -26.568 60.993 1.00 94.00 295 GLU A C 1
ATOM 2378 O O . GLU A 1 295 ? -35.115 -26.001 60.465 1.00 94.00 295 GLU A O 1
ATOM 2383 N N . VAL A 1 296 ? -37.301 -26.529 60.447 1.00 93.00 296 VAL A N 1
ATOM 2384 C CA . VAL A 1 296 ? -37.627 -25.802 59.208 1.00 93.00 296 VAL A CA 1
ATOM 2385 C C . VAL A 1 296 ? -37.364 -24.303 59.357 1.00 93.00 296 VAL A C 1
ATOM 2387 O O . VAL A 1 296 ? -36.815 -23.679 58.440 1.00 93.00 296 VAL A O 1
ATOM 2390 N N . GLU A 1 297 ? -37.698 -23.709 60.504 1.00 92.50 297 GLU A N 1
ATOM 2391 C CA . GLU A 1 297 ? -37.436 -22.292 60.760 1.00 92.50 297 GLU A CA 1
ATOM 2392 C C . GLU A 1 297 ? -35.927 -22.005 60.874 1.00 92.50 297 GLU A C 1
ATOM 2394 O O . GLU A 1 297 ? -35.416 -21.044 60.281 1.00 92.50 297 GLU A O 1
ATOM 2399 N N . ALA A 1 298 ? -35.183 -22.871 61.568 1.00 93.00 298 ALA A N 1
ATOM 2400 C CA . ALA A 1 298 ? -33.732 -22.767 61.699 1.00 93.00 298 ALA A CA 1
ATOM 2401 C C . ALA A 1 298 ? -33.021 -22.925 60.341 1.00 93.00 298 ALA A C 1
ATOM 2403 O O . ALA A 1 298 ? -32.148 -22.116 59.996 1.00 93.00 298 ALA A O 1
ATOM 2404 N N . LYS A 1 299 ? -33.422 -23.915 59.532 1.00 92.88 299 LYS A N 1
ATOM 2405 C CA . LYS A 1 299 ? -32.921 -24.110 58.161 1.00 92.88 299 LYS A CA 1
ATOM 2406 C C . LYS A 1 299 ? -33.287 -22.937 57.251 1.00 92.88 299 LYS A C 1
ATOM 2408 O O . LYS A 1 299 ? -32.407 -22.438 56.552 1.00 92.88 299 LYS A O 1
ATOM 2413 N N . SER A 1 300 ? -34.512 -22.411 57.325 1.00 91.62 300 SER A N 1
ATOM 2414 C CA . SER A 1 300 ? -34.925 -21.204 56.588 1.00 91.62 300 SER A CA 1
ATOM 2415 C C . SER A 1 300 ? -34.056 -19.987 56.919 1.00 91.62 300 SER A C 1
ATOM 2417 O O . SER A 1 300 ? -33.640 -19.254 56.017 1.00 91.62 300 SER A O 1
ATOM 2419 N N . LYS A 1 301 ? -33.719 -19.773 58.200 1.00 94.44 301 LYS A N 1
ATOM 2420 C CA . LYS A 1 301 ? -32.809 -18.688 58.615 1.00 94.44 301 LYS A CA 1
ATOM 2421 C C . LYS A 1 301 ? -31.394 -18.897 58.064 1.00 94.44 301 LYS A C 1
ATOM 2423 O O . LYS A 1 301 ? -30.808 -17.951 57.529 1.00 94.44 301 LYS A O 1
ATOM 2428 N N . LYS A 1 302 ? -30.852 -20.122 58.132 1.00 94.56 302 LYS A N 1
ATOM 2429 C CA . LYS A 1 302 ? -29.540 -20.457 57.539 1.00 94.56 302 LYS A CA 1
ATOM 2430 C C . LYS A 1 302 ? -29.524 -20.237 56.025 1.00 94.56 302 LYS A C 1
ATOM 2432 O O . LYS A 1 302 ? -28.570 -19.642 55.525 1.00 94.56 302 LYS A O 1
ATOM 2437 N N . LEU A 1 303 ? -30.581 -20.642 55.320 1.00 92.69 303 LEU A N 1
ATOM 2438 C CA . LEU A 1 303 ? -30.712 -20.470 53.874 1.00 92.69 303 LEU A CA 1
ATOM 2439 C C . LEU A 1 303 ? -30.697 -18.988 53.484 1.00 92.69 303 LEU A C 1
ATOM 2441 O O . LEU A 1 303 ? -29.916 -18.600 52.617 1.00 92.69 303 LEU A O 1
ATOM 2445 N N . LYS A 1 304 ? -31.465 -18.136 54.181 1.00 93.50 304 LYS A N 1
ATOM 2446 C CA . LYS A 1 304 ? -31.423 -16.676 53.970 1.00 93.50 304 LYS A CA 1
ATOM 2447 C C . LYS A 1 304 ? -30.012 -16.113 54.166 1.00 93.50 304 LYS A C 1
ATOM 2449 O O . LYS A 1 304 ? -29.547 -15.324 53.348 1.00 93.50 304 LYS A O 1
ATOM 2454 N N . LYS A 1 305 ? -29.299 -16.549 55.213 1.00 94.69 305 LYS A N 1
ATOM 2455 C CA . LYS A 1 305 ? -27.919 -16.109 55.483 1.00 94.69 305 LYS A CA 1
ATOM 2456 C C . LYS A 1 305 ? -26.944 -16.557 54.385 1.00 94.69 305 LYS A C 1
ATOM 2458 O O . LYS A 1 305 ? -26.088 -15.772 53.986 1.00 94.69 305 LYS A O 1
ATOM 2463 N N . MET A 1 306 ? -27.081 -17.783 53.872 1.00 93.81 306 MET A N 1
ATOM 2464 C CA . MET A 1 306 ? -26.289 -18.274 52.735 1.00 93.81 306 MET A CA 1
ATOM 2465 C C . MET A 1 306 ? -26.605 -17.528 51.436 1.00 93.81 306 MET A C 1
ATOM 2467 O O . MET A 1 306 ? -25.675 -17.177 50.720 1.00 93.81 306 MET A O 1
ATOM 2471 N N . MET A 1 307 ? -27.874 -17.221 51.151 1.00 92.19 307 MET A N 1
ATOM 2472 C CA . MET A 1 307 ? -28.259 -16.443 49.966 1.00 92.19 307 MET A CA 1
ATOM 2473 C C . MET A 1 307 ? -27.644 -15.040 49.969 1.00 92.19 307 MET A C 1
ATOM 2475 O O . MET A 1 307 ? -27.182 -14.574 48.929 1.00 92.19 307 MET A O 1
ATOM 2479 N N . ILE A 1 308 ? -27.587 -14.381 51.132 1.00 94.75 308 ILE A N 1
ATOM 2480 C CA . ILE A 1 308 ? -26.925 -13.076 51.272 1.00 94.75 308 ILE A CA 1
ATOM 2481 C C . ILE A 1 308 ? -25.425 -13.203 50.986 1.00 94.75 308 ILE A C 1
ATOM 2483 O O . ILE A 1 308 ? -24.902 -12.435 50.183 1.00 94.75 308 ILE A O 1
ATOM 2487 N N . LYS A 1 309 ? -24.752 -14.203 51.573 1.00 94.00 309 LYS A N 1
ATOM 2488 C CA . LYS A 1 309 ? -23.325 -14.456 51.314 1.00 94.00 309 LYS A CA 1
ATOM 2489 C C . LYS A 1 309 ? -23.044 -14.777 49.844 1.00 94.00 309 LYS A C 1
ATOM 2491 O O . LYS A 1 309 ? -22.085 -14.263 49.288 1.00 94.00 309 LYS A O 1
ATOM 2496 N N . LEU A 1 310 ? -23.893 -15.582 49.202 1.00 92.25 310 LEU A N 1
ATOM 2497 C CA . LEU A 1 310 ? -23.780 -15.902 47.777 1.00 92.25 310 LEU A CA 1
ATOM 2498 C C . LEU A 1 310 ? -23.921 -14.642 46.915 1.00 92.25 310 LEU A C 1
ATOM 2500 O O . LEU A 1 310 ? -23.185 -14.468 45.949 1.00 92.25 310 LEU A O 1
ATOM 2504 N N . ARG A 1 311 ? -24.862 -13.756 47.265 1.00 93.94 311 ARG A N 1
ATOM 2505 C CA . ARG A 1 311 ? -25.055 -12.482 46.567 1.00 93.94 311 ARG A CA 1
ATOM 2506 C C . ARG A 1 311 ? -23.855 -11.550 46.747 1.00 93.94 311 ARG A C 1
ATOM 2508 O O . ARG A 1 311 ? -23.453 -10.930 45.773 1.00 93.94 311 ARG A O 1
ATOM 2515 N N . GLN A 1 312 ? -23.278 -11.484 47.948 1.00 93.25 312 GLN A N 1
ATOM 2516 C CA . GLN A 1 312 ? -22.053 -10.719 48.211 1.00 93.25 312 GLN A CA 1
ATOM 2517 C C . GLN A 1 312 ? -20.874 -11.255 47.395 1.00 93.25 312 GLN A C 1
ATOM 2519 O O . GLN A 1 312 ? -20.290 -10.496 46.634 1.00 93.25 312 GLN A O 1
ATOM 2524 N N . ALA A 1 313 ? -20.617 -12.564 47.441 1.00 90.75 313 ALA A N 1
ATOM 2525 C CA . ALA A 1 313 ? -19.551 -13.187 46.657 1.00 90.75 313 ALA A CA 1
ATOM 2526 C C . ALA A 1 313 ? -19.749 -12.994 45.141 1.00 90.75 313 ALA A C 1
ATOM 2528 O O . ALA A 1 313 ? -18.792 -12.747 44.417 1.00 90.75 313 ALA A O 1
ATOM 2529 N N . ARG A 1 314 ? -20.993 -13.057 44.639 1.00 91.69 314 ARG A N 1
ATOM 2530 C CA . ARG A 1 314 ? -21.293 -12.745 43.229 1.00 91.69 314 ARG A CA 1
ATOM 2531 C C . ARG A 1 314 ? -20.980 -11.299 42.863 1.00 91.69 314 ARG A C 1
ATOM 2533 O O . ARG A 1 314 ? -20.501 -11.067 41.759 1.00 91.69 314 ARG A O 1
ATOM 2540 N N . ASN A 1 315 ? -21.282 -10.352 43.749 1.00 91.19 315 ASN A N 1
ATOM 2541 C CA . ASN A 1 315 ? -20.960 -8.948 43.516 1.00 91.19 315 ASN A CA 1
ATOM 2542 C C . ASN A 1 315 ? -19.443 -8.731 43.525 1.00 91.19 315 ASN A C 1
ATOM 2544 O O . ASN A 1 315 ? -18.940 -8.118 42.600 1.00 91.19 315 ASN A O 1
ATOM 2548 N N . GLU A 1 316 ? -18.715 -9.319 44.479 1.00 93.44 316 GLU A N 1
ATOM 2549 C CA . GLU A 1 316 ? -17.246 -9.250 44.524 1.00 93.44 316 GLU A CA 1
ATOM 2550 C C . GLU A 1 316 ? -16.608 -9.811 43.246 1.00 93.44 316 GLU A C 1
ATOM 2552 O O . GLU A 1 316 ? -15.728 -9.183 42.668 1.00 93.44 316 GLU A O 1
ATOM 2557 N N . VAL A 1 317 ? -17.086 -10.960 42.752 1.00 90.94 317 VAL A N 1
ATOM 2558 C CA . VAL A 1 317 ? -16.615 -11.526 41.475 1.00 90.94 317 VAL A CA 1
ATOM 2559 C C . VAL A 1 317 ? -16.889 -10.577 40.309 1.00 90.94 317 VAL A C 1
ATOM 2561 O O . VAL A 1 317 ? -16.052 -10.460 39.415 1.00 90.94 317 VAL A O 1
ATOM 2564 N N . ARG A 1 318 ? -18.040 -9.894 40.306 1.00 92.25 318 ARG A N 1
ATOM 2565 C CA . ARG A 1 318 ? -18.366 -8.912 39.268 1.00 92.25 318 ARG A CA 1
ATOM 2566 C C . ARG A 1 318 ? -17.432 -7.708 39.335 1.00 92.25 318 ARG A C 1
ATOM 2568 O O . ARG A 1 318 ? -16.852 -7.362 38.318 1.00 92.25 318 ARG A O 1
ATOM 2575 N N . ASP A 1 319 ? -17.235 -7.142 40.520 1.00 91.44 319 ASP A N 1
ATOM 2576 C CA . ASP A 1 319 ? -16.386 -5.965 40.719 1.00 91.44 319 ASP A CA 1
ATOM 2577 C C . ASP A 1 319 ? -14.923 -6.259 40.331 1.00 91.44 319 ASP A C 1
ATOM 2579 O O . ASP A 1 319 ? -14.274 -5.439 39.684 1.00 91.44 319 ASP A O 1
ATOM 2583 N N . VAL A 1 320 ? -14.416 -7.460 40.645 1.00 91.56 320 VAL A N 1
ATOM 2584 C CA . VAL A 1 320 ? -13.081 -7.912 40.207 1.00 91.56 320 VAL A CA 1
ATOM 2585 C C . VAL A 1 320 ? -13.017 -8.094 38.688 1.00 91.56 320 VAL A C 1
ATOM 2587 O O . VAL A 1 320 ? -12.019 -7.730 38.069 1.00 91.56 320 VAL A O 1
ATOM 2590 N N . SER A 1 321 ? -14.066 -8.645 38.071 1.00 88.31 321 SER A N 1
ATOM 2591 C CA . SER A 1 321 ? -14.127 -8.817 36.615 1.00 88.31 321 SER A CA 1
ATOM 2592 C C . SER A 1 321 ? -14.166 -7.479 35.875 1.00 88.31 321 SER A C 1
ATOM 2594 O O . SER A 1 321 ? -13.513 -7.346 34.840 1.00 88.31 321 SER A O 1
ATOM 2596 N N . ASP A 1 322 ? -14.914 -6.505 36.395 1.00 90.19 322 ASP A N 1
ATOM 2597 C CA . ASP A 1 322 ? -15.017 -5.163 35.820 1.00 90.19 322 ASP A CA 1
ATOM 2598 C C . ASP A 1 322 ? -13.660 -4.443 35.931 1.00 90.19 322 ASP A C 1
ATOM 2600 O O . ASP A 1 322 ? -13.134 -3.962 34.928 1.00 90.19 322 ASP A O 1
ATOM 2604 N N . ALA A 1 323 ? -13.013 -4.492 37.104 1.00 89.12 323 ALA A N 1
ATOM 2605 C CA . ALA A 1 323 ? -11.678 -3.922 37.304 1.00 89.12 323 ALA A CA 1
ATOM 2606 C C . ALA A 1 323 ? -10.614 -4.544 36.378 1.00 89.12 323 ALA A C 1
ATOM 2608 O O . ALA A 1 323 ? -9.779 -3.832 35.820 1.00 89.12 323 ALA A O 1
ATOM 2609 N N . PHE A 1 324 ? -10.659 -5.865 36.173 1.00 89.56 324 PHE A N 1
ATOM 2610 C CA . PHE A 1 324 ? -9.752 -6.551 35.250 1.00 89.56 324 PHE A CA 1
ATOM 2611 C C . PHE A 1 324 ? -9.991 -6.149 33.786 1.00 89.56 324 PHE A C 1
ATOM 2613 O O . PHE A 1 324 ? -9.041 -6.039 33.010 1.00 89.56 324 PHE A O 1
ATOM 2620 N N . SER A 1 325 ? -11.250 -5.925 33.396 1.00 88.56 325 SER A N 1
ATOM 2621 C CA . SER A 1 325 ? -11.588 -5.439 32.055 1.00 88.56 325 SER A CA 1
ATOM 2622 C C . SER A 1 325 ? -11.006 -4.046 31.802 1.00 88.56 325 SER A C 1
ATOM 2624 O O . SER A 1 325 ? -10.401 -3.824 30.752 1.00 88.56 325 SER A O 1
ATOM 2626 N N . ASP A 1 326 ? -11.133 -3.139 32.772 1.00 88.00 326 ASP A N 1
ATOM 2627 C CA . ASP A 1 326 ? -10.601 -1.775 32.680 1.00 88.00 326 ASP A CA 1
ATOM 2628 C C . ASP A 1 326 ? -9.063 -1.763 32.619 1.00 88.00 326 ASP A C 1
ATOM 2630 O O . ASP A 1 326 ? -8.466 -1.066 31.791 1.00 88.00 326 ASP A O 1
ATOM 2634 N N . GLU A 1 327 ? -8.395 -2.575 33.447 1.00 89.25 327 GLU A N 1
ATOM 2635 C CA . GLU A 1 327 ? -6.933 -2.713 33.429 1.00 89.25 327 GLU A CA 1
ATOM 2636 C C . GLU A 1 327 ? -6.441 -3.266 32.087 1.00 89.25 327 GLU A C 1
ATOM 2638 O O . GLU A 1 327 ? -5.512 -2.721 31.484 1.00 89.25 327 GLU A O 1
ATOM 2643 N N . ARG A 1 328 ? -7.105 -4.306 31.567 1.00 86.50 328 ARG A N 1
ATOM 2644 C CA . ARG A 1 328 ? -6.782 -4.883 30.260 1.00 86.50 328 ARG A CA 1
ATOM 2645 C C . ARG A 1 328 ? -6.931 -3.861 29.136 1.00 86.50 328 ARG A C 1
ATOM 2647 O O . ARG A 1 328 ? -6.052 -3.779 28.283 1.00 86.50 328 ARG A O 1
ATOM 2654 N N . GLN A 1 329 ? -7.999 -3.067 29.148 1.00 87.62 329 GLN A N 1
ATOM 2655 C CA . GLN A 1 329 ? -8.204 -2.021 28.149 1.00 87.62 329 GLN A CA 1
ATOM 2656 C C . GLN A 1 329 ? -7.105 -0.948 28.217 1.00 87.62 329 GLN A C 1
ATOM 2658 O O . GLN A 1 329 ? -6.572 -0.539 27.188 1.00 87.62 329 GLN A O 1
ATOM 2663 N N . THR A 1 330 ? -6.692 -0.564 29.425 1.00 89.00 330 THR A N 1
ATOM 2664 C CA . THR A 1 330 ? -5.597 0.396 29.637 1.00 89.00 330 THR A CA 1
ATOM 2665 C C . THR A 1 330 ? -4.250 -0.147 29.137 1.00 89.00 330 THR A C 1
ATOM 2667 O O . THR A 1 330 ? -3.449 0.585 28.546 1.00 89.00 330 THR A O 1
ATOM 2670 N N . LEU A 1 331 ? -3.988 -1.442 29.346 1.00 80.19 331 LEU A N 1
ATOM 2671 C CA . LEU A 1 331 ? -2.800 -2.121 28.822 1.00 80.19 331 LEU A CA 1
ATOM 2672 C C . LEU A 1 331 ? -2.813 -2.182 27.293 1.00 80.19 331 LEU A C 1
ATOM 2674 O O . LEU A 1 331 ? -1.796 -1.868 26.678 1.00 80.19 331 LEU A O 1
ATOM 2678 N N . ASP A 1 332 ? -3.948 -2.520 26.680 1.00 82.31 332 ASP A N 1
ATOM 2679 C CA . ASP A 1 332 ? -4.096 -2.546 25.221 1.00 82.31 332 ASP A CA 1
ATOM 2680 C C . ASP A 1 332 ? -3.866 -1.148 24.613 1.00 82.31 332 ASP A C 1
ATOM 2682 O O . ASP A 1 332 ? -3.143 -1.014 23.620 1.00 82.31 332 ASP A O 1
ATOM 2686 N N . ASP A 1 333 ? -4.379 -0.089 25.248 1.00 84.88 333 ASP A N 1
ATOM 2687 C CA . ASP A 1 333 ? -4.128 1.300 24.843 1.00 84.88 333 ASP A CA 1
ATOM 2688 C C . ASP A 1 333 ? -2.641 1.676 24.967 1.00 84.88 333 ASP A C 1
ATOM 2690 O O . ASP A 1 333 ? -2.080 2.327 24.079 1.00 84.88 333 ASP A O 1
ATOM 2694 N N . THR A 1 334 ? -1.969 1.217 26.027 1.00 81.31 334 THR A N 1
ATOM 2695 C CA . THR A 1 334 ? -0.534 1.455 26.250 1.00 81.31 334 THR A CA 1
ATOM 2696 C C . THR A 1 334 ? 0.325 0.708 25.229 1.00 81.31 334 THR A C 1
ATOM 2698 O O . THR A 1 334 ? 1.238 1.291 24.645 1.00 81.31 334 THR A O 1
ATOM 2701 N N . ILE A 1 335 ? 0.013 -0.561 24.949 1.00 76.38 335 ILE A N 1
ATOM 2702 C CA . ILE A 1 335 ? 0.676 -1.359 23.907 1.00 76.38 335 ILE A CA 1
ATOM 2703 C C . ILE A 1 335 ? 0.476 -0.704 22.542 1.00 76.38 335 ILE A C 1
ATOM 2705 O O . ILE A 1 335 ? 1.423 -0.611 21.760 1.00 76.38 335 ILE A O 1
ATOM 2709 N N . SER A 1 336 ? -0.730 -0.213 22.259 1.00 77.31 336 SER A N 1
ATOM 2710 C CA . SER A 1 336 ? -1.043 0.509 21.026 1.00 77.31 336 SER A CA 1
ATOM 2711 C C . SER A 1 336 ? -0.233 1.807 20.908 1.00 77.31 336 SER A C 1
ATOM 2713 O O . SER A 1 336 ? 0.337 2.087 19.849 1.00 77.31 336 SER A O 1
ATOM 2715 N N . ALA A 1 337 ? -0.095 2.566 22.000 1.00 71.38 337 ALA A N 1
ATOM 2716 C CA . ALA A 1 337 ? 0.718 3.781 22.050 1.00 71.38 337 ALA A CA 1
ATOM 2717 C C . ALA A 1 337 ? 2.217 3.495 21.850 1.00 71.38 337 ALA A C 1
ATOM 2719 O O . ALA A 1 337 ? 2.841 4.119 20.993 1.00 71.38 337 ALA A O 1
ATOM 2720 N N . ILE A 1 338 ? 2.773 2.509 22.561 1.00 69.06 338 ILE A N 1
ATOM 2721 C CA . ILE A 1 338 ? 4.180 2.097 22.433 1.00 69.06 338 ILE A CA 1
ATOM 2722 C C . ILE A 1 338 ? 4.455 1.545 21.031 1.00 69.06 338 ILE A C 1
ATOM 2724 O O . ILE A 1 338 ? 5.454 1.897 20.413 1.00 69.06 338 ILE A O 1
ATOM 2728 N N . SER A 1 339 ? 3.548 0.739 20.475 1.00 66.50 339 SER A N 1
ATOM 2729 C CA . SER A 1 339 ? 3.661 0.237 19.099 1.00 66.50 339 SER A CA 1
ATOM 2730 C C . SER A 1 339 ? 3.649 1.376 18.081 1.00 66.50 339 SER A C 1
ATOM 2732 O O . SER A 1 339 ? 4.355 1.325 17.077 1.00 66.50 339 SER A O 1
ATOM 2734 N N . LYS A 1 340 ? 2.856 2.422 18.327 1.00 64.19 340 LYS A N 1
ATOM 2735 C CA . LYS A 1 340 ? 2.822 3.622 17.489 1.00 64.19 340 LYS A CA 1
ATOM 2736 C C . LYS A 1 340 ? 4.121 4.425 17.597 1.00 64.19 340 LYS A C 1
ATOM 2738 O O . LYS A 1 340 ? 4.596 4.911 16.577 1.00 64.19 340 LYS A O 1
ATOM 2743 N N . GLU A 1 341 ? 4.700 4.539 18.788 1.00 60.53 341 GLU A N 1
ATOM 2744 C CA . GLU A 1 341 ? 5.985 5.209 19.025 1.00 60.53 341 GLU A CA 1
ATOM 2745 C C . GLU A 1 341 ? 7.162 4.439 18.408 1.00 60.53 341 GLU A C 1
ATOM 2747 O O . GLU A 1 341 ? 7.984 5.023 17.706 1.00 60.53 341 GLU A O 1
ATOM 2752 N N . LEU A 1 342 ? 7.184 3.111 18.548 1.00 54.69 342 LEU A N 1
ATOM 2753 C CA . LEU A 1 342 ? 8.146 2.232 17.877 1.00 54.69 342 LEU A CA 1
ATOM 2754 C C . LEU A 1 342 ? 8.043 2.339 16.351 1.00 54.69 342 LEU A C 1
ATOM 2756 O O . LEU A 1 342 ? 9.063 2.441 15.677 1.00 54.69 342 LEU A O 1
ATOM 2760 N N . LYS A 1 343 ? 6.825 2.402 15.797 1.00 56.28 343 LYS A N 1
ATOM 2761 C CA . LYS A 1 343 ? 6.612 2.618 14.354 1.00 56.28 343 LYS A CA 1
ATOM 2762 C C . LYS A 1 343 ? 7.069 3.994 13.873 1.00 56.28 343 LYS A C 1
ATOM 2764 O O . LYS A 1 343 ? 7.455 4.122 12.717 1.00 56.28 343 LYS A O 1
ATOM 2769 N N . LEU A 1 344 ? 7.055 5.015 14.731 1.00 60.91 344 LEU A N 1
ATOM 2770 C CA . LEU A 1 344 ? 7.607 6.336 14.406 1.00 60.91 344 LEU A CA 1
ATOM 2771 C C . LEU A 1 344 ? 9.145 6.337 14.365 1.00 60.91 344 LEU A C 1
ATOM 2773 O O . LEU A 1 344 ? 9.718 7.201 13.706 1.00 60.91 344 LEU A O 1
ATOM 2777 N N . ASN A 1 345 ? 9.791 5.353 14.998 1.00 65.06 345 ASN A N 1
ATOM 2778 C CA . ASN A 1 345 ? 11.237 5.117 14.936 1.00 65.06 345 ASN A CA 1
ATOM 2779 C C . ASN A 1 345 ? 11.637 4.078 13.871 1.00 65.06 345 ASN A C 1
ATOM 2781 O O . ASN A 1 345 ? 12.801 3.685 13.819 1.00 65.06 345 ASN A O 1
ATOM 2785 N N . SER A 1 346 ? 10.693 3.619 13.039 1.00 72.19 346 SER A N 1
ATOM 2786 C CA . SER A 1 346 ? 10.967 2.654 11.972 1.00 72.19 346 SER A CA 1
ATOM 2787 C C . SER A 1 346 ? 11.981 3.228 10.984 1.00 72.19 346 SER A C 1
ATOM 2789 O O . SER A 1 346 ? 11.806 4.332 10.456 1.00 72.19 346 SER A O 1
ATOM 2791 N N . THR A 1 347 ? 13.061 2.485 10.746 1.00 85.88 347 THR A N 1
ATOM 2792 C CA . THR A 1 347 ? 14.071 2.866 9.760 1.00 85.88 347 THR A CA 1
ATOM 2793 C C . THR A 1 347 ? 13.606 2.511 8.348 1.00 85.88 347 THR A C 1
ATOM 2795 O O . THR A 1 347 ? 12.705 1.696 8.140 1.00 85.88 347 THR A O 1
ATOM 2798 N N . GLN A 1 348 ? 14.268 3.077 7.338 1.00 89.12 348 GLN A N 1
ATOM 2799 C CA . GLN A 1 348 ? 14.023 2.706 5.939 1.00 89.12 348 GLN A CA 1
ATOM 2800 C C . GLN A 1 348 ? 14.277 1.211 5.690 1.00 89.12 348 GLN A C 1
ATOM 2802 O O . GLN A 1 348 ? 13.677 0.620 4.794 1.00 89.12 348 GLN A O 1
ATOM 2807 N N . SER A 1 349 ? 15.195 0.605 6.452 1.00 89.94 349 SER A N 1
ATOM 2808 C CA . SER A 1 349 ? 15.507 -0.823 6.372 1.00 89.94 349 SER A CA 1
ATOM 2809 C C . SER A 1 349 ? 14.382 -1.679 6.944 1.00 89.94 349 SER A C 1
ATOM 2811 O O . SER A 1 349 ? 13.971 -2.623 6.277 1.00 89.94 349 SER A O 1
ATOM 2813 N N . ASP A 1 350 ? 13.838 -1.311 8.106 1.00 88.88 350 ASP A N 1
ATOM 2814 C CA . ASP A 1 350 ? 12.728 -2.050 8.724 1.00 88.88 350 ASP A CA 1
ATOM 2815 C C . ASP A 1 350 ? 11.488 -2.021 7.827 1.00 88.88 350 ASP A C 1
ATOM 2817 O O . ASP A 1 350 ? 10.886 -3.056 7.551 1.00 88.88 350 ASP A O 1
ATOM 2821 N N . LEU A 1 351 ? 11.159 -0.838 7.291 1.00 88.06 351 LEU A N 1
ATOM 2822 C CA . LEU A 1 351 ? 10.042 -0.671 6.363 1.00 88.06 351 LEU A CA 1
ATOM 2823 C C . LEU A 1 351 ? 10.198 -1.561 5.120 1.00 88.06 351 LEU A C 1
ATOM 2825 O O . LEU A 1 351 ? 9.220 -2.131 4.632 1.00 88.06 351 LEU A O 1
ATOM 2829 N N . TYR A 1 352 ? 11.424 -1.681 4.603 1.00 93.69 352 TYR A N 1
ATOM 2830 C CA . TYR A 1 352 ? 11.709 -2.519 3.446 1.00 93.69 352 TYR A CA 1
ATOM 2831 C C . TYR A 1 352 ? 11.531 -4.005 3.733 1.00 93.69 352 TYR A C 1
ATOM 2833 O O . TYR A 1 352 ? 10.820 -4.679 2.985 1.00 93.69 352 TYR A O 1
ATOM 2841 N N . GLU A 1 353 ? 12.140 -4.489 4.813 1.00 92.25 353 GLU A N 1
ATOM 2842 C CA . GLU A 1 353 ? 12.114 -5.903 5.177 1.00 92.25 353 GLU A CA 1
ATOM 2843 C C . GLU A 1 353 ? 10.694 -6.370 5.519 1.00 92.25 353 GLU A C 1
ATOM 2845 O O . GLU A 1 353 ? 10.274 -7.430 5.067 1.00 92.25 353 GLU A O 1
ATOM 2850 N N . GLU A 1 354 ? 9.923 -5.558 6.253 1.00 88.19 354 GLU A N 1
ATOM 2851 C CA . GLU A 1 354 ? 8.568 -5.919 6.687 1.00 88.19 354 GLU A CA 1
ATOM 2852 C C . GLU A 1 354 ? 7.532 -5.828 5.555 1.00 88.19 354 GLU A C 1
ATOM 2854 O O . GLU A 1 354 ? 6.566 -6.589 5.539 1.00 88.19 354 GLU A O 1
ATOM 2859 N N . THR A 1 355 ? 7.689 -4.882 4.619 1.00 90.06 355 THR A N 1
ATOM 2860 C CA . THR A 1 355 ? 6.608 -4.536 3.673 1.00 90.06 355 THR A CA 1
ATOM 2861 C C . THR A 1 355 ? 6.935 -4.824 2.209 1.00 90.06 355 THR A C 1
ATOM 2863 O O . THR A 1 355 ? 6.049 -5.224 1.450 1.00 90.06 355 THR A O 1
ATOM 2866 N N . PHE A 1 356 ? 8.168 -4.566 1.764 1.00 94.94 356 PHE A N 1
ATOM 2867 C CA . PHE A 1 356 ? 8.493 -4.532 0.333 1.00 94.94 356 PHE A CA 1
ATOM 2868 C C . PHE A 1 356 ? 9.266 -5.754 -0.153 1.00 94.94 356 PHE A C 1
ATOM 2870 O O . PHE A 1 356 ? 9.204 -6.050 -1.346 1.00 94.94 356 PHE A O 1
ATOM 2877 N N . ARG A 1 357 ? 9.961 -6.477 0.728 1.00 94.94 357 ARG A N 1
ATOM 2878 C CA . ARG A 1 357 ? 10.796 -7.618 0.338 1.00 94.94 357 ARG A CA 1
ATOM 2879 C C . ARG A 1 357 ? 10.023 -8.689 -0.437 1.00 94.94 357 ARG A C 1
ATOM 2881 O O . ARG A 1 357 ? 10.347 -8.931 -1.599 1.00 94.94 357 ARG A O 1
ATOM 2888 N N . ASP A 1 358 ? 8.932 -9.200 0.134 1.00 95.56 358 ASP A N 1
ATOM 2889 C CA . ASP A 1 358 ? 8.064 -10.209 -0.502 1.00 95.56 358 ASP A CA 1
ATOM 2890 C C . ASP A 1 358 ? 7.468 -9.729 -1.836 1.00 95.56 358 ASP A C 1
ATOM 2892 O O . ASP A 1 358 ? 7.171 -10.506 -2.755 1.00 95.56 358 ASP A O 1
ATOM 2896 N N . LEU A 1 359 ? 7.257 -8.416 -1.954 1.00 95.69 359 LEU A N 1
ATOM 2897 C CA . LEU A 1 359 ? 6.752 -7.805 -3.173 1.00 95.69 359 LEU A CA 1
ATOM 2898 C C . LEU A 1 359 ? 7.811 -7.848 -4.282 1.00 95.69 359 LEU A C 1
ATOM 2900 O O . LEU A 1 359 ? 7.477 -8.194 -5.414 1.00 95.69 359 LEU A O 1
ATOM 2904 N N . VAL A 1 360 ? 9.071 -7.541 -3.964 1.00 96.81 360 VAL A N 1
ATOM 2905 C CA . VAL A 1 360 ? 10.195 -7.638 -4.910 1.00 96.81 360 VAL A CA 1
ATOM 2906 C C . VAL A 1 360 ? 10.463 -9.095 -5.289 1.00 96.81 360 VAL A C 1
ATOM 2908 O O . VAL A 1 360 ? 10.620 -9.383 -6.474 1.00 96.81 360 VAL A O 1
ATOM 2911 N N . ASP A 1 361 ? 10.387 -10.027 -4.336 1.00 96.06 361 ASP A N 1
ATOM 2912 C CA . ASP A 1 361 ? 10.474 -11.468 -4.619 1.00 96.06 361 ASP A CA 1
ATOM 2913 C C . ASP A 1 361 ? 9.377 -11.920 -5.585 1.00 96.06 361 ASP A C 1
ATOM 2915 O O . ASP A 1 361 ? 9.596 -12.727 -6.488 1.00 96.06 361 ASP A O 1
ATOM 2919 N N . SER A 1 362 ? 8.177 -11.355 -5.460 1.00 96.25 362 SER A N 1
ATOM 2920 C CA . SER A 1 362 ? 7.100 -11.621 -6.412 1.00 96.25 362 SER A CA 1
ATOM 2921 C C . SER A 1 362 ? 7.438 -11.114 -7.818 1.00 96.25 362 SER A C 1
ATOM 2923 O O . SER A 1 362 ? 7.131 -11.794 -8.794 1.00 96.25 362 SER A O 1
ATOM 2925 N N . VAL A 1 363 ? 8.091 -9.956 -7.947 1.00 96.69 363 VAL A N 1
ATOM 2926 C CA . VAL A 1 363 ? 8.534 -9.435 -9.253 1.00 96.69 363 VAL A CA 1
ATOM 2927 C C . VAL A 1 363 ? 9.569 -10.356 -9.883 1.00 96.69 363 VAL A C 1
ATOM 2929 O O . VAL A 1 363 ? 9.455 -10.670 -11.063 1.00 96.69 363 VAL A O 1
ATOM 2932 N N . LEU A 1 364 ? 10.532 -10.840 -9.101 1.00 95.12 364 LEU A N 1
ATOM 2933 C CA . LEU A 1 364 ? 11.545 -11.791 -9.570 1.00 95.12 364 LEU A CA 1
ATOM 2934 C C . LEU A 1 364 ? 10.921 -13.108 -10.067 1.00 95.12 364 LEU A C 1
ATOM 2936 O O . LEU A 1 364 ? 11.434 -13.720 -10.997 1.00 95.12 364 LEU A O 1
ATOM 2940 N N . ASN A 1 365 ? 9.759 -13.485 -9.524 1.00 92.69 365 ASN A N 1
ATOM 2941 C CA . ASN A 1 365 ? 8.952 -14.627 -9.968 1.00 92.69 365 ASN A CA 1
ATOM 2942 C C . ASN A 1 365 ? 7.982 -14.315 -11.129 1.00 92.69 365 ASN A C 1
ATOM 2944 O O . ASN A 1 365 ? 7.122 -15.137 -11.447 1.00 92.69 365 ASN A O 1
ATOM 2948 N N . GLY A 1 366 ? 8.067 -13.134 -11.746 1.00 93.62 366 GLY A N 1
ATOM 2949 C CA . GLY A 1 366 ? 7.263 -12.778 -12.917 1.00 93.62 366 GLY A CA 1
ATOM 2950 C C . GLY A 1 366 ? 5.924 -12.096 -12.624 1.00 93.62 366 GLY A C 1
ATOM 2951 O O . GLY A 1 366 ? 5.111 -11.952 -13.535 1.00 93.62 366 GLY A O 1
ATOM 2952 N N . TYR A 1 367 ? 5.655 -11.665 -11.387 1.00 95.56 367 TYR A N 1
ATOM 2953 C CA . TYR A 1 367 ? 4.462 -10.866 -11.084 1.00 95.56 367 TYR A CA 1
ATOM 2954 C C . TYR A 1 367 ? 4.672 -9.379 -11.398 1.00 95.56 367 TYR A C 1
ATOM 2956 O O . TYR A 1 367 ? 5.772 -8.832 -11.298 1.00 95.56 367 TYR A O 1
ATOM 2964 N N . ASN A 1 368 ? 3.576 -8.679 -11.686 1.00 95.25 368 ASN A N 1
ATOM 2965 C CA . ASN A 1 368 ? 3.559 -7.221 -11.610 1.00 95.25 368 ASN A CA 1
ATOM 2966 C C . ASN A 1 368 ? 3.448 -6.775 -10.150 1.00 95.25 368 ASN A C 1
ATOM 2968 O O . ASN A 1 368 ? 2.649 -7.319 -9.378 1.00 95.25 368 ASN A O 1
ATOM 2972 N N . ALA A 1 369 ? 4.205 -5.746 -9.792 1.00 96.94 369 ALA A N 1
ATOM 2973 C CA . ALA A 1 369 ? 4.130 -5.080 -8.513 1.00 96.94 369 ALA A CA 1
ATOM 2974 C C . ALA A 1 369 ? 4.132 -3.561 -8.665 1.00 96.94 369 ALA A C 1
ATOM 2976 O O . ALA A 1 369 ? 4.831 -3.006 -9.512 1.00 96.94 369 ALA A O 1
ATOM 2977 N N . THR A 1 370 ? 3.418 -2.882 -7.774 1.00 97.06 370 THR A N 1
ATOM 2978 C CA . THR A 1 370 ? 3.434 -1.422 -7.693 1.00 97.06 370 THR A CA 1
ATOM 2979 C C . THR A 1 370 ? 3.573 -0.978 -6.248 1.00 97.06 370 THR A C 1
ATOM 2981 O O . THR A 1 370 ? 2.785 -1.380 -5.394 1.00 97.06 370 THR A O 1
ATOM 2984 N N . ILE A 1 371 ? 4.542 -0.106 -5.994 1.00 97.31 371 ILE A N 1
ATOM 2985 C CA . ILE A 1 371 ? 4.707 0.624 -4.740 1.00 97.31 371 ILE A CA 1
ATOM 2986 C C . ILE A 1 371 ? 4.447 2.088 -5.055 1.00 97.31 371 ILE A C 1
ATOM 2988 O O . ILE A 1 371 ? 5.130 2.657 -5.906 1.00 97.31 371 ILE A O 1
ATOM 2992 N N . PHE A 1 372 ? 3.478 2.707 -4.386 1.00 94.56 372 PHE A N 1
ATOM 2993 C CA . PHE A 1 372 ? 3.238 4.136 -4.558 1.00 94.56 372 PHE A CA 1
ATOM 2994 C C . PHE A 1 372 ? 3.135 4.881 -3.233 1.00 94.56 372 PHE A C 1
ATOM 2996 O O . PHE A 1 372 ? 2.438 4.448 -2.314 1.00 94.56 372 PHE A O 1
ATOM 3003 N N . ALA A 1 373 ? 3.817 6.021 -3.146 1.00 94.25 373 ALA A N 1
ATOM 3004 C CA . ALA A 1 373 ? 3.751 6.916 -1.998 1.00 94.25 373 ALA A CA 1
ATOM 3005 C C . ALA A 1 373 ? 2.693 8.001 -2.221 1.00 94.25 373 ALA A C 1
ATOM 3007 O O . ALA A 1 373 ? 2.683 8.678 -3.249 1.00 94.25 373 ALA A O 1
ATOM 3008 N N . TYR A 1 374 ? 1.807 8.185 -1.243 1.00 93.06 374 TYR A N 1
ATOM 3009 C CA . TYR A 1 374 ? 0.704 9.141 -1.294 1.00 93.06 374 TYR A CA 1
ATOM 3010 C C . TYR A 1 374 ? 0.609 9.935 0.009 1.00 93.06 374 TYR A C 1
ATOM 3012 O O . TYR A 1 374 ? 0.698 9.380 1.103 1.00 93.06 374 TYR A O 1
ATOM 3020 N N . GLY A 1 375 ? 0.374 11.238 -0.105 1.00 90.12 375 GLY A N 1
ATOM 3021 C CA . GLY A 1 375 ? 0.233 12.140 1.030 1.00 90.12 375 GLY A CA 1
ATOM 3022 C C . GLY A 1 375 ? 0.543 13.584 0.662 1.00 90.12 375 GLY A C 1
ATOM 3023 O O . GLY A 1 375 ? 0.931 13.900 -0.468 1.00 90.12 375 GLY A O 1
ATOM 3024 N N . GLN A 1 376 ? 0.406 14.477 1.633 1.00 88.06 376 GLN A N 1
ATOM 3025 C CA . GLN A 1 376 ? 0.669 15.902 1.450 1.00 88.06 376 GLN A CA 1
ATOM 3026 C C . GLN A 1 376 ? 2.150 16.175 1.117 1.00 88.06 376 GLN A C 1
ATOM 3028 O O . GLN A 1 376 ? 3.061 15.406 1.435 1.00 88.06 376 GLN A O 1
ATOM 3033 N N . THR A 1 377 ? 2.436 17.273 0.428 1.00 86.19 377 THR A N 1
ATOM 3034 C CA . THR A 1 377 ? 3.810 17.759 0.249 1.00 86.19 377 THR A CA 1
ATOM 3035 C C . THR A 1 377 ? 4.531 17.925 1.586 1.00 86.19 377 THR A C 1
ATOM 3037 O O . THR A 1 377 ? 3.995 18.475 2.545 1.00 86.19 377 THR A O 1
ATOM 3040 N N . GLY A 1 378 ? 5.771 17.435 1.648 1.00 81.88 378 GLY A N 1
ATOM 3041 C CA . GLY A 1 378 ? 6.599 17.510 2.851 1.00 81.88 378 GLY A CA 1
ATOM 3042 C C . GLY A 1 378 ? 6.325 16.432 3.905 1.00 81.88 378 GLY A C 1
ATOM 3043 O O . GLY A 1 378 ? 7.019 16.425 4.913 1.00 81.88 378 GLY A O 1
ATOM 3044 N N . THR A 1 379 ? 5.394 15.493 3.685 1.00 85.38 379 THR A N 1
ATOM 3045 C CA . THR A 1 379 ? 5.134 14.384 4.633 1.00 85.38 379 THR A CA 1
ATOM 3046 C C . THR A 1 379 ? 6.051 13.173 4.464 1.00 85.38 379 THR A C 1
ATOM 3048 O O . THR A 1 379 ? 5.885 12.183 5.166 1.00 85.38 379 THR A O 1
ATOM 3051 N N . GLY A 1 380 ? 7.016 13.237 3.541 1.00 88.12 380 GLY A N 1
ATOM 3052 C CA . GLY A 1 380 ? 8.047 12.208 3.396 1.00 88.12 380 GLY A CA 1
ATOM 3053 C C . GLY A 1 380 ? 7.926 11.284 2.184 1.00 88.12 380 GLY A C 1
ATOM 3054 O O . GLY A 1 380 ? 8.738 10.382 2.092 1.00 88.12 380 GLY A O 1
ATOM 3055 N N . LYS A 1 381 ? 7.018 11.517 1.222 1.00 91.62 381 LYS A N 1
ATOM 3056 C CA . LYS A 1 381 ? 6.880 10.679 0.003 1.00 91.62 381 LYS A CA 1
ATOM 3057 C C . LYS A 1 381 ? 8.209 10.391 -0.710 1.00 91.62 381 LYS A C 1
ATOM 3059 O O . LYS A 1 381 ? 8.664 9.254 -0.732 1.00 91.62 381 LYS A O 1
ATOM 3064 N N . THR A 1 382 ? 8.879 11.435 -1.205 1.00 90.31 382 THR A N 1
ATOM 3065 C CA . THR A 1 382 ? 10.182 11.313 -1.880 1.00 90.31 382 THR A CA 1
ATOM 3066 C C . THR A 1 382 ? 11.267 10.766 -0.945 1.00 90.31 382 THR A C 1
ATOM 3068 O O . THR A 1 382 ? 12.156 10.050 -1.390 1.00 90.31 382 THR A O 1
ATOM 3071 N N . TYR A 1 383 ? 11.190 11.042 0.362 1.00 90.69 383 TYR A N 1
ATOM 3072 C CA . TYR A 1 383 ? 12.122 10.463 1.330 1.00 90.69 383 TYR A CA 1
ATOM 3073 C C . TYR A 1 383 ? 11.905 8.949 1.487 1.00 90.69 383 TYR A C 1
ATOM 3075 O O . TYR A 1 383 ? 12.872 8.206 1.496 1.00 90.69 383 TYR A O 1
ATOM 3083 N N . THR A 1 384 ? 10.672 8.450 1.528 1.00 92.25 384 THR A N 1
ATOM 3084 C CA . THR A 1 384 ? 10.411 7.004 1.544 1.00 92.25 384 THR A CA 1
ATOM 3085 C C . THR A 1 384 ? 10.776 6.347 0.209 1.00 92.25 384 THR A C 1
ATOM 3087 O O . THR A 1 384 ? 11.358 5.264 0.200 1.00 92.25 384 THR A O 1
ATOM 3090 N N . MET A 1 385 ? 10.484 7.009 -0.917 1.00 93.62 385 MET A N 1
ATOM 3091 C CA . MET A 1 385 ? 10.761 6.477 -2.256 1.00 93.62 385 MET A CA 1
ATOM 3092 C C . MET A 1 385 ? 12.262 6.437 -2.578 1.00 93.62 385 MET A C 1
ATOM 3094 O O . MET A 1 385 ? 12.803 5.377 -2.887 1.00 93.62 385 MET A O 1
ATOM 3098 N N . GLU A 1 386 ? 12.953 7.571 -2.470 1.00 91.69 386 GLU A N 1
ATOM 3099 C CA . GLU A 1 386 ? 14.371 7.720 -2.828 1.00 91.69 386 GLU A CA 1
ATOM 3100 C C . GLU A 1 386 ? 15.283 7.800 -1.599 1.00 91.69 386 GLU A C 1
ATOM 3102 O O . GLU A 1 386 ? 16.362 7.211 -1.569 1.00 91.69 386 GLU A O 1
ATOM 3107 N N . GLY A 1 387 ? 14.855 8.507 -0.554 1.00 89.88 387 GLY A N 1
ATOM 3108 C CA . GLY A 1 387 ? 15.667 8.730 0.642 1.00 89.88 387 GLY A CA 1
ATOM 3109 C C . GLY A 1 387 ? 16.899 9.588 0.364 1.00 89.88 387 GLY A C 1
ATOM 3110 O O . GLY A 1 387 ? 16.851 10.527 -0.432 1.00 89.88 387 GLY A O 1
ATOM 3111 N N . LYS A 1 388 ? 18.008 9.302 1.050 1.00 85.75 388 LYS A N 1
ATOM 3112 C CA . LYS A 1 388 ? 19.302 9.957 0.806 1.00 85.75 388 LYS A CA 1
ATOM 3113 C C . LYS A 1 388 ? 20.236 8.991 0.088 1.00 85.75 388 LYS A C 1
ATOM 3115 O O . LYS A 1 388 ? 20.715 8.035 0.682 1.00 85.75 388 LYS A O 1
ATOM 3120 N N . SER A 1 389 ? 20.541 9.269 -1.176 1.00 80.62 389 SER A N 1
ATOM 3121 C CA . SER A 1 389 ? 21.373 8.395 -2.019 1.00 80.62 389 SER A CA 1
ATOM 3122 C C . SER A 1 389 ? 22.782 8.147 -1.458 1.00 80.62 389 SER A C 1
ATOM 3124 O O . SER A 1 389 ? 23.330 7.051 -1.609 1.00 80.62 389 SER A O 1
ATOM 3126 N N . THR A 1 390 ? 23.351 9.151 -0.785 1.00 82.31 390 THR A N 1
ATOM 3127 C CA . THR A 1 390 ? 24.710 9.132 -0.224 1.00 82.31 390 THR A CA 1
ATOM 3128 C C . THR A 1 390 ? 24.835 8.357 1.086 1.00 82.31 390 THR A C 1
ATOM 3130 O O . THR A 1 390 ? 25.952 8.055 1.489 1.00 82.31 390 THR A O 1
ATOM 3133 N N . ASP A 1 391 ? 23.724 8.075 1.767 1.00 85.81 391 ASP A N 1
ATOM 3134 C CA . ASP A 1 391 ? 23.709 7.464 3.097 1.00 85.81 391 ASP A CA 1
ATOM 3135 C C . ASP A 1 391 ? 22.987 6.105 3.036 1.00 85.81 391 ASP A C 1
ATOM 3137 O O . ASP A 1 391 ? 21.762 6.083 2.879 1.00 85.81 391 ASP A O 1
ATOM 3141 N N . PRO A 1 392 ? 23.715 4.973 3.136 1.00 84.62 392 PRO A N 1
ATOM 3142 C CA . PRO A 1 392 ? 23.146 3.632 3.001 1.00 84.62 392 PRO A CA 1
ATOM 3143 C C . PRO A 1 392 ? 21.974 3.332 3.942 1.00 84.62 392 PRO A C 1
ATOM 3145 O O . PRO A 1 392 ? 21.034 2.650 3.533 1.00 84.62 392 PRO A O 1
ATOM 3148 N N . GLU A 1 393 ? 21.985 3.856 5.172 1.00 84.94 393 GLU A N 1
ATOM 3149 C CA . GLU A 1 393 ? 20.909 3.616 6.146 1.00 84.94 393 GLU A CA 1
ATOM 3150 C C . GLU A 1 393 ? 19.639 4.406 5.814 1.00 84.94 393 GLU A C 1
ATOM 3152 O O . GLU A 1 393 ? 18.527 4.013 6.165 1.00 84.94 393 GLU A O 1
ATOM 3157 N N . GLN A 1 394 ? 19.799 5.522 5.106 1.00 87.06 394 GLN A N 1
ATOM 3158 C CA . GLN A 1 394 ? 18.730 6.458 4.770 1.00 87.06 394 GLN A CA 1
ATOM 3159 C C . GLN A 1 394 ? 18.241 6.299 3.323 1.00 87.06 394 GLN A C 1
ATOM 3161 O O . GLN A 1 394 ? 17.383 7.072 2.881 1.00 87.06 394 GLN A O 1
ATOM 3166 N N . ARG A 1 395 ? 18.772 5.324 2.573 1.00 92.19 395 ARG A N 1
ATOM 3167 C CA . ARG A 1 395 ? 18.312 4.971 1.224 1.00 92.19 395 ARG A CA 1
ATOM 3168 C C . ARG A 1 395 ? 16.856 4.517 1.254 1.00 92.19 395 ARG A C 1
ATOM 3170 O O . ARG A 1 395 ? 16.481 3.664 2.055 1.00 92.19 395 ARG A O 1
ATOM 3177 N N . GLY A 1 396 ? 16.049 5.092 0.368 1.00 93.94 396 GLY A N 1
ATOM 3178 C CA . GLY A 1 396 ? 14.639 4.749 0.219 1.00 93.94 396 GLY A CA 1
ATOM 3179 C C . GLY A 1 396 ? 14.414 3.412 -0.486 1.00 93.94 396 GLY A C 1
ATOM 3180 O O . GLY A 1 396 ? 15.353 2.729 -0.909 1.00 93.94 396 GLY A O 1
ATOM 3181 N N . VAL A 1 397 ? 13.138 3.058 -0.638 1.00 95.69 397 VAL A N 1
ATOM 3182 C CA . VAL A 1 397 ? 12.698 1.776 -1.211 1.00 95.69 397 VAL A CA 1
ATOM 3183 C C . VAL A 1 397 ? 13.233 1.533 -2.623 1.00 95.69 397 VAL A C 1
ATOM 3185 O O . VAL A 1 397 ? 13.580 0.400 -2.925 1.00 95.69 397 VAL A O 1
ATOM 3188 N N . ILE A 1 398 ? 13.383 2.562 -3.470 1.00 95.44 398 ILE A N 1
ATOM 3189 C CA . ILE A 1 398 ? 13.873 2.390 -4.851 1.00 95.44 398 ILE A CA 1
ATOM 3190 C C . ILE A 1 398 ? 15.282 1.785 -4.858 1.00 95.44 398 ILE A C 1
ATOM 3192 O O . ILE A 1 398 ? 15.522 0.798 -5.551 1.00 95.44 398 ILE A O 1
ATOM 3196 N N . TYR A 1 399 ? 16.203 2.338 -4.062 1.00 95.12 399 TYR A N 1
ATOM 3197 C CA . TYR A 1 399 ? 17.575 1.832 -3.980 1.00 95.12 399 TYR A CA 1
ATOM 3198 C C . TYR A 1 399 ? 17.621 0.423 -3.389 1.00 95.12 399 TYR A C 1
ATOM 3200 O O . TYR A 1 399 ? 18.314 -0.434 -3.922 1.00 95.12 399 TYR A O 1
ATOM 3208 N N . LYS A 1 400 ? 16.834 0.163 -2.339 1.00 95.31 400 LYS A N 1
ATOM 3209 C CA . LYS A 1 400 ? 16.770 -1.163 -1.712 1.00 95.31 400 LYS A CA 1
ATOM 3210 C C . LYS A 1 400 ? 16.181 -2.226 -2.650 1.00 95.31 400 LYS A C 1
ATOM 3212 O O . LYS A 1 400 ? 16.696 -3.336 -2.695 1.00 95.31 400 LYS A O 1
ATOM 3217 N N . CYS A 1 401 ? 15.164 -1.882 -3.449 1.00 96.75 401 CYS A N 1
ATOM 3218 C CA . CYS A 1 401 ? 14.634 -2.758 -4.499 1.00 96.75 401 CYS A CA 1
ATOM 3219 C C . CYS A 1 401 ? 15.697 -3.078 -5.553 1.00 96.75 401 CYS A C 1
ATOM 3221 O O . CYS A 1 401 ? 15.819 -4.229 -5.959 1.00 96.75 401 CYS A O 1
ATOM 3223 N N . ILE A 1 402 ? 16.451 -2.068 -6.002 1.00 96.38 402 ILE A N 1
ATOM 3224 C CA . ILE A 1 402 ? 17.548 -2.248 -6.961 1.00 96.38 402 ILE A CA 1
ATOM 3225 C C . ILE A 1 402 ? 18.592 -3.218 -6.400 1.00 96.38 402 ILE A C 1
ATOM 3227 O O . ILE A 1 402 ? 18.933 -4.188 -7.075 1.00 96.38 402 ILE A O 1
ATOM 3231 N N . ASP A 1 403 ? 19.070 -2.965 -5.180 1.00 95.44 403 ASP A N 1
ATOM 3232 C CA . ASP A 1 403 ? 20.097 -3.785 -4.536 1.00 95.44 403 ASP A CA 1
ATOM 3233 C C . ASP A 1 403 ? 19.600 -5.239 -4.407 1.00 95.44 403 ASP A C 1
ATOM 3235 O O . ASP A 1 403 ? 20.258 -6.155 -4.895 1.00 95.44 403 ASP A O 1
ATOM 3239 N N . HIS A 1 404 ? 18.372 -5.444 -3.914 1.00 96.69 404 HIS A N 1
ATOM 3240 C CA . HIS A 1 404 ? 17.766 -6.773 -3.773 1.00 96.69 404 HIS A CA 1
ATOM 3241 C C . HIS A 1 404 ? 17.608 -7.523 -5.108 1.00 96.69 404 HIS A C 1
ATOM 3243 O O . HIS A 1 404 ? 17.922 -8.710 -5.185 1.00 96.69 404 HIS A O 1
ATOM 3249 N N . ILE A 1 405 ? 17.158 -6.848 -6.175 1.00 97.00 405 ILE A N 1
ATOM 3250 C CA . ILE A 1 405 ? 17.010 -7.470 -7.502 1.00 97.00 405 ILE A CA 1
ATOM 3251 C C . ILE A 1 405 ? 18.364 -7.983 -7.998 1.00 97.00 405 ILE A C 1
ATOM 3253 O O . ILE A 1 405 ? 18.470 -9.132 -8.419 1.00 97.00 405 ILE A O 1
ATOM 3257 N N . PHE A 1 406 ? 19.411 -7.157 -7.944 1.00 96.62 406 PHE A N 1
ATOM 3258 C CA . PHE A 1 406 ? 20.728 -7.561 -8.439 1.00 96.62 406 PHE A CA 1
ATOM 3259 C C . PHE A 1 406 ? 21.429 -8.565 -7.516 1.00 96.62 406 PHE A C 1
ATOM 3261 O O . PHE A 1 406 ? 22.140 -9.435 -8.014 1.00 96.62 406 PHE A O 1
ATOM 3268 N N . GLU A 1 407 ? 21.208 -8.506 -6.202 1.00 95.75 407 GLU A N 1
ATOM 3269 C CA . GLU A 1 407 ? 21.652 -9.545 -5.265 1.00 95.75 407 GLU A CA 1
ATOM 3270 C C . GLU A 1 407 ? 21.025 -10.903 -5.601 1.00 95.75 407 GLU A C 1
ATOM 3272 O O . GLU A 1 407 ? 21.745 -11.898 -5.695 1.00 95.75 407 GLU A O 1
ATOM 3277 N N . HIS A 1 408 ? 19.716 -10.941 -5.871 1.00 95.00 408 HIS A N 1
ATOM 3278 C CA . HIS A 1 408 ? 19.028 -12.162 -6.289 1.00 95.00 408 HIS A CA 1
ATOM 3279 C C . HIS A 1 408 ? 19.575 -12.705 -7.613 1.00 95.00 408 HIS A C 1
ATOM 3281 O O . HIS A 1 408 ? 19.861 -13.897 -7.721 1.00 95.00 408 HIS A O 1
ATOM 3287 N N . ILE A 1 409 ? 19.767 -11.837 -8.611 1.00 93.81 409 ILE A N 1
ATOM 3288 C CA . ILE A 1 409 ? 20.318 -12.222 -9.919 1.00 93.81 409 ILE A CA 1
ATOM 3289 C C . ILE A 1 409 ? 21.721 -12.818 -9.761 1.00 93.81 409 ILE A C 1
ATOM 3291 O O . ILE A 1 409 ? 22.006 -13.865 -10.333 1.00 93.81 409 ILE A O 1
ATOM 3295 N N . ASN A 1 410 ? 22.580 -12.193 -8.952 1.00 93.25 410 ASN A N 1
ATOM 3296 C CA . ASN A 1 410 ? 23.947 -12.665 -8.721 1.00 93.25 410 ASN A CA 1
ATOM 3297 C C . ASN A 1 410 ? 24.006 -13.974 -7.915 1.00 93.25 410 ASN A C 1
ATOM 3299 O O . ASN A 1 410 ? 24.959 -14.736 -8.061 1.00 93.25 410 ASN A O 1
ATOM 3303 N N . ALA A 1 411 ? 23.016 -14.232 -7.056 1.00 93.12 411 ALA A N 1
ATOM 3304 C CA . ALA A 1 411 ? 22.910 -15.466 -6.276 1.00 93.12 411 ALA A CA 1
ATOM 3305 C C . ALA A 1 411 ? 22.235 -16.620 -7.045 1.00 93.12 411 ALA A C 1
ATOM 3307 O O . ALA A 1 411 ? 22.344 -17.785 -6.646 1.00 93.12 411 ALA A O 1
ATOM 3308 N N . SER A 1 412 ? 21.523 -16.315 -8.130 1.00 89.62 412 SER A N 1
ATOM 3309 C CA . SER A 1 412 ? 20.769 -17.292 -8.913 1.00 89.62 412 SER A CA 1
ATOM 3310 C C . SER A 1 412 ? 21.677 -18.124 -9.816 1.00 89.62 412 SER A C 1
ATOM 3312 O O . SER A 1 412 ? 22.601 -17.621 -10.448 1.00 89.62 412 SER A O 1
ATOM 3314 N N . HIS A 1 413 ? 21.383 -19.422 -9.902 1.00 83.50 413 HIS A N 1
ATOM 3315 C CA . HIS A 1 413 ? 22.084 -20.373 -10.763 1.00 83.50 413 HIS A CA 1
ATOM 3316 C C . HIS A 1 413 ? 21.070 -20.979 -11.748 1.00 83.50 413 HIS A C 1
ATOM 3318 O O . HIS A 1 413 ? 19.935 -21.251 -11.363 1.00 83.50 413 HIS A O 1
ATOM 3324 N N . ASN A 1 414 ? 21.469 -21.222 -13.003 1.00 83.38 414 ASN A N 1
ATOM 3325 C CA . ASN A 1 414 ? 20.623 -21.789 -14.074 1.00 83.38 414 ASN A CA 1
ATOM 3326 C C . ASN A 1 414 ? 19.432 -20.917 -14.526 1.00 83.38 414 ASN A C 1
ATOM 3328 O O . ASN A 1 414 ? 18.431 -21.438 -15.021 1.00 83.38 414 ASN A O 1
ATOM 3332 N N . GLN A 1 415 ? 19.536 -19.600 -14.367 1.00 87.81 415 GLN A N 1
ATOM 3333 C CA . GLN A 1 415 ? 18.548 -18.632 -14.839 1.00 87.81 415 GLN A CA 1
ATOM 3334 C C . GLN A 1 415 ? 19.268 -17.473 -15.524 1.00 87.81 415 GLN A C 1
ATOM 3336 O O . GLN A 1 415 ? 20.315 -17.027 -15.051 1.00 87.81 415 GLN A O 1
ATOM 3341 N N . GLU A 1 416 ? 18.710 -16.984 -16.626 1.00 90.25 416 GLU A N 1
ATOM 3342 C CA . GLU A 1 416 ? 19.208 -15.797 -17.317 1.00 90.25 416 GLU A CA 1
ATOM 3343 C C . GLU A 1 416 ? 18.259 -14.628 -17.081 1.00 90.25 416 GLU A C 1
ATOM 3345 O O . GLU A 1 416 ? 17.052 -14.743 -17.289 1.00 90.25 416 GLU A O 1
ATOM 3350 N N . TYR A 1 417 ? 18.815 -13.490 -16.669 1.00 93.62 417 TYR A N 1
ATOM 3351 C CA . TYR A 1 417 ? 18.044 -12.300 -16.335 1.00 93.62 417 TYR A CA 1
ATOM 3352 C C . TYR A 1 417 ? 18.350 -11.144 -17.282 1.00 93.62 417 TYR A C 1
ATOM 3354 O O . TYR A 1 417 ? 19.508 -10.853 -17.592 1.00 93.62 417 TYR A O 1
ATOM 3362 N N . LEU A 1 418 ? 17.302 -10.428 -17.682 1.00 94.00 418 LEU A N 1
ATOM 3363 C CA . LEU A 1 418 ? 17.385 -9.176 -18.418 1.00 94.00 418 LEU A CA 1
ATOM 3364 C C . LEU A 1 418 ? 16.644 -8.084 -17.646 1.00 94.00 418 LEU A C 1
ATOM 3366 O O . LEU A 1 418 ? 15.421 -8.115 -17.523 1.00 94.00 418 LEU A O 1
ATOM 3370 N N . VAL A 1 419 ? 17.384 -7.094 -17.146 1.00 96.62 419 VAL A N 1
ATOM 3371 C CA . VAL A 1 419 ? 16.807 -5.975 -16.389 1.00 96.62 419 VAL A CA 1
ATOM 3372 C C . VAL A 1 419 ? 16.769 -4.726 -17.255 1.00 96.62 419 VAL A C 1
ATOM 3374 O O . VAL A 1 419 ? 17.782 -4.303 -17.819 1.00 96.62 419 VAL A O 1
ATOM 3377 N N . ARG A 1 420 ? 15.592 -4.110 -17.352 1.00 96.38 420 ARG A N 1
ATOM 3378 C CA . ARG A 1 420 ? 15.381 -2.845 -18.054 1.00 96.38 420 ARG A CA 1
ATOM 3379 C C . ARG A 1 420 ? 14.777 -1.807 -17.123 1.00 96.38 420 ARG A C 1
ATOM 3381 O O . ARG A 1 420 ? 13.854 -2.111 -16.373 1.00 96.38 420 ARG A O 1
ATOM 3388 N N . ALA A 1 421 ? 15.240 -0.570 -17.238 1.00 96.94 421 ALA A N 1
ATOM 3389 C CA . ALA A 1 421 ? 14.729 0.562 -16.483 1.00 96.94 421 ALA A CA 1
ATOM 3390 C C . ALA A 1 421 ? 14.136 1.630 -17.409 1.00 96.94 421 ALA A C 1
ATOM 3392 O O . ALA A 1 421 ? 14.724 1.998 -18.431 1.00 96.94 421 ALA A O 1
ATOM 3393 N N . SER A 1 422 ? 12.976 2.149 -17.027 1.00 95.94 422 SER A N 1
ATOM 3394 C CA . SER A 1 422 ? 12.306 3.282 -17.664 1.00 95.94 422 SER A CA 1
ATOM 3395 C C . SER A 1 422 ? 11.930 4.297 -16.595 1.00 95.94 422 SER A C 1
ATOM 3397 O O . SER A 1 422 ? 11.589 3.922 -15.476 1.00 95.94 422 SER A O 1
ATOM 3399 N N . TYR A 1 423 ? 11.972 5.585 -16.928 1.00 95.44 423 TYR A N 1
ATOM 3400 C CA . TYR A 1 423 ? 11.606 6.633 -15.983 1.00 95.44 423 TYR A CA 1
ATOM 3401 C C . TYR A 1 423 ? 10.768 7.695 -16.682 1.00 95.44 423 TYR A C 1
ATOM 3403 O O . TYR A 1 423 ? 11.204 8.283 -17.672 1.00 95.44 423 TYR A O 1
ATOM 3411 N N . LEU A 1 424 ? 9.553 7.917 -16.187 1.00 93.62 424 LEU A N 1
ATOM 3412 C CA . LEU A 1 424 ? 8.628 8.886 -16.755 1.00 93.62 424 LEU A CA 1
ATOM 3413 C C . LEU A 1 424 ? 8.056 9.809 -15.689 1.00 93.62 424 LEU A C 1
ATOM 3415 O O . LEU A 1 424 ? 7.983 9.472 -14.506 1.00 93.62 424 LEU A O 1
ATOM 3419 N N . GLU A 1 425 ? 7.591 10.955 -16.158 1.00 92.06 425 GLU A N 1
ATOM 3420 C CA . GLU A 1 425 ? 6.872 11.939 -15.371 1.00 92.06 425 GLU A CA 1
ATOM 3421 C C . GLU A 1 425 ? 5.494 12.211 -15.978 1.00 92.06 425 GLU A C 1
ATOM 3423 O O . GLU A 1 425 ? 5.334 12.282 -17.200 1.00 92.06 425 GLU A O 1
ATOM 3428 N N . ILE A 1 426 ? 4.503 12.403 -15.109 1.00 90.75 426 ILE A N 1
ATOM 3429 C CA . ILE A 1 426 ? 3.211 12.987 -15.454 1.00 90.75 426 ILE A CA 1
ATOM 3430 C C . ILE A 1 426 ? 3.154 14.386 -14.848 1.00 90.75 426 ILE A C 1
ATOM 3432 O O . ILE A 1 426 ? 3.058 14.546 -13.627 1.00 90.75 426 ILE A O 1
ATOM 3436 N N . TYR A 1 427 ? 3.183 15.399 -15.709 1.00 86.62 427 TYR A N 1
ATOM 3437 C CA . TYR A 1 427 ? 3.092 16.802 -15.319 1.00 86.62 427 TYR A CA 1
ATOM 3438 C C . TYR A 1 427 ? 2.019 17.497 -16.155 1.00 86.62 427 TYR A C 1
ATOM 3440 O O . TYR A 1 427 ? 2.042 17.441 -17.381 1.00 86.62 427 TYR A O 1
ATOM 3448 N N . GLN A 1 428 ? 1.048 18.131 -15.491 1.00 82.19 428 GLN A N 1
ATOM 3449 C CA . GLN A 1 428 ? -0.102 18.786 -16.133 1.00 82.19 428 GLN A CA 1
ATOM 3450 C C . GLN A 1 428 ? -0.900 17.891 -17.110 1.00 82.19 428 GLN A C 1
ATOM 3452 O O . GLN A 1 428 ? -1.335 18.367 -18.159 1.00 82.19 428 GLN A O 1
ATOM 3457 N N . GLU A 1 429 ? -1.115 16.616 -16.764 1.00 86.50 429 GLU A N 1
ATOM 3458 C CA . GLU A 1 429 ? -1.714 15.594 -17.646 1.00 86.50 429 GLU A CA 1
ATOM 3459 C C . GLU A 1 429 ? -0.929 15.337 -18.943 1.00 86.50 429 GLU A C 1
ATOM 3461 O O . GLU A 1 429 ? -1.461 14.759 -19.888 1.00 86.50 429 GLU A O 1
ATOM 3466 N N . GLU A 1 430 ? 0.352 15.700 -19.005 1.00 87.88 430 GLU A N 1
ATOM 3467 C CA . GLU A 1 430 ? 1.256 15.336 -20.094 1.00 87.88 430 GLU A CA 1
ATOM 3468 C C . GLU A 1 430 ? 2.315 14.339 -19.634 1.00 87.88 430 GLU A C 1
ATOM 3470 O O . GLU A 1 430 ? 2.821 14.416 -18.515 1.00 87.88 430 GLU A O 1
ATOM 3475 N N . LEU A 1 431 ? 2.617 13.380 -20.511 1.00 90.50 431 LEU A N 1
ATOM 3476 C CA . LEU A 1 431 ? 3.637 12.364 -20.278 1.00 90.50 431 LEU A CA 1
ATOM 3477 C C . LEU A 1 431 ? 4.977 12.870 -20.795 1.00 90.50 431 LEU A C 1
ATOM 3479 O O . LEU A 1 431 ? 5.073 13.294 -21.947 1.00 90.50 431 LEU A O 1
ATOM 3483 N N . ARG A 1 432 ? 6.008 12.773 -19.959 1.00 91.00 432 ARG A N 1
ATOM 3484 C CA . ARG A 1 432 ? 7.381 13.148 -20.296 1.00 91.00 432 ARG A CA 1
ATOM 3485 C C . ARG A 1 432 ? 8.319 11.979 -20.033 1.00 91.00 432 ARG A C 1
ATOM 3487 O O . ARG A 1 432 ? 8.254 11.352 -18.977 1.00 91.00 432 ARG A O 1
ATOM 3494 N N . ASP A 1 433 ? 9.184 11.696 -20.999 1.00 93.25 433 ASP A N 1
ATOM 3495 C CA . ASP A 1 433 ? 10.268 10.731 -20.837 1.00 93.25 433 ASP A CA 1
ATOM 3496 C C . ASP A 1 433 ? 11.419 11.403 -20.081 1.00 93.25 433 ASP A C 1
ATOM 3498 O O . ASP A 1 433 ? 12.041 12.333 -20.597 1.00 93.25 433 ASP A O 1
ATOM 3502 N N . LEU A 1 434 ? 11.714 10.951 -18.861 1.00 92.44 434 LEU A N 1
ATOM 3503 C CA . LEU A 1 434 ? 12.795 11.536 -18.068 1.00 92.44 434 LEU A CA 1
ATOM 3504 C C . LEU A 1 434 ? 14.178 11.054 -18.522 1.00 92.44 434 LEU A C 1
ATOM 3506 O O . LEU A 1 434 ? 15.184 11.632 -18.121 1.00 92.44 434 LEU A O 1
ATOM 3510 N N . LEU A 1 435 ? 14.278 10.028 -19.367 1.00 91.88 435 LEU A N 1
ATOM 3511 C CA . LEU A 1 435 ? 15.561 9.549 -19.889 1.00 91.88 435 LEU A CA 1
ATOM 3512 C C . LEU A 1 435 ? 15.956 10.275 -21.180 1.00 91.88 435 LEU A C 1
ATOM 3514 O O . LEU A 1 435 ? 17.148 10.451 -21.447 1.00 91.88 435 LEU A O 1
ATOM 3518 N N . GLU A 1 436 ? 14.979 10.771 -21.935 1.00 87.19 436 GLU A N 1
ATOM 3519 C CA . GLU A 1 436 ? 15.166 11.551 -23.164 1.00 87.19 436 GLU A CA 1
ATOM 3520 C C . GLU A 1 436 ? 14.407 12.889 -23.114 1.00 87.19 436 GLU A C 1
ATOM 3522 O O . GLU A 1 436 ? 13.587 13.185 -23.978 1.00 87.19 436 GLU A O 1
ATOM 3527 N N . ALA A 1 437 ? 14.698 13.721 -22.110 1.00 70.12 437 ALA A N 1
ATOM 3528 C CA . ALA A 1 437 ? 13.966 14.969 -21.864 1.00 70.12 437 ALA A CA 1
ATOM 3529 C C . ALA A 1 437 ? 14.062 16.018 -22.993 1.00 70.12 437 ALA A C 1
ATOM 3531 O O . ALA A 1 437 ? 13.162 16.838 -23.141 1.00 70.12 437 ALA A O 1
ATOM 3532 N N . GLU A 1 438 ? 15.118 15.983 -23.812 1.00 70.31 438 GLU A N 1
ATOM 3533 C CA . GLU A 1 438 ? 15.290 16.869 -24.980 1.00 70.31 438 GLU A CA 1
ATOM 3534 C C . GLU A 1 438 ? 14.505 16.399 -26.219 1.00 70.31 438 GLU A C 1
ATOM 3536 O O . GLU A 1 438 ? 14.507 17.039 -27.271 1.00 70.31 438 GLU A O 1
ATOM 3541 N N . SER A 1 439 ? 13.841 15.250 -26.123 1.00 69.81 439 SER A N 1
ATOM 3542 C CA . SER A 1 439 ? 13.112 14.648 -27.226 1.00 69.81 439 SER A CA 1
ATOM 3543 C C . SER A 1 439 ? 11.720 15.262 -27.363 1.00 69.81 439 SER A C 1
ATOM 3545 O O . SER A 1 439 ? 10.911 15.207 -26.443 1.00 69.81 439 SER A O 1
ATOM 3547 N N . ASN A 1 440 ? 11.371 15.747 -28.558 1.00 71.06 440 ASN A N 1
ATOM 3548 C CA . ASN A 1 440 ? 10.010 16.206 -28.890 1.00 71.06 440 ASN A CA 1
ATOM 3549 C C . ASN A 1 440 ? 9.001 15.047 -29.074 1.00 71.06 440 ASN A C 1
ATOM 3551 O O . ASN A 1 440 ? 7.965 15.205 -29.728 1.00 71.06 440 ASN A O 1
ATOM 3555 N N . LYS A 1 441 ? 9.305 13.855 -28.545 1.00 79.31 441 LYS A N 1
ATOM 3556 C CA . LYS A 1 441 ? 8.433 12.680 -28.613 1.00 79.31 441 LYS A CA 1
ATOM 3557 C C . LYS A 1 441 ? 7.152 12.941 -27.823 1.00 79.31 441 LYS A C 1
ATOM 3559 O O . LYS A 1 441 ? 7.186 13.235 -26.632 1.00 79.31 441 LYS A O 1
ATOM 3564 N N . LYS A 1 442 ? 6.004 12.774 -28.481 1.00 81.94 442 LYS A N 1
ATOM 3565 C CA . LYS A 1 442 ? 4.701 12.743 -27.809 1.00 81.94 442 LYS A CA 1
ATOM 3566 C C . LYS A 1 442 ? 4.422 11.324 -27.330 1.00 81.94 442 LYS A C 1
ATOM 3568 O O . LYS A 1 442 ? 4.179 10.438 -28.145 1.00 81.94 442 LYS A O 1
ATOM 3573 N N . LEU A 1 443 ? 4.472 11.126 -26.018 1.00 90.12 443 LEU A N 1
ATOM 3574 C CA . LEU A 1 443 ? 4.152 9.851 -25.387 1.00 90.12 443 LEU A CA 1
ATOM 3575 C C . LEU A 1 443 ? 2.635 9.672 -25.256 1.00 90.12 443 LEU A C 1
ATOM 3577 O O . LEU A 1 443 ? 1.917 10.583 -24.836 1.00 90.12 443 LEU A O 1
ATOM 3581 N N . GLU A 1 444 ? 2.151 8.469 -25.560 1.00 90.25 444 GLU A N 1
ATOM 3582 C CA . GLU A 1 444 ? 0.729 8.125 -25.497 1.00 90.25 444 GLU A CA 1
ATOM 3583 C C . GLU A 1 444 ? 0.494 6.841 -24.703 1.00 90.25 444 GLU A C 1
ATOM 3585 O O . GLU A 1 444 ? 1.243 5.869 -24.814 1.00 90.25 444 GLU A O 1
ATOM 3590 N N . VAL A 1 445 ? -0.599 6.822 -23.938 1.00 91.50 445 VAL A N 1
ATOM 3591 C CA . VAL A 1 445 ? -1.048 5.642 -23.193 1.00 91.50 445 VAL A CA 1
ATOM 3592 C C . VAL A 1 445 ? -1.855 4.724 -24.109 1.00 91.50 445 VAL A C 1
ATOM 3594 O O . VAL A 1 445 ? -2.918 5.118 -24.607 1.00 91.50 445 VAL A O 1
ATOM 3597 N N . LYS A 1 446 ? -1.384 3.489 -24.286 1.00 89.31 446 LYS A N 1
ATOM 3598 C CA . LYS A 1 446 ? -2.017 2.444 -25.098 1.00 89.31 446 LYS A CA 1
ATOM 3599 C C . LYS A 1 446 ? -2.347 1.208 -24.266 1.00 89.31 446 LYS A C 1
ATOM 3601 O O . LYS A 1 446 ? -1.739 0.959 -23.232 1.00 89.31 446 LYS A O 1
ATOM 3606 N N . GLU A 1 447 ? -3.332 0.454 -24.729 1.00 84.06 447 GLU A N 1
ATOM 3607 C CA . GLU A 1 447 ? -3.747 -0.823 -24.143 1.00 84.06 447 GLU A CA 1
ATOM 3608 C C . GLU A 1 447 ? -3.097 -1.956 -24.947 1.00 84.06 447 GLU A C 1
ATOM 3610 O O . GLU A 1 447 ? -2.970 -1.852 -26.173 1.00 84.06 447 GLU A O 1
ATOM 3615 N N . ARG A 1 448 ? -2.628 -3.005 -24.267 1.00 78.12 448 ARG A N 1
ATOM 3616 C CA . ARG A 1 448 ? -2.066 -4.180 -24.935 1.00 78.12 448 ARG A CA 1
ATOM 3617 C C . ARG A 1 448 ? -3.173 -5.170 -25.336 1.00 78.12 448 ARG A C 1
ATOM 3619 O O . ARG A 1 448 ? -4.215 -5.197 -24.682 1.00 78.12 448 ARG A O 1
ATOM 3626 N N . PRO A 1 449 ? -2.967 -5.997 -26.379 1.00 69.12 449 PRO A N 1
ATOM 3627 C CA . PRO A 1 449 ? -3.957 -6.991 -26.812 1.00 69.12 449 PRO A CA 1
ATOM 3628 C C . PRO A 1 449 ? -4.264 -8.074 -25.766 1.00 69.12 449 PRO A C 1
ATOM 3630 O O . PRO A 1 449 ? -5.386 -8.564 -25.708 1.00 69.12 449 PRO A O 1
ATOM 3633 N N . ASP A 1 450 ? -3.275 -8.431 -24.947 1.00 62.88 450 ASP A N 1
ATOM 3634 C CA . ASP A 1 450 ? -3.334 -9.385 -23.830 1.00 62.88 450 ASP A CA 1
ATOM 3635 C C . ASP A 1 450 ? -3.915 -8.775 -22.539 1.00 62.88 450 ASP A C 1
ATOM 3637 O O . ASP A 1 450 ? -4.050 -9.456 -21.524 1.00 62.88 450 ASP A O 1
ATOM 3641 N N . GLY A 1 451 ? -4.310 -7.500 -22.586 1.00 64.94 451 GLY A N 1
ATOM 3642 C CA . GLY A 1 451 ? -4.730 -6.727 -21.427 1.00 64.94 451 GLY A CA 1
ATOM 3643 C C . GLY A 1 451 ? -3.575 -5.951 -20.789 1.00 64.94 451 GLY A C 1
ATOM 3644 O O . GLY A 1 451 ? -2.395 -6.234 -20.980 1.00 64.94 451 GLY A O 1
ATOM 3645 N N . GLY A 1 452 ? -3.931 -4.916 -20.035 1.00 73.75 452 GLY A N 1
ATOM 3646 C CA . GLY A 1 452 ? -2.973 -4.030 -19.378 1.00 73.75 452 GLY A CA 1
ATOM 3647 C C . GLY A 1 452 ? -2.543 -2.831 -20.221 1.00 73.75 452 GLY A C 1
ATOM 3648 O O . GLY A 1 452 ? -2.815 -2.723 -21.422 1.00 73.75 452 GLY A O 1
ATOM 3649 N N . VAL A 1 453 ? -1.901 -1.874 -19.556 1.00 86.06 453 VAL A N 1
ATOM 3650 C CA . VAL A 1 453 ? -1.633 -0.538 -20.106 1.00 86.06 453 VAL A CA 1
ATOM 3651 C C . VAL A 1 453 ? -0.128 -0.298 -20.239 1.00 86.06 453 VAL A C 1
ATOM 3653 O O . VAL A 1 453 ? 0.668 -0.701 -19.394 1.00 86.06 453 VAL A O 1
ATOM 3656 N N . TYR A 1 454 ? 0.293 0.363 -21.320 1.00 88.56 454 TYR A N 1
ATOM 3657 C CA . TYR A 1 454 ? 1.686 0.749 -21.541 1.00 88.56 454 TYR A CA 1
ATOM 3658 C C . TYR A 1 454 ? 1.804 2.132 -22.183 1.00 88.56 454 TYR A C 1
ATOM 3660 O O . TYR A 1 454 ? 0.883 2.626 -22.834 1.00 88.56 454 TYR A O 1
ATOM 3668 N N . VAL A 1 455 ? 2.967 2.760 -22.016 1.00 91.62 455 VAL A N 1
ATOM 3669 C CA . VAL A 1 455 ? 3.295 4.013 -22.700 1.00 91.62 455 VAL A CA 1
ATOM 3670 C C . VAL A 1 455 ? 4.040 3.683 -23.985 1.00 91.62 455 VAL A C 1
ATOM 3672 O O . VAL A 1 455 ? 5.108 3.070 -23.958 1.00 91.62 455 VAL A O 1
ATOM 3675 N N . LYS A 1 456 ? 3.461 4.065 -25.122 1.00 89.19 456 LYS A N 1
ATOM 3676 C CA . LYS A 1 456 ? 4.091 3.873 -26.426 1.00 89.19 456 LYS A CA 1
ATOM 3677 C C . LYS A 1 456 ? 5.307 4.794 -26.550 1.00 89.19 456 LYS A C 1
ATOM 3679 O O . LYS A 1 456 ? 5.233 5.958 -26.170 1.00 89.19 456 LYS A O 1
ATOM 3684 N N . ASP A 1 457 ? 6.385 4.264 -27.126 1.00 88.56 457 ASP A N 1
ATOM 3685 C CA . ASP A 1 457 ? 7.629 4.983 -27.430 1.00 88.56 457 ASP A CA 1
ATOM 3686 C C . ASP A 1 457 ? 8.395 5.486 -26.185 1.00 88.56 457 ASP A C 1
ATOM 3688 O O . ASP A 1 457 ? 9.309 6.300 -26.316 1.00 88.56 457 ASP A O 1
ATOM 3692 N N . LEU A 1 458 ? 8.059 4.972 -24.991 1.00 91.94 458 LEU A N 1
ATOM 3693 C CA . LEU A 1 458 ? 8.797 5.235 -23.755 1.00 91.94 458 LEU A CA 1
ATOM 3694 C C . LEU A 1 458 ? 10.183 4.582 -23.805 1.00 91.94 458 LEU A C 1
ATOM 3696 O O . LEU A 1 458 ? 10.313 3.390 -24.096 1.00 91.94 458 LEU A O 1
ATOM 3700 N N . THR A 1 459 ? 11.217 5.350 -23.471 1.00 93.06 459 THR A N 1
ATOM 3701 C CA . THR A 1 459 ? 12.595 4.863 -23.460 1.00 93.06 459 THR A CA 1
ATOM 3702 C C . THR A 1 459 ? 12.795 3.818 -22.369 1.00 93.06 459 THR A C 1
ATOM 3704 O O . THR A 1 459 ? 12.416 3.999 -21.211 1.00 93.06 459 THR A O 1
ATOM 3707 N N . SER A 1 460 ? 13.446 2.717 -22.736 1.00 92.75 460 SER A N 1
ATOM 3708 C CA . SER A 1 460 ? 13.833 1.648 -21.821 1.00 92.75 460 SER A CA 1
ATOM 3709 C C . SER A 1 460 ? 15.320 1.357 -21.982 1.00 92.75 460 SER A C 1
ATOM 3711 O O . SER A 1 460 ? 15.788 1.071 -23.087 1.00 92.75 460 SER A O 1
ATOM 3713 N N . LYS A 1 461 ? 16.085 1.493 -20.896 1.00 95.00 461 LYS A N 1
ATOM 3714 C CA . LYS A 1 461 ? 17.533 1.259 -20.871 1.00 95.00 461 LYS A CA 1
ATOM 3715 C C . LYS A 1 461 ? 17.816 -0.109 -20.270 1.00 95.00 461 LYS A C 1
ATOM 3717 O O . LYS A 1 461 ? 17.295 -0.437 -19.211 1.00 95.00 461 LYS A O 1
ATOM 3722 N N . LEU A 1 462 ? 18.633 -0.896 -20.963 1.00 94.69 462 LEU A N 1
ATOM 3723 C CA . LEU A 1 462 ? 19.155 -2.149 -20.435 1.00 94.69 462 LEU A CA 1
ATOM 3724 C C . LEU A 1 462 ? 20.180 -1.838 -19.341 1.00 94.69 462 LEU A C 1
ATOM 3726 O O . LEU A 1 462 ? 21.054 -1.008 -19.573 1.00 94.69 462 LEU A O 1
ATOM 3730 N N . THR A 1 463 ? 20.075 -2.506 -18.195 1.00 94.56 463 THR A N 1
ATOM 3731 C CA . THR A 1 463 ? 20.961 -2.299 -17.043 1.00 94.56 463 THR A CA 1
ATOM 3732 C C . THR A 1 463 ? 21.505 -3.637 -16.557 1.00 94.56 463 THR A C 1
ATOM 3734 O O . THR A 1 463 ? 20.729 -4.541 -16.256 1.00 94.56 463 THR A O 1
ATOM 3737 N N . ARG A 1 464 ? 22.828 -3.772 -16.475 1.00 92.62 464 ARG A N 1
ATOM 3738 C CA . ARG A 1 464 ? 23.535 -5.010 -16.097 1.00 92.62 464 ARG A CA 1
ATOM 3739 C C . ARG A 1 464 ? 24.087 -4.993 -14.676 1.00 92.62 464 ARG A C 1
ATOM 3741 O O . ARG A 1 464 ? 24.577 -6.010 -14.201 1.00 92.62 464 ARG A O 1
ATOM 3748 N N . SER A 1 465 ? 24.035 -3.846 -14.009 1.00 94.69 465 SER A N 1
ATOM 3749 C CA . SER A 1 465 ? 24.531 -3.679 -12.648 1.00 94.69 465 SER A CA 1
ATOM 3750 C C . SER A 1 465 ? 23.707 -2.657 -11.872 1.00 94.69 465 SER A C 1
ATOM 3752 O O . SER A 1 465 ? 23.022 -1.811 -12.456 1.00 94.69 465 SER A O 1
ATOM 3754 N N . VAL A 1 466 ? 23.846 -2.702 -10.545 1.00 95.56 466 VAL A N 1
ATOM 3755 C CA . VAL A 1 466 ? 23.312 -1.699 -9.611 1.00 95.56 466 VAL A CA 1
ATOM 3756 C C . VAL A 1 466 ? 23.736 -0.283 -10.018 1.00 95.56 466 VAL A C 1
ATOM 3758 O O . VAL A 1 466 ? 22.920 0.635 -10.010 1.00 95.56 466 VAL A O 1
ATOM 3761 N N . THR A 1 467 ? 24.992 -0.098 -10.430 1.00 94.94 467 THR A N 1
ATOM 3762 C CA . THR A 1 467 ? 25.517 1.210 -10.840 1.00 94.94 467 THR A CA 1
ATOM 3763 C C . THR A 1 467 ? 24.806 1.742 -12.084 1.00 94.94 467 THR A C 1
ATOM 3765 O O . THR A 1 467 ? 24.341 2.878 -12.073 1.00 94.94 467 THR A O 1
ATOM 3768 N N . GLU A 1 468 ? 24.630 0.916 -13.121 1.00 96.00 468 GLU A N 1
ATOM 3769 C CA . GLU A 1 468 ? 23.969 1.335 -14.368 1.00 96.00 468 GLU A CA 1
ATOM 3770 C C . GLU A 1 468 ? 22.517 1.780 -14.138 1.00 96.00 468 GLU A C 1
ATOM 3772 O O . GLU A 1 468 ? 22.075 2.791 -14.683 1.00 96.00 468 GLU A O 1
ATOM 3777 N N . ILE A 1 469 ? 21.753 1.065 -13.305 1.00 95.94 469 ILE A N 1
ATOM 3778 C CA . ILE A 1 469 ? 20.363 1.452 -13.020 1.00 95.94 469 ILE A CA 1
ATOM 3779 C C . ILE A 1 469 ? 20.273 2.694 -12.119 1.00 95.94 469 ILE A C 1
ATOM 3781 O O . ILE A 1 469 ? 19.375 3.522 -12.296 1.00 95.94 469 ILE A O 1
ATOM 3785 N N . GLN A 1 470 ? 21.228 2.882 -11.203 1.00 93.75 470 GLN A N 1
ATOM 3786 C CA . GLN A 1 470 ? 21.327 4.098 -10.394 1.00 93.75 470 GLN A CA 1
ATOM 3787 C C . GLN A 1 470 ? 21.701 5.322 -11.246 1.00 93.75 470 GLN A C 1
ATOM 3789 O O . GLN A 1 470 ? 21.205 6.422 -10.987 1.00 93.75 470 GLN A O 1
ATOM 3794 N N . GLU A 1 471 ? 22.505 5.155 -12.300 1.00 93.25 471 GLU A N 1
ATOM 3795 C CA . GLU A 1 471 ? 22.774 6.208 -13.290 1.00 93.25 471 GLU A CA 1
ATOM 3796 C C . GLU A 1 471 ? 21.509 6.595 -14.068 1.00 93.25 471 GLU A C 1
ATOM 3798 O O . GLU A 1 471 ? 21.241 7.786 -14.251 1.00 93.25 471 GLU A O 1
ATOM 3803 N N . VAL A 1 472 ? 20.686 5.615 -14.470 1.00 94.56 472 VAL A N 1
ATOM 3804 C CA . VAL A 1 472 ? 19.380 5.863 -15.112 1.00 94.56 472 VAL A CA 1
ATOM 3805 C C . VAL A 1 472 ? 18.472 6.693 -14.197 1.00 94.56 472 VAL A C 1
ATOM 3807 O O . VAL A 1 472 ? 17.891 7.687 -14.642 1.00 94.56 472 VAL A O 1
ATOM 3810 N N . MET A 1 473 ? 18.391 6.334 -12.913 1.00 92.06 473 MET A N 1
ATOM 3811 C CA . MET A 1 473 ? 17.625 7.083 -11.911 1.00 92.06 473 MET A CA 1
ATOM 3812 C C . MET A 1 473 ? 18.167 8.510 -11.726 1.00 92.06 473 MET A C 1
ATOM 3814 O O . MET A 1 473 ? 17.408 9.478 -11.787 1.00 92.06 473 MET A O 1
ATOM 3818 N N . THR A 1 474 ? 19.485 8.657 -11.565 1.00 90.88 474 THR A N 1
ATOM 3819 C CA . THR A 1 474 ? 20.151 9.958 -11.374 1.00 90.88 474 THR A CA 1
ATOM 3820 C C . THR A 1 474 ? 19.911 10.887 -12.563 1.00 90.88 474 THR A C 1
ATOM 3822 O O . THR A 1 474 ? 19.569 12.057 -12.381 1.00 90.88 474 THR A O 1
ATOM 3825 N N . ARG A 1 475 ? 20.017 10.358 -13.789 1.00 91.38 475 ARG A N 1
ATOM 3826 C CA . ARG A 1 475 ? 19.726 11.096 -15.024 1.00 91.38 475 ARG A CA 1
ATOM 3827 C C . ARG A 1 475 ? 18.278 11.578 -15.070 1.00 91.38 475 ARG A C 1
ATOM 3829 O O . ARG A 1 475 ? 18.040 12.745 -15.371 1.00 91.38 475 ARG A O 1
ATOM 3836 N N . GLY A 1 476 ? 17.315 10.712 -14.752 1.00 90.44 476 GLY A N 1
ATOM 3837 C CA . GLY A 1 476 ? 15.909 11.113 -14.744 1.00 90.44 476 GLY A CA 1
ATOM 3838 C C . GLY A 1 476 ? 15.590 12.161 -13.677 1.00 90.44 476 GLY A C 1
ATOM 3839 O O . GLY A 1 476 ? 14.853 13.104 -13.955 1.00 90.44 476 GLY A O 1
ATOM 3840 N N . ASN A 1 477 ? 16.217 12.080 -12.501 1.00 88.19 477 ASN A N 1
ATOM 3841 C CA . ASN A 1 477 ? 16.062 13.079 -11.440 1.00 88.19 477 ASN A CA 1
ATOM 3842 C C . ASN A 1 477 ? 16.655 14.447 -11.811 1.00 88.19 477 ASN A C 1
ATOM 3844 O O . ASN A 1 477 ? 16.078 15.486 -11.466 1.00 88.19 477 ASN A O 1
ATOM 3848 N N . ALA A 1 478 ? 17.764 14.467 -12.556 1.00 86.62 478 ALA A N 1
ATOM 3849 C CA . ALA A 1 478 ? 18.318 15.701 -13.104 1.00 86.62 478 ALA A CA 1
ATOM 3850 C C . ALA A 1 478 ? 17.329 16.368 -14.074 1.00 86.62 478 ALA A C 1
ATOM 3852 O O . ALA A 1 478 ? 17.022 17.548 -13.917 1.00 86.62 478 ALA A O 1
ATOM 3853 N N . HIS A 1 479 ? 16.750 15.614 -15.012 1.00 86.25 479 HIS A N 1
ATOM 3854 C CA . HIS A 1 479 ? 15.763 16.152 -15.955 1.00 86.25 479 HIS A CA 1
ATOM 3855 C C . HIS A 1 479 ? 14.448 16.564 -15.292 1.00 86.25 479 HIS A C 1
ATOM 3857 O O . HIS A 1 479 ? 13.898 17.610 -15.638 1.00 86.25 479 HIS A O 1
ATOM 3863 N N . ARG A 1 480 ? 13.993 15.803 -14.289 1.00 82.50 480 ARG A N 1
ATOM 3864 C CA . ARG A 1 480 ? 12.860 16.185 -13.442 1.00 82.50 480 ARG A CA 1
ATOM 3865 C C . ARG A 1 480 ? 13.123 17.553 -12.809 1.00 82.50 480 ARG A C 1
ATOM 3867 O O . ARG A 1 480 ? 12.251 18.392 -12.805 1.00 82.50 480 ARG A O 1
ATOM 3874 N N . SER A 1 481 ? 14.338 17.847 -12.354 1.00 61.16 481 SER A N 1
ATOM 3875 C CA . SER A 1 481 ? 14.644 19.139 -11.714 1.00 61.16 481 SER A CA 1
ATOM 3876 C C . SER A 1 481 ? 14.756 20.330 -12.688 1.00 61.16 481 SER A C 1
ATOM 3878 O O . SER A 1 481 ? 14.593 21.472 -12.263 1.00 61.16 481 SER A O 1
ATOM 3880 N N . VAL A 1 482 ? 15.039 20.089 -13.975 1.00 52.50 482 VAL A N 1
ATOM 3881 C CA . VAL A 1 482 ? 15.331 21.129 -14.990 1.00 52.50 482 VAL A CA 1
ATOM 3882 C C . VAL A 1 482 ? 14.090 21.580 -15.777 1.00 52.50 482 VAL A C 1
ATOM 3884 O O . VAL A 1 482 ? 14.093 22.676 -16.338 1.00 52.50 482 VAL A O 1
ATOM 3887 N N . GLY A 1 483 ? 13.001 20.803 -15.781 1.00 48.50 483 GLY A N 1
ATOM 3888 C CA . GLY A 1 483 ? 11.793 21.025 -16.598 1.00 48.50 483 GLY A CA 1
ATOM 3889 C C . GLY A 1 483 ? 10.990 22.321 -16.369 1.00 48.50 483 GLY A C 1
ATOM 3890 O O . GLY A 1 483 ? 9.895 22.437 -16.919 1.00 48.50 483 GLY A O 1
ATOM 3891 N N . TYR A 1 484 ? 11.508 23.275 -15.584 1.00 41.97 484 TYR A N 1
ATOM 3892 C CA . TYR A 1 484 ? 10.886 24.561 -15.236 1.00 41.97 484 TYR A CA 1
ATOM 3893 C C . TYR A 1 484 ? 11.621 25.794 -15.820 1.00 41.97 484 TYR A C 1
ATOM 3895 O O . TYR A 1 484 ? 11.177 26.918 -15.606 1.00 41.97 484 TYR A O 1
ATOM 3903 N N . VAL A 1 485 ? 12.744 25.631 -16.538 1.00 31.05 485 VAL A N 1
ATOM 3904 C CA . VAL A 1 485 ? 13.554 26.776 -17.035 1.00 31.05 485 VAL A CA 1
ATOM 3905 C C . VAL A 1 485 ? 13.234 27.185 -18.488 1.00 31.05 485 VAL A C 1
ATOM 3907 O O . VAL A 1 485 ? 13.936 28.022 -19.047 1.00 31.05 485 VAL A O 1
ATOM 3910 N N . VAL A 1 486 ? 12.179 26.651 -19.116 1.00 29.33 486 VAL A N 1
ATOM 3911 C CA . VAL A 1 486 ? 11.804 27.013 -20.502 1.00 29.33 486 VAL A CA 1
ATOM 3912 C C . VAL A 1 486 ? 10.416 27.620 -20.576 1.00 29.33 486 VAL A C 1
ATOM 3914 O O . VAL A 1 486 ? 9.474 26.971 -20.067 1.00 29.33 486 VAL A O 1
#

InterPro domains:
  IPR001752 Kinesin motor domain [PF00225] (1-133)
  IPR001752 Kinesin motor domain [PF00225] (305-483)
  IPR001752 Kinesin motor domain [PR00380] (33-51)
  IPR001752 Kinesin motor domain [PR00380] (83-104)
  IPR001752 Kinesin motor domain [PS50067] (1-133)
  IPR001752 Kinesin motor domain [PS50067] (303-486)
  IPR001752 Kinesin motor domain [SM00129] (1-141)
  IPR019821 Kinesin motor domain, conserved site [PS00411] (32-43)
  IPR027417 P-loop containing nucleoside triphosphate hydrolase [SSF52540] (1-166)
  IPR027417 P-loop containing nucleoside triphosphate hydrolase [SSF52540] (335-483)
  IPR027640 Kinesin-like protein [PTHR47969] (1-220)
  IPR036961 Kinesin motor domain superfamily [G3DSA:3.40.850.10] (1-177)
  IPR036961 Kinesin motor domain superfamily [G3DSA:3.40.850.10] (290-485)

Organism: NCBI:txid1561998

Sequence (486 aa):
MNEHSSRSHAIFIITVECSRIGADGESHITVGRLNLVDLAGSERQSKTGATGERFKEATKINLSLSALGNVISALVDAKSAHIPYRDSKLTRLLQDSLGGNSKTVMVACIGPASYNFEETLGTLRYANRAKNIKNQPKINEDPKDALLREFQEEIEMLREQLKQRKSRKGGDSYYDEQRARFEDEVEAIQNDDTILKQEKEKLIREIQEKHELLERERVEQARVADRIANIQSRLIVGTEEDVESRTKEQYEQLETKRKELAEQKRREREMMEALERQEEDTVDLKQTFSDLRQEVEAKSKKLKKMMIKLRQARNEVRDVSDAFSDERQTLDDTISAISKELKLNSTQSDLYEETFRDLVDSVLNGYNATIFAYGQTGTGKTYTMEGKSTDPEQRGVIYKCIDHIFEHINASHNQEYLVRASYLEIYQEELRDLLEAESNKKLEVKERPDGGVYVKDLTSKLTRSVTEIQEVMTRGNAHRSVGYVV

Foldseek 3Di:
DQPLLQQWKKKKKKKKWKWFQDPVRDIKIFIFIEIQIQAHFQDDPVVVPDDDPVSLQSVLSVQLVVLVLQQLVLQLDPPRPDRPLVSFPNSQQCVCVFAHAAAEDEAQQADPDPVRVVQNVVSVVSVVSSVRTDYDHDIGIPPVVVVVVVVVVVVVVVVVVVVVVVVVPPDPPPVVVVVVVVVVVVVVVVPDDDDPPPVVVVVVVVVVVVVVVVVVVVVVVVPPPPPPPDDDDDDDDDDDDDDDDDDDPVPVVVPVVVVVVVVVVVVVVVVVVVVVVVVVVVVVVVVVVVVVVVVVVVVVVVVVVVVVVVVVVVVVVVVVVVVVVVVVVVVVVVVVVVVVVVVVVDWLVNCCVVPPLVSLVVSNSRIYYYYYYYGRPPSQSCQQSAFDPVDPRSGHNPLVSLVSVVVCVVVDDSMDMWMKIFMWMQRSSAIAGLQCNVDPDGWDWDADPVGGIDIPPTDIDTDDHSVRVVVSVVSSVVSSSVVPPD

pLDDT: mean 77.93, std 18.24, range [26.98, 97.44]

Secondary structure (DSSP, 8-state):
--TTTTTSEEEEEEEEEEEEE-TTS-EEEEEEEEEEEEPPP---GGGT---THHHHHHHHHHHHHHHHHHHHHHHH-TT-----GGGSHHHHHTTTTSSSSSEEEEEEE---SGGGHHHHHHHHHHHHHHTT------B-B-HHHHHHHHHHHHHHHHHHHHHHHHHT---SSHHHHHHHHHHHHHHHHTS----SSTTTTTHHHHHHHHHHHHHHHHHHTTSSTTSSSS-----------------SSHHHHHHHHHHHHHHHHHHHHHHHHHHHHHHHHHHHHHHHHHHHHHHHHHHHHHHHHHHHHHHHHHHHHHHHHHHHHHHHHHHHHHHHHHHHHHHHT--HHHHIIIIIHHHHHHHHTTBEEEEEEEESTTSSHHHHHTB-TT-GGGB-HHHHHHHHHHHHHHH-SSEEEEEEEEEEEEETTEEEESSSTT-----EEEE-TTS-EEEET---EE--SHHHHHHHHHHHHHHHHHTT--